Protein AF-A0A970LK08-F1 (afdb_monomer_lite)

Radius of gyration: 34.87 Å; chains: 1; bounding box: 76×44×161 Å

pLDDT: mean 91.82, std 12.63, range [33.28, 99.0]

Secondary structure (DSSP, 8-state):
--------------------------EEEEEEEEE-SS-EEEEEEEE-TT--SPTT--EEEEEETTEEEEEEE-EEETTTTEEEEEE-SPPTT-EEEEEEEEEETTEEEEEEEEEEE---TTSBTTBPEEE-SHHHHHGGGGGTTSEEEE-S-EE-TTSB---B-SSS-B-SEEEEEEEEEES-EE-S--SEESSBSEESSEEEEEEEES-EEEE---SS--SEE-SSEEEESSEEEEEEEEEEEEEEEE-SSEEEEEESSEEEE-TT-EEES-EEEEEEEEEE-SSEEEEEESSEEEEES-EEEEEEEEEEEEEEESS-EEEESSEEEEE-SSSPPEEEEEEEEEEEEEEEEEE---STTPPPEEEEESSEEEEESEEEEEEEEEEEEEEEEEEE--TT--S--EEEEESSEEEEETT-EEEEEEEEEEEEE--STT--EES-SEEEEESSEEEEES-EEEEEEEEEEEEEE---SS-EEEEEESSEEEEES-SEEEEEEES-EEEETTEE-TTEEEEEEEEEEEEEETTEEEEEEEEEEEEEE------TT----HHHHHHHHT-

Structure (mmCIF, N/CA/C/O backbone):
data_AF-A0A970LK08-F1
#
_entry.id   AF-A0A970LK08-F1
#
loop_
_atom_site.group_PDB
_atom_site.id
_atom_site.type_symbol
_atom_site.label_atom_id
_atom_site.label_alt_id
_atom_site.label_comp_id
_atom_site.label_asym_id
_atom_site.label_entity_id
_atom_site.label_seq_id
_atom_site.pdbx_PDB_ins_code
_atom_site.Cartn_x
_atom_site.Cartn_y
_atom_site.Cartn_z
_atom_site.occupancy
_atom_site.B_iso_or_equiv
_atom_site.auth_seq_id
_atom_site.auth_comp_id
_atom_site.auth_asym_id
_atom_site.auth_atom_id
_atom_site.pdbx_PDB_model_num
ATOM 1 N N . MET A 1 1 ? -15.281 -10.259 126.240 1.00 34.81 1 MET A N 1
ATOM 2 C CA . MET A 1 1 ? -13.821 -10.054 126.378 1.00 34.81 1 MET A CA 1
ATOM 3 C C . MET A 1 1 ? -13.168 -10.241 125.016 1.00 34.81 1 MET A C 1
ATOM 5 O O . MET A 1 1 ? -13.416 -11.274 124.421 1.00 34.81 1 MET A O 1
ATOM 9 N N . LYS A 1 2 ? -12.322 -9.274 124.615 1.00 33.28 2 LYS A N 1
ATOM 10 C CA . LYS A 1 2 ? -11.345 -9.278 123.495 1.00 33.28 2 LYS A CA 1
ATOM 11 C C . LYS A 1 2 ? -11.953 -9.246 122.067 1.00 33.28 2 LYS A C 1
ATOM 13 O O . LYS A 1 2 ? -12.664 -10.162 121.700 1.00 33.28 2 LYS A O 1
ATOM 18 N N . LYS A 1 3 ? -11.892 -8.107 121.342 1.00 35.25 3 LYS A N 1
ATOM 19 C CA . LYS A 1 3 ? -10.749 -7.522 120.564 1.00 35.25 3 LYS A CA 1
ATOM 20 C C . LYS A 1 3 ? -10.487 -8.359 119.287 1.00 35.25 3 LYS A C 1
ATOM 22 O O . LYS A 1 3 ? -10.360 -9.559 119.442 1.00 35.25 3 LYS A O 1
ATOM 27 N N . TYR A 1 4 ? -10.343 -7.871 118.046 1.00 38.75 4 TYR A N 1
ATOM 28 C CA . TYR A 1 4 ? -10.009 -6.555 117.463 1.00 38.75 4 TYR A CA 1
ATOM 29 C C . TYR A 1 4 ? -9.996 -6.672 115.901 1.00 38.75 4 TYR A C 1
ATOM 31 O O . TYR A 1 4 ? -9.721 -7.768 115.430 1.00 38.75 4 TYR A O 1
ATOM 39 N N . ILE A 1 5 ? -10.106 -5.531 115.176 1.00 36.19 5 ILE A N 1
ATOM 40 C CA . ILE A 1 5 ? -9.356 -5.138 113.930 1.00 36.19 5 ILE A CA 1
ATOM 41 C C . ILE A 1 5 ? -9.702 -5.867 112.600 1.00 36.19 5 ILE A C 1
ATOM 43 O O . ILE A 1 5 ? -9.885 -7.070 112.617 1.00 36.19 5 ILE A O 1
ATOM 47 N N . LEU A 1 6 ? -9.680 -5.312 111.371 1.00 34.56 6 LEU A N 1
ATOM 48 C CA . LEU A 1 6 ? -9.638 -3.984 110.701 1.00 34.56 6 LEU A CA 1
ATOM 49 C C . LEU A 1 6 ? -9.374 -4.292 109.191 1.00 34.56 6 LEU A C 1
ATOM 51 O O . LEU A 1 6 ? -8.632 -5.234 108.935 1.00 34.56 6 LEU A O 1
ATOM 55 N N . LEU A 1 7 ? -9.904 -3.480 108.256 1.00 34.72 7 LEU A N 1
ATOM 56 C CA . LEU A 1 7 ? -9.479 -3.157 106.851 1.00 34.72 7 LEU A CA 1
ATOM 57 C C . LEU A 1 7 ? -10.573 -3.355 105.767 1.00 34.72 7 LEU A C 1
ATOM 59 O O . LEU A 1 7 ? -11.048 -4.470 105.608 1.00 34.72 7 LEU A O 1
ATOM 63 N N . ILE A 1 8 ? -11.176 -2.309 105.157 1.00 37.41 8 ILE A N 1
ATOM 64 C CA . ILE A 1 8 ? -10.792 -1.360 104.056 1.00 37.41 8 ILE A CA 1
ATOM 65 C C . ILE A 1 8 ? -10.781 -1.980 102.622 1.00 37.41 8 ILE A C 1
ATOM 67 O O . ILE A 1 8 ? -10.177 -3.024 102.419 1.00 37.41 8 ILE A O 1
ATOM 71 N N . PHE A 1 9 ? -11.358 -1.217 101.663 1.00 34.88 9 PHE A N 1
ATOM 72 C CA . PHE A 1 9 ? -11.216 -1.155 100.175 1.00 34.88 9 PHE A CA 1
ATOM 73 C C . PHE A 1 9 ? -12.402 -1.732 99.361 1.00 34.88 9 PHE A C 1
ATOM 75 O O . PHE A 1 9 ? -12.654 -2.925 99.394 1.00 34.88 9 PHE A O 1
ATOM 82 N N . SER A 1 10 ? -13.322 -0.887 98.861 1.00 37.91 10 SER A N 1
ATOM 83 C CA . SER A 1 10 ? -13.363 -0.144 97.567 1.00 37.91 10 SER A CA 1
ATOM 84 C C . SER A 1 10 ? -13.938 -0.980 96.398 1.00 37.91 10 SER A C 1
ATOM 86 O O . SER A 1 10 ? -13.559 -2.121 96.188 1.00 37.91 10 SER A O 1
ATOM 88 N N . LEU A 1 11 ? -15.047 -0.515 95.802 1.00 37.25 11 LEU A N 1
ATOM 89 C CA . LEU A 1 11 ? -15.113 0.108 94.466 1.00 37.25 11 LEU A CA 1
ATOM 90 C C . LEU A 1 11 ? -15.199 -0.930 93.326 1.00 37.25 11 LEU A C 1
ATOM 92 O O . LEU A 1 11 ? -14.192 -1.513 92.962 1.00 37.25 11 LEU A O 1
ATOM 96 N N . PHE A 1 12 ? -16.371 -1.107 92.705 1.00 38.56 12 PHE A N 1
ATOM 97 C CA . PHE A 1 12 ? -16.579 -0.630 91.330 1.00 38.56 12 PHE A CA 1
ATOM 98 C C . PHE A 1 12 ? -18.016 -0.838 90.838 1.00 38.56 12 PHE A C 1
ATOM 100 O O . PHE A 1 12 ? -18.622 -1.900 90.945 1.00 38.56 12 PHE A O 1
ATOM 107 N N . LEU A 1 13 ? -18.503 0.255 90.269 1.00 41.31 13 LEU A N 1
ATOM 108 C CA . LEU A 1 13 ? -19.709 0.454 89.495 1.00 41.31 13 LEU A CA 1
ATOM 109 C C . LEU A 1 13 ? -19.568 -0.287 88.152 1.00 41.31 13 LEU A C 1
ATOM 111 O O . LEU A 1 13 ? -18.694 0.061 87.363 1.00 41.31 13 LEU A O 1
ATOM 115 N N . VAL A 1 14 ? -20.414 -1.277 87.861 1.00 41.84 14 VAL A N 1
ATOM 116 C CA . VAL A 1 14 ? -20.549 -1.799 86.491 1.00 41.84 14 VAL A CA 1
ATOM 117 C C . VAL A 1 14 ? -21.677 -1.024 85.821 1.00 41.84 14 VAL A C 1
ATOM 119 O O . VAL A 1 14 ? -22.852 -1.364 85.940 1.00 41.84 14 VAL A O 1
ATOM 122 N N . LEU A 1 15 ? -21.303 0.070 85.159 1.00 40.22 15 LEU A N 1
ATOM 123 C CA . LEU A 1 15 ? -22.128 0.689 84.130 1.00 40.22 15 LEU A CA 1
ATOM 124 C C . LEU A 1 15 ? -22.168 -0.270 82.937 1.00 40.22 15 LEU A C 1
ATOM 126 O O . LEU A 1 15 ? -21.140 -0.558 82.327 1.00 40.22 15 LEU A O 1
ATOM 130 N N . LEU A 1 16 ? -23.365 -0.757 82.620 1.00 39.00 16 LEU A N 1
ATOM 131 C CA . LEU A 1 16 ? -23.688 -1.337 81.322 1.00 39.00 16 LEU A CA 1
ATOM 132 C C . LEU A 1 16 ? -23.488 -0.246 80.266 1.00 39.00 16 LEU A C 1
ATOM 134 O O . LEU A 1 16 ? -24.323 0.644 80.108 1.00 39.00 16 LEU A O 1
ATOM 138 N N . THR A 1 17 ? -22.355 -0.284 79.572 1.00 41.94 17 THR A N 1
ATOM 139 C CA . THR A 1 17 ? -22.134 0.516 78.374 1.00 41.94 17 THR A CA 1
ATOM 140 C C . THR A 1 17 ? -23.017 -0.023 77.256 1.00 41.94 17 THR A C 1
ATOM 142 O O . THR A 1 17 ? -22.855 -1.140 76.766 1.00 41.94 17 THR A O 1
ATOM 145 N N . SER A 1 18 ? -23.987 0.809 76.883 1.00 36.75 18 SER A N 1
ATOM 146 C CA . SER A 1 18 ? -24.726 0.755 75.628 1.00 36.75 18 SER A CA 1
ATOM 147 C C . SER A 1 18 ? -23.775 0.472 74.460 1.00 36.75 18 SER A C 1
ATOM 149 O O . SER A 1 18 ? -22.858 1.252 74.202 1.00 36.75 18 SER A O 1
ATOM 151 N N . CYS A 1 19 ? -23.995 -0.629 73.740 1.00 39.66 19 CYS A N 1
ATOM 152 C CA . CYS A 1 19 ? -23.498 -0.771 72.375 1.00 39.66 19 CYS A CA 1
ATOM 153 C C . CYS A 1 19 ? -24.244 0.246 71.501 1.00 39.66 19 CYS A C 1
ATOM 155 O O . CYS A 1 19 ? -25.283 -0.077 70.926 1.00 39.66 19 CYS A O 1
ATOM 157 N N . ASN A 1 20 ? -23.717 1.465 71.383 1.00 47.53 20 ASN A N 1
ATOM 158 C CA . ASN A 1 20 ? -24.038 2.303 70.235 1.00 47.53 20 ASN A CA 1
ATOM 159 C C . ASN A 1 20 ? -23.495 1.572 69.003 1.00 47.53 20 ASN A C 1
ATOM 161 O O . ASN A 1 20 ? -22.285 1.511 68.798 1.00 47.53 20 ASN A O 1
ATOM 165 N N . LYS A 1 21 ? -24.378 0.969 68.201 1.00 53.91 21 LYS A N 1
ATOM 166 C CA . LYS A 1 21 ? -24.046 0.686 66.804 1.00 53.91 21 LYS A CA 1
ATOM 167 C C . LYS A 1 21 ? -23.736 2.042 66.179 1.00 53.91 21 LYS A C 1
ATOM 169 O O . LYS A 1 21 ? -24.644 2.859 66.071 1.00 53.91 21 LYS A O 1
ATOM 174 N N . GLU A 1 22 ? -22.475 2.282 65.837 1.00 60.03 22 GLU A N 1
ATOM 175 C CA . GLU A 1 22 ? -22.096 3.393 64.966 1.00 60.03 22 GLU A CA 1
ATOM 176 C C . GLU A 1 22 ? -22.968 3.307 63.711 1.00 60.03 22 GLU A C 1
ATOM 178 O O . GLU A 1 22 ? -22.918 2.331 62.958 1.00 60.03 22 GLU A O 1
ATOM 183 N N . THR A 1 23 ? -23.870 4.269 63.567 1.00 76.81 23 THR A N 1
ATOM 184 C CA . THR A 1 23 ? -24.696 4.437 62.378 1.00 76.81 23 THR A CA 1
ATOM 185 C C . THR A 1 23 ? -23.830 5.077 61.312 1.00 76.81 23 THR A C 1
ATOM 187 O O . THR A 1 23 ? -23.491 6.248 61.442 1.00 76.81 23 THR A O 1
ATOM 190 N N . ILE A 1 24 ? -23.482 4.292 60.294 1.00 86.06 24 ILE A N 1
ATOM 191 C CA . ILE A 1 24 ? -22.844 4.779 59.070 1.00 86.06 24 ILE A CA 1
ATOM 192 C C . ILE A 1 24 ? -23.823 5.735 58.393 1.00 86.06 24 ILE A C 1
ATOM 194 O O . ILE A 1 24 ? -24.969 5.356 58.142 1.00 86.06 24 ILE A O 1
ATOM 198 N N . SER A 1 25 ? -23.377 6.963 58.157 1.00 91.56 25 SER A N 1
ATOM 199 C CA . SER A 1 25 ? -24.139 8.028 57.499 1.00 91.56 25 SER A CA 1
ATOM 200 C C . SER A 1 25 ? -23.816 8.170 56.014 1.00 91.56 25 SER A C 1
ATOM 202 O O . SER A 1 25 ? -24.618 8.740 55.280 1.00 91.56 25 SER A O 1
ATOM 204 N N . ALA A 1 26 ? -22.668 7.644 55.582 1.00 93.50 26 ALA A N 1
ATOM 205 C CA . ALA A 1 26 ? -22.297 7.593 54.180 1.00 93.50 26 ALA A CA 1
ATOM 206 C C . ALA A 1 26 ? -23.272 6.733 53.354 1.00 93.50 26 ALA A C 1
ATOM 208 O O . ALA A 1 26 ? -23.644 5.625 53.751 1.00 93.50 26 ALA A O 1
ATOM 209 N N . GLU A 1 27 ? -23.611 7.210 52.161 1.00 95.25 27 GLU A N 1
ATOM 210 C CA . GLU A 1 27 ? -24.402 6.509 51.154 1.00 95.25 27 GLU A CA 1
ATOM 211 C C . GLU A 1 27 ? -23.649 6.494 49.820 1.00 95.25 27 GLU A C 1
ATOM 213 O O . GLU A 1 27 ? -23.052 7.486 49.403 1.00 95.25 27 GLU A O 1
ATOM 218 N N . ILE A 1 28 ? -23.673 5.346 49.143 1.00 96.62 28 ILE A N 1
ATOM 219 C CA . ILE A 1 28 ? -23.160 5.205 47.780 1.00 96.62 28 ILE A CA 1
ATOM 220 C C . ILE A 1 28 ? -24.225 4.481 46.975 1.00 96.62 28 ILE A C 1
ATOM 222 O O . ILE A 1 28 ? -24.559 3.338 47.295 1.00 96.62 28 ILE A O 1
ATOM 226 N N . THR A 1 29 ? -24.742 5.109 45.929 1.00 97.06 29 THR A N 1
ATOM 227 C CA . THR A 1 29 ? -25.729 4.482 45.047 1.00 97.06 29 THR A CA 1
ATOM 228 C C . THR A 1 29 ? -25.191 4.378 43.629 1.00 97.06 29 THR A C 1
ATOM 230 O O . THR A 1 29 ? -24.359 5.172 43.189 1.00 97.06 29 THR A O 1
ATOM 233 N N . ILE A 1 30 ? -25.628 3.349 42.906 1.00 97.75 30 ILE A N 1
ATOM 234 C CA . ILE A 1 30 ? -25.358 3.231 41.479 1.00 97.75 30 ILE A CA 1
ATOM 235 C C . ILE A 1 30 ? -26.376 4.105 40.753 1.00 97.75 30 ILE A C 1
ATOM 237 O O . ILE A 1 30 ? -27.525 3.694 40.557 1.00 97.75 30 ILE A O 1
ATOM 241 N N . GLU A 1 31 ? -25.944 5.278 40.308 1.00 96.75 31 GLU A N 1
ATOM 242 C CA . GLU A 1 31 ? -26.770 6.193 39.525 1.00 96.75 31 GLU A CA 1
ATOM 243 C C . GLU A 1 31 ? -27.118 5.557 38.173 1.00 96.75 31 GLU A C 1
ATOM 245 O O . GLU A 1 31 ? -28.289 5.390 37.823 1.00 96.75 31 GLU A O 1
ATOM 250 N N . SER A 1 32 ? -26.099 5.096 37.443 1.00 97.06 32 SER A N 1
ATOM 251 C CA . SER A 1 32 ? -26.276 4.467 36.135 1.00 97.06 32 SER A CA 1
ATOM 252 C C . SER A 1 32 ? -25.255 3.366 35.858 1.00 97.06 32 SER A C 1
ATOM 254 O O . SER A 1 32 ? -24.147 3.346 36.397 1.00 97.06 32 SER A O 1
ATOM 256 N N . ILE A 1 33 ? -25.659 2.428 35.001 1.00 97.69 33 ILE A N 1
ATOM 257 C CA . ILE A 1 33 ? -24.782 1.440 34.375 1.00 97.69 33 ILE A CA 1
ATOM 258 C C . ILE A 1 33 ? -25.038 1.532 32.878 1.00 97.69 33 ILE A C 1
ATOM 260 O O . ILE A 1 33 ? -26.177 1.360 32.445 1.00 97.69 33 ILE A O 1
ATOM 264 N N . THR A 1 34 ? -23.982 1.750 32.104 1.00 96.50 34 THR A N 1
ATOM 265 C CA . THR A 1 34 ? -24.009 1.754 30.641 1.00 96.50 34 THR A CA 1
ATOM 266 C C . THR A 1 34 ? -23.242 0.530 30.146 1.00 96.50 34 THR A C 1
ATOM 268 O O . THR A 1 34 ? -22.008 0.571 30.071 1.00 96.50 34 THR A O 1
ATOM 271 N N . PRO A 1 35 ? -23.926 -0.595 29.859 1.00 95.12 35 PRO A N 1
ATOM 272 C CA . PRO A 1 35 ? -23.272 -1.798 29.377 1.00 95.12 35 PRO A CA 1
ATOM 273 C C . PRO A 1 35 ? -22.777 -1.623 27.946 1.00 95.12 35 PRO A C 1
ATOM 275 O O . PRO A 1 35 ? -23.480 -1.115 27.075 1.00 95.12 35 PRO A O 1
ATOM 278 N N . ALA A 1 36 ? -21.585 -2.137 27.694 1.00 94.00 36 ALA A N 1
ATOM 279 C CA . ALA A 1 36 ? -21.053 -2.380 26.369 1.00 94.00 36 ALA A CA 1
ATOM 280 C C . ALA A 1 36 ? -20.885 -3.893 26.165 1.00 94.00 36 ALA A C 1
ATOM 282 O O . ALA A 1 36 ? -21.312 -4.719 26.976 1.00 94.00 36 ALA A O 1
ATOM 283 N N . ARG A 1 37 ? -20.289 -4.272 25.039 1.00 94.75 37 ARG A N 1
ATOM 284 C CA . ARG A 1 37 ? -20.128 -5.671 24.640 1.00 94.75 37 ARG A CA 1
ATOM 285 C C . ARG A 1 37 ? -19.203 -6.462 25.573 1.00 94.75 37 ARG A C 1
ATOM 287 O O . ARG A 1 37 ? -19.514 -7.591 25.931 1.00 94.75 37 ARG A O 1
ATOM 294 N N . THR A 1 38 ? -18.090 -5.862 25.996 1.00 95.50 38 THR A N 1
ATOM 295 C CA . THR A 1 38 ? -17.071 -6.490 26.866 1.00 95.50 38 THR A CA 1
ATOM 296 C C . THR A 1 38 ? -16.706 -5.629 28.079 1.00 95.50 38 THR A C 1
ATOM 298 O O . THR A 1 38 ? -15.697 -5.861 28.750 1.00 95.50 38 THR A O 1
ATOM 301 N N . SER A 1 39 ? -17.504 -4.604 28.357 1.00 95.50 39 SER A N 1
ATOM 302 C CA . SER A 1 39 ? -17.280 -3.631 29.424 1.00 95.50 39 SER A CA 1
ATOM 303 C C . SER A 1 39 ? -18.609 -3.065 29.913 1.00 95.50 39 SER A C 1
ATOM 305 O O . SER A 1 39 ? -19.658 -3.318 29.325 1.00 95.50 39 SER A O 1
ATOM 307 N N . ALA A 1 40 ? -18.575 -2.307 31.002 1.00 96.81 40 ALA A N 1
ATOM 308 C CA . ALA A 1 40 ? -19.665 -1.415 31.374 1.00 96.81 40 ALA A CA 1
ATOM 309 C C . ALA A 1 40 ? -19.095 -0.208 32.118 1.00 96.81 40 ALA A C 1
ATOM 311 O O . ALA A 1 40 ? -18.147 -0.348 32.895 1.00 96.81 40 ALA A O 1
ATOM 312 N N . PHE A 1 41 ? -19.674 0.963 31.881 1.00 96.62 41 PHE A N 1
ATOM 313 C CA . PHE A 1 41 ? -19.338 2.176 32.614 1.00 96.62 41 PHE A CA 1
ATOM 314 C C . PHE A 1 41 ? -20.379 2.410 33.702 1.00 96.62 41 PHE A C 1
ATOM 316 O O . PHE A 1 41 ? -21.577 2.373 33.426 1.00 96.62 41 PHE A O 1
ATOM 323 N N . VAL A 1 42 ? -19.929 2.608 34.934 1.00 97.88 42 VAL A N 1
ATOM 324 C CA . VAL A 1 42 ? -20.795 2.762 36.104 1.00 97.88 42 VAL A CA 1
ATOM 325 C C . VAL A 1 42 ? -20.568 4.142 36.693 1.00 97.88 42 VAL A C 1
ATOM 327 O O . VAL A 1 42 ? -19.422 4.502 36.958 1.00 97.88 42 VAL A O 1
ATOM 330 N N . VAL A 1 43 ? -21.642 4.891 36.925 1.00 97.69 43 VAL A N 1
ATOM 331 C CA . VAL A 1 43 ? -21.602 6.175 37.637 1.00 97.69 43 VAL A CA 1
ATOM 332 C C . VAL A 1 43 ? -22.173 5.972 39.033 1.00 97.69 43 VAL A C 1
ATOM 334 O O . VAL A 1 43 ? -23.205 5.316 39.198 1.00 97.69 43 VAL A O 1
ATOM 337 N N . LEU A 1 44 ? -21.461 6.485 40.032 1.00 97.56 44 LEU A N 1
ATOM 338 C CA . LEU A 1 44 ? -21.812 6.386 41.439 1.00 97.56 44 LEU A CA 1
ATOM 339 C C . LEU A 1 44 ? -22.133 7.773 41.991 1.00 97.56 44 LEU A C 1
ATOM 341 O O . LEU A 1 44 ? -21.333 8.699 41.842 1.00 97.56 44 LEU A O 1
ATOM 345 N N . GLU A 1 45 ? -23.247 7.872 42.706 1.00 95.88 45 GLU A N 1
ATOM 346 C CA . GLU A 1 45 ? -23.545 9.010 43.569 1.00 95.88 45 GLU A CA 1
ATOM 347 C C . GLU A 1 45 ? -22.995 8.695 44.963 1.00 95.88 45 GLU A C 1
ATOM 349 O O . GLU A 1 45 ? -23.356 7.681 45.566 1.00 95.88 45 GLU A O 1
ATOM 354 N N . VAL A 1 46 ? -22.074 9.529 45.449 1.00 95.12 46 VAL A N 1
ATOM 355 C CA . VAL A 1 46 ? -21.402 9.351 46.743 1.00 95.12 46 VAL A CA 1
ATOM 356 C C . VAL A 1 46 ? -21.783 10.516 47.645 1.00 95.12 46 VAL A C 1
ATOM 358 O O . VAL A 1 46 ? -21.407 11.655 47.380 1.00 95.12 46 VAL A O 1
ATOM 361 N N . ASN A 1 47 ? -22.500 10.224 48.726 1.00 94.38 47 ASN A N 1
ATOM 362 C CA . ASN A 1 47 ? -22.845 11.185 49.764 1.00 94.38 47 ASN A CA 1
ATOM 363 C C . ASN A 1 47 ? -22.179 10.758 51.074 1.00 94.38 47 ASN A C 1
ATOM 365 O O . ASN A 1 47 ? -22.608 9.796 51.705 1.00 94.38 47 ASN A O 1
ATOM 369 N N . ASP A 1 48 ? -21.127 11.464 51.479 1.00 93.00 48 ASP A N 1
ATOM 370 C CA . ASP A 1 48 ? -20.366 11.168 52.696 1.00 93.00 48 ASP A CA 1
ATOM 371 C C . ASP A 1 48 ? -20.254 12.416 53.585 1.00 93.00 48 ASP A C 1
ATOM 373 O O . ASP A 1 48 ? -19.212 13.072 53.626 1.00 93.00 48 ASP A O 1
ATOM 377 N N . PRO A 1 49 ? -21.340 12.797 54.282 1.00 92.44 49 PRO A N 1
ATOM 378 C CA . PRO A 1 49 ? -21.405 14.067 55.006 1.00 92.44 49 PRO A CA 1
ATOM 379 C C . PRO A 1 49 ? -20.446 14.142 56.203 1.00 92.44 49 PRO A C 1
ATOM 381 O O . PRO A 1 49 ? -20.195 15.236 56.706 1.00 92.44 49 PRO A O 1
ATOM 384 N N . ASN A 1 50 ? -19.942 12.998 56.675 1.00 92.12 50 ASN A N 1
ATOM 385 C CA . ASN A 1 50 ? -19.071 12.889 57.844 1.00 92.12 50 ASN A CA 1
ATOM 386 C C . ASN A 1 50 ? -17.654 12.394 57.495 1.00 92.12 50 ASN A C 1
ATOM 388 O O . ASN A 1 50 ? -16.898 12.081 58.415 1.00 92.12 50 ASN A O 1
ATOM 392 N N . GLU A 1 51 ? -17.298 12.330 56.205 1.00 91.56 51 GLU A N 1
ATOM 393 C CA . GLU A 1 51 ? -15.989 11.866 55.714 1.00 91.56 51 GLU A CA 1
ATOM 394 C C . GLU A 1 51 ? -15.587 10.489 56.295 1.00 91.56 51 GLU A C 1
ATOM 396 O O . GLU A 1 51 ? -14.454 10.258 56.726 1.00 91.56 51 GLU A O 1
ATOM 401 N N . GLU A 1 52 ? -16.548 9.561 56.360 1.00 94.25 52 GLU A N 1
ATOM 402 C CA . GLU A 1 52 ? -16.377 8.225 56.940 1.00 94.25 52 GLU A CA 1
ATOM 403 C C . GLU A 1 52 ? -15.681 7.246 55.982 1.00 94.25 52 GLU A C 1
ATOM 405 O O . GLU A 1 52 ? -15.078 6.256 56.426 1.00 94.25 52 GLU A O 1
ATOM 410 N N . ILE A 1 53 ? -15.791 7.480 54.670 1.00 94.44 53 ILE A N 1
ATOM 411 C CA . ILE A 1 53 ? -15.233 6.617 53.633 1.00 94.44 53 ILE A CA 1
ATOM 412 C C . ILE A 1 53 ? -13.721 6.817 53.565 1.00 94.44 53 ILE A C 1
ATOM 414 O O . ILE A 1 53 ? -13.209 7.903 53.306 1.00 94.44 53 ILE A O 1
ATOM 418 N N . VAL A 1 54 ? -12.975 5.720 53.711 1.00 94.88 54 VAL A N 1
ATOM 419 C CA . VAL A 1 54 ? -11.526 5.739 53.490 1.00 94.88 54 VAL A CA 1
ATOM 420 C C . VAL A 1 54 ? -11.239 6.118 52.036 1.00 94.88 54 VAL A C 1
ATOM 422 O O . VAL A 1 54 ? -11.795 5.522 51.107 1.00 94.88 54 VAL A O 1
ATOM 425 N N . GLU A 1 55 ? -10.333 7.073 51.841 1.00 90.38 55 GLU A N 1
ATOM 426 C CA . GLU A 1 55 ? -9.911 7.543 50.521 1.00 90.38 55 GLU A CA 1
ATOM 427 C C . GLU A 1 55 ? -9.524 6.371 49.599 1.00 90.38 55 GLU A C 1
ATOM 429 O O . GLU A 1 55 ? -8.842 5.429 50.015 1.00 90.38 55 GLU A O 1
ATOM 434 N N . ASN A 1 56 ? -9.972 6.415 48.340 1.00 90.81 56 ASN A N 1
ATOM 435 C CA . ASN A 1 56 ? -9.714 5.392 47.316 1.00 90.81 56 ASN A CA 1
ATOM 436 C C . ASN A 1 56 ? -10.154 3.961 47.701 1.00 90.81 56 ASN A C 1
ATOM 438 O O . ASN A 1 56 ? -9.662 2.986 47.134 1.00 90.81 56 ASN A O 1
ATOM 442 N N . SER A 1 57 ? -11.078 3.809 48.659 1.00 96.25 57 SER A N 1
ATOM 443 C CA . SER A 1 57 ? -11.545 2.491 49.117 1.00 96.25 57 SER A CA 1
ATOM 444 C C . SER A 1 57 ? -12.815 1.980 48.432 1.00 96.25 57 SER A C 1
ATOM 446 O O . SER A 1 57 ? -13.223 0.844 48.693 1.00 96.25 57 SER A O 1
ATOM 448 N N . ILE A 1 58 ? -13.443 2.799 47.581 1.00 97.94 58 ILE A N 1
ATOM 449 C CA . ILE A 1 58 ? -14.655 2.427 46.848 1.00 97.94 58 ILE A CA 1
ATOM 450 C C . ILE A 1 58 ? -14.286 1.449 45.727 1.00 97.94 58 ILE A C 1
ATOM 452 O O . ILE A 1 58 ? -13.463 1.745 44.860 1.00 97.94 58 ILE A O 1
ATOM 456 N N . VAL A 1 59 ? -14.925 0.281 45.732 1.00 98.19 59 VAL A N 1
ATOM 457 C CA . VAL A 1 59 ? -14.724 -0.784 44.749 1.00 98.19 59 VAL A CA 1
ATOM 458 C C . VAL A 1 59 ? -16.051 -1.379 44.289 1.00 98.19 59 VAL A C 1
ATOM 460 O O . VAL A 1 59 ? -16.977 -1.577 45.077 1.00 98.19 59 VAL A O 1
ATOM 463 N N . ALA A 1 60 ? -16.123 -1.745 43.014 1.00 98.25 60 ALA A N 1
ATOM 464 C CA . ALA A 1 60 ? -17.181 -2.573 42.458 1.00 98.25 60 ALA A CA 1
ATOM 465 C C . ALA A 1 60 ? -16.737 -4.034 42.414 1.00 98.25 60 ALA A C 1
ATOM 467 O O . ALA A 1 60 ? -15.779 -4.384 41.725 1.00 98.25 60 ALA A O 1
ATOM 468 N N . ARG A 1 61 ? -17.460 -4.912 43.108 1.00 98.38 61 ARG A N 1
ATOM 469 C CA . ARG A 1 61 ? -17.321 -6.365 42.965 1.00 98.38 61 ARG A CA 1
ATOM 470 C C . ARG A 1 61 ? -18.333 -6.860 41.946 1.00 98.38 61 ARG A C 1
ATOM 472 O O . ARG A 1 61 ? -19.531 -6.669 42.135 1.00 98.38 61 ARG A O 1
ATOM 479 N N . VAL A 1 62 ? -17.853 -7.486 40.881 1.00 98.38 62 VAL A N 1
ATOM 480 C CA . VAL A 1 62 ? -18.675 -8.013 39.789 1.00 98.38 62 VAL A CA 1
ATOM 481 C C . VAL A 1 62 ? -18.770 -9.522 39.938 1.00 98.38 62 VAL A C 1
ATOM 483 O O . VAL A 1 62 ? -17.751 -10.183 40.121 1.00 98.38 62 VAL A O 1
ATOM 486 N N . PHE A 1 63 ? -19.976 -10.068 39.849 1.00 98.19 63 PHE A N 1
ATOM 487 C CA . PHE A 1 63 ? -20.275 -11.485 40.017 1.00 98.19 63 PHE A CA 1
ATOM 488 C C . PHE A 1 63 ? -20.949 -12.044 38.767 1.00 98.19 63 PHE A C 1
ATOM 490 O O . PHE A 1 63 ? -21.790 -11.380 38.165 1.00 98.19 63 PHE A O 1
ATOM 497 N N . TYR A 1 64 ? -20.614 -13.283 38.419 1.00 97.12 64 TYR A N 1
ATOM 498 C CA . TYR A 1 64 ? -21.299 -14.082 37.405 1.00 97.12 64 TYR A CA 1
ATOM 499 C C . TYR A 1 64 ? -21.747 -15.395 38.040 1.00 97.12 64 TYR A C 1
ATOM 501 O O . TYR A 1 64 ? -20.920 -16.101 38.618 1.00 97.12 64 TYR A O 1
ATOM 509 N N . LYS A 1 65 ? -23.045 -15.720 37.948 1.00 95.00 65 LYS A N 1
ATOM 510 C CA . LYS A 1 65 ? -23.640 -16.912 38.592 1.00 95.00 65 LYS A CA 1
ATOM 511 C C . LYS A 1 65 ? -23.197 -17.053 40.059 1.00 95.00 65 LYS A C 1
ATOM 513 O O . LYS A 1 65 ? -22.649 -18.079 40.457 1.00 95.00 65 LYS A O 1
ATOM 518 N N . ASP A 1 66 ? -23.335 -15.961 40.813 1.00 92.44 66 ASP A N 1
ATOM 519 C CA . ASP A 1 66 ? -22.967 -15.818 42.234 1.00 92.44 66 ASP A CA 1
ATOM 520 C C . ASP A 1 66 ? -21.478 -16.003 42.581 1.00 92.44 66 ASP A C 1
ATOM 522 O O . ASP A 1 66 ? -21.075 -15.841 43.733 1.00 92.44 66 ASP A O 1
ATOM 526 N N . SER A 1 67 ? -20.627 -16.269 41.590 1.00 96.38 67 SER A N 1
ATOM 527 C CA . SER A 1 67 ? -19.178 -16.344 41.760 1.00 96.38 67 SER A CA 1
ATOM 528 C C . SER A 1 67 ? -18.554 -14.983 41.489 1.00 96.38 67 SER A C 1
ATOM 530 O O . SER A 1 67 ? -18.879 -14.336 40.492 1.00 96.38 67 SER A O 1
ATOM 532 N N . LEU A 1 68 ? -17.651 -14.538 42.368 1.00 97.00 68 LEU A N 1
ATOM 533 C CA . LEU A 1 68 ? -16.907 -13.298 42.154 1.00 97.00 68 LEU A CA 1
ATOM 534 C C . LEU A 1 68 ? -16.097 -13.423 40.859 1.00 97.00 68 LEU A C 1
ATOM 536 O O . LEU A 1 68 ? -15.213 -14.269 40.759 1.00 97.00 68 LEU A O 1
ATOM 540 N N . TYR A 1 69 ? -16.414 -12.576 39.886 1.00 96.44 69 TYR A N 1
ATOM 541 C CA . TYR A 1 69 ? -15.735 -12.506 38.600 1.00 96.44 69 TYR A CA 1
ATOM 542 C C . TYR A 1 69 ? -14.481 -11.637 38.695 1.00 96.44 69 TYR A C 1
ATOM 544 O O . TYR A 1 69 ? -13.383 -12.078 38.378 1.00 96.44 69 TYR A O 1
ATOM 552 N N . SER A 1 70 ? -14.644 -10.391 39.147 1.00 97.69 70 SER A N 1
ATOM 553 C CA . SER A 1 70 ? -13.548 -9.432 39.281 1.00 97.69 70 SER A CA 1
ATOM 554 C C . SER A 1 70 ? -13.921 -8.305 40.246 1.00 97.69 70 SER A C 1
ATOM 556 O O . SER A 1 70 ? -15.088 -8.125 40.597 1.00 97.69 70 SER A O 1
ATOM 558 N N . THR A 1 71 ? -12.922 -7.548 40.693 1.00 97.94 71 THR A N 1
ATOM 559 C CA . THR A 1 71 ? -13.097 -6.330 41.493 1.00 97.94 71 THR A CA 1
ATOM 560 C C . THR A 1 71 ? -12.437 -5.160 40.774 1.00 97.94 71 THR A C 1
ATOM 562 O O . THR A 1 71 ? -11.299 -5.279 40.327 1.00 97.94 71 THR A O 1
ATOM 565 N N . PHE A 1 72 ? -13.143 -4.038 40.678 1.00 98.06 72 PHE A N 1
ATOM 566 C CA . PHE A 1 72 ? -12.695 -2.825 39.999 1.00 98.06 72 PHE A CA 1
ATOM 567 C C . PHE A 1 72 ? -12.710 -1.653 40.977 1.00 98.06 72 PHE A C 1
ATOM 569 O O . PHE A 1 72 ? -13.637 -1.532 41.777 1.00 98.06 72 PHE A O 1
ATOM 576 N N . ASN A 1 73 ? -11.696 -0.795 40.920 1.00 97.69 73 ASN A N 1
ATOM 577 C CA . ASN A 1 73 ? -11.621 0.387 41.776 1.00 97.69 73 ASN A CA 1
ATOM 578 C C . ASN A 1 73 ? -12.425 1.533 41.163 1.00 97.69 73 ASN A C 1
ATOM 580 O O . ASN A 1 73 ? -12.404 1.718 39.944 1.00 97.69 73 ASN A O 1
ATOM 584 N N . ALA A 1 74 ? -13.102 2.309 42.006 1.00 96.88 74 ALA A N 1
ATOM 585 C CA . ALA A 1 74 ? -13.708 3.552 41.567 1.00 96.88 74 ALA A CA 1
ATOM 586 C C . ALA A 1 74 ? -12.649 4.642 41.367 1.00 96.88 74 ALA A C 1
ATOM 588 O O . ALA A 1 74 ? -11.612 4.655 42.028 1.00 96.88 74 ALA A O 1
ATOM 589 N N . THR A 1 75 ? -12.933 5.563 40.454 1.00 96.12 75 THR A N 1
ATOM 590 C CA . THR A 1 75 ? -12.118 6.743 40.168 1.00 96.12 75 THR A CA 1
ATOM 591 C C . THR A 1 75 ? -12.979 7.984 40.357 1.00 96.12 75 THR A C 1
ATOM 593 O O . THR A 1 75 ? -14.098 8.035 39.846 1.00 96.12 75 THR A O 1
ATOM 596 N N . PHE A 1 76 ? -12.462 8.976 41.081 1.00 92.50 76 PHE A N 1
ATOM 597 C CA . PHE A 1 76 ? -13.096 10.284 41.217 1.00 92.50 76 PHE A CA 1
ATOM 598 C C . PHE A 1 76 ? -12.537 11.245 40.163 1.00 92.50 76 PHE A C 1
ATOM 600 O O . PHE A 1 76 ? -11.337 11.530 40.149 1.00 92.50 76 PHE A O 1
ATOM 607 N N . ASP A 1 77 ? -13.403 11.723 39.273 1.00 86.62 77 ASP A N 1
ATOM 608 C CA . ASP A 1 77 ? -13.093 12.777 38.309 1.00 86.62 77 ASP A CA 1
ATOM 609 C C . ASP A 1 77 ? -13.369 14.128 38.979 1.00 86.62 77 ASP A C 1
ATOM 611 O O . ASP A 1 77 ? -14.521 14.510 39.185 1.00 86.62 77 ASP A O 1
ATOM 615 N N . LYS A 1 78 ? -12.293 14.835 39.344 1.00 84.19 78 LYS A N 1
ATOM 616 C CA . LYS A 1 78 ? -12.368 16.123 40.048 1.00 84.19 78 LYS A CA 1
ATOM 617 C C . LYS A 1 78 ? -13.025 17.219 39.216 1.00 84.19 78 LYS A C 1
ATOM 619 O O . LYS A 1 78 ? -13.641 18.103 39.794 1.00 84.19 78 LYS A O 1
ATOM 624 N N . ASP A 1 79 ? -12.886 17.172 37.894 1.00 80.94 79 ASP A N 1
ATOM 625 C CA . ASP A 1 79 ? -13.370 18.238 37.014 1.00 80.94 79 ASP A CA 1
ATOM 626 C C . ASP A 1 79 ? -14.878 18.122 36.780 1.00 80.94 79 ASP A C 1
ATOM 628 O O . ASP A 1 79 ? -15.564 19.121 36.571 1.00 80.94 79 ASP A O 1
ATOM 632 N N . LYS A 1 80 ? -15.392 16.890 36.811 1.00 77.75 80 LYS A N 1
ATOM 633 C CA . LYS A 1 80 ? -16.820 16.593 36.650 1.00 77.75 80 LYS A CA 1
ATOM 634 C C . LYS A 1 80 ? -17.550 16.370 37.973 1.00 77.75 80 LYS A C 1
ATOM 636 O O . LYS A 1 80 ? -18.765 16.228 37.950 1.00 77.75 80 LYS A O 1
ATOM 641 N N . GLU A 1 81 ? -16.818 16.301 39.083 1.00 86.12 81 GLU A N 1
ATOM 642 C CA . GLU A 1 81 ? -17.325 15.948 40.415 1.00 86.12 81 GLU A CA 1
ATOM 643 C C . GLU A 1 81 ? -18.100 14.615 40.435 1.00 86.12 81 GLU A C 1
ATOM 645 O O . GLU A 1 81 ? -19.065 14.449 41.177 1.00 86.12 81 GLU A O 1
ATOM 650 N N . ILE A 1 82 ? -17.665 13.632 39.634 1.00 90.00 82 ILE A N 1
ATOM 651 C CA . ILE A 1 82 ? -18.310 12.310 39.545 1.00 90.00 82 ILE A CA 1
ATOM 652 C C . ILE A 1 82 ? -17.382 11.188 39.999 1.00 90.00 82 ILE A C 1
ATOM 654 O O . ILE A 1 82 ? -16.183 11.181 39.712 1.00 90.00 82 ILE A O 1
ATOM 658 N N . THR A 1 83 ? -17.957 10.177 40.650 1.00 95.50 83 THR A N 1
ATOM 659 C CA . THR A 1 83 ? -17.269 8.916 40.941 1.00 95.50 83 THR A CA 1
ATOM 660 C C . THR A 1 83 ? -17.711 7.860 39.939 1.00 95.50 83 THR A C 1
ATOM 662 O O . THR A 1 83 ? -18.902 7.652 39.730 1.00 95.50 83 THR A O 1
ATOM 665 N N . THR A 1 84 ? -16.764 7.172 39.304 1.00 96.94 84 THR A N 1
ATOM 666 C CA . THR A 1 84 ? -17.068 6.208 38.238 1.00 96.94 84 THR A CA 1
ATOM 667 C C . THR A 1 84 ? -16.292 4.913 38.396 1.00 96.94 84 THR A C 1
ATOM 669 O O . THR A 1 84 ? -15.241 4.874 39.035 1.00 96.94 84 THR A O 1
ATOM 672 N N . VAL A 1 85 ? -16.805 3.835 37.810 1.00 97.31 85 VAL A N 1
ATOM 673 C CA . VAL A 1 85 ? -16.111 2.551 37.717 1.00 97.31 85 VAL A CA 1
ATOM 674 C C . VAL A 1 85 ? -16.169 2.052 36.281 1.00 97.31 85 VAL A C 1
ATOM 676 O O . VAL A 1 85 ? -17.248 1.891 35.713 1.00 97.31 85 VAL A O 1
ATOM 679 N N . GLU A 1 86 ? -15.008 1.763 35.700 1.00 96.62 86 GLU A N 1
ATOM 680 C CA . GLU A 1 86 ? -14.909 1.172 34.368 1.00 96.62 86 GLU A CA 1
ATOM 681 C C . GLU A 1 86 ? -14.668 -0.340 34.486 1.00 96.62 86 GLU A C 1
ATOM 683 O O . GLU A 1 86 ? -13.583 -0.795 34.859 1.00 96.62 86 GLU A O 1
ATOM 688 N N . LEU A 1 87 ? -15.693 -1.135 34.177 1.00 97.00 87 LEU A N 1
ATOM 689 C CA . LEU A 1 87 ? -15.601 -2.594 34.152 1.00 97.00 87 LEU A CA 1
ATOM 690 C C . LEU A 1 87 ? -15.048 -3.028 32.793 1.00 97.00 87 LEU A C 1
ATOM 692 O O . LEU A 1 87 ? -15.556 -2.592 31.765 1.00 97.00 87 LEU A O 1
ATOM 696 N N . LYS A 1 88 ? -14.047 -3.911 32.764 1.00 95.38 88 LYS A N 1
ATOM 697 C CA . LYS A 1 88 ? -13.396 -4.399 31.530 1.00 95.38 88 LYS A CA 1
ATOM 698 C C . LYS A 1 88 ? -13.334 -5.920 31.492 1.00 95.38 88 LYS A C 1
ATOM 700 O O . LYS A 1 88 ? -13.476 -6.575 32.524 1.00 95.38 88 LYS A O 1
ATOM 705 N N . ASN A 1 89 ? -13.050 -6.466 30.310 1.00 94.75 89 ASN A N 1
ATOM 706 C CA . ASN A 1 89 ? -12.868 -7.900 30.072 1.00 94.75 89 ASN A CA 1
ATOM 707 C C . ASN A 1 89 ? -14.086 -8.737 30.489 1.00 94.75 89 ASN A C 1
ATOM 709 O O . ASN A 1 89 ? -13.922 -9.828 31.022 1.00 94.75 89 ASN A O 1
ATOM 713 N N . LEU A 1 90 ? -15.303 -8.227 30.306 1.00 96.12 90 LEU A N 1
ATOM 714 C CA . LEU A 1 90 ? -16.534 -8.985 30.528 1.00 96.12 90 LEU A CA 1
ATOM 715 C C . LEU A 1 90 ? -16.838 -9.870 29.311 1.00 96.12 90 LEU A C 1
ATOM 717 O O . LEU A 1 90 ? -16.475 -9.539 28.183 1.00 96.12 90 LEU A O 1
ATOM 721 N N . SER A 1 91 ? -17.515 -10.993 29.540 1.00 96.06 91 SER A N 1
ATOM 722 C CA . SER A 1 91 ? -18.021 -11.858 28.470 1.00 96.06 91 SER A CA 1
ATOM 723 C C . SER A 1 91 ? -19.242 -11.225 27.804 1.00 96.06 91 SER A C 1
ATOM 725 O O . SER A 1 91 ? -20.023 -10.535 28.459 1.00 96.06 91 SER A O 1
ATOM 727 N N . ILE A 1 92 ? -19.393 -11.461 26.504 1.00 96.25 92 ILE A N 1
ATOM 728 C CA . ILE A 1 92 ? -20.465 -10.913 25.664 1.00 96.25 92 ILE A CA 1
ATOM 729 C C . ILE A 1 92 ? -21.792 -11.608 25.975 1.00 96.25 92 ILE A C 1
ATOM 731 O O . ILE A 1 92 ? -21.818 -12.826 26.115 1.00 96.25 92 ILE A O 1
ATOM 735 N N . ASP A 1 93 ? -22.884 -10.843 26.031 1.00 96.56 93 ASP A N 1
ATOM 736 C CA . ASP A 1 93 ? -24.249 -11.317 26.304 1.00 96.56 93 ASP A CA 1
ATOM 737 C C . ASP A 1 93 ? -24.424 -12.026 27.663 1.00 96.56 93 ASP A C 1
ATOM 739 O O . ASP A 1 93 ? -25.314 -12.855 27.858 1.00 96.56 93 ASP A O 1
ATOM 743 N N . TYR A 1 94 ? -23.572 -11.705 28.638 1.00 96.69 94 TYR A N 1
ATOM 744 C CA . TYR A 1 94 ? -23.629 -12.275 29.982 1.00 96.69 94 TYR A CA 1
ATOM 745 C C . TYR A 1 94 ? -24.304 -11.299 30.940 1.00 96.69 94 TYR A C 1
ATOM 747 O O . TYR A 1 94 ? -24.061 -10.093 30.908 1.00 96.69 94 TYR A O 1
ATOM 755 N N . GLU A 1 95 ? -25.144 -11.843 31.818 1.00 98.06 95 GLU A N 1
ATOM 756 C CA . GLU A 1 95 ? -25.722 -11.103 32.935 1.00 98.06 95 GLU A CA 1
ATOM 757 C C . GLU A 1 95 ? -24.784 -11.170 34.145 1.00 98.06 95 GLU A C 1
ATOM 759 O O . GLU A 1 95 ? -24.334 -12.247 34.550 1.00 98.06 95 GLU A O 1
ATOM 764 N N . TYR A 1 96 ? -24.488 -10.004 34.707 1.00 98.31 96 TYR A N 1
ATOM 765 C CA . TYR A 1 96 ? -23.621 -9.816 35.858 1.00 98.31 96 TYR A CA 1
ATOM 766 C C . TYR A 1 96 ? -24.368 -9.107 36.981 1.00 98.31 96 TYR A C 1
ATOM 768 O O . TYR A 1 96 ? -25.236 -8.268 36.742 1.00 98.31 96 TYR A O 1
ATOM 776 N N . THR A 1 97 ? -23.946 -9.377 38.211 1.00 98.31 97 THR A N 1
ATOM 777 C CA . THR A 1 97 ? -24.342 -8.609 39.394 1.00 98.31 97 THR A CA 1
ATOM 778 C C . THR A 1 97 ? -23.164 -7.755 39.839 1.00 98.31 97 THR A C 1
ATOM 780 O O . THR A 1 97 ? -22.085 -8.282 40.101 1.00 98.31 97 THR A O 1
ATOM 783 N N . ILE A 1 98 ? -23.349 -6.444 39.955 1.00 98.06 98 ILE A N 1
ATOM 784 C CA . ILE A 1 98 ? -22.373 -5.521 40.541 1.00 98.06 98 ILE A CA 1
ATOM 785 C C . ILE A 1 98 ? -22.782 -5.196 41.976 1.00 98.06 98 ILE A C 1
ATOM 787 O O . ILE A 1 98 ? -23.939 -4.887 42.233 1.00 98.06 98 ILE A O 1
ATOM 791 N N . SER A 1 99 ? -21.831 -5.246 42.905 1.00 98.19 99 SER A N 1
ATOM 792 C CA . SER A 1 99 ? -22.000 -4.858 44.307 1.00 98.19 99 SER A CA 1
ATOM 793 C C . SER A 1 99 ? -20.954 -3.810 44.671 1.00 98.19 99 SER A C 1
ATOM 795 O O . SER A 1 99 ? -19.756 -4.078 44.552 1.00 98.19 99 SER A O 1
ATOM 797 N N . ILE A 1 100 ? -21.391 -2.633 45.118 1.00 98.44 100 ILE A N 1
ATOM 798 C CA . ILE A 1 100 ? -20.500 -1.540 45.519 1.00 98.44 100 ILE A CA 1
ATOM 799 C C . ILE A 1 100 ? -20.120 -1.694 46.983 1.00 98.44 100 ILE A C 1
ATOM 801 O O . ILE A 1 100 ? -20.971 -1.916 47.849 1.00 98.44 100 ILE A O 1
ATOM 805 N N . HIS A 1 101 ? -18.825 -1.579 47.250 1.00 98.19 101 HIS A N 1
ATOM 806 C CA . HIS A 1 101 ? -18.262 -1.639 48.584 1.00 98.19 101 HIS A CA 1
ATOM 807 C C . HIS A 1 101 ? -17.333 -0.459 48.838 1.00 98.19 101 HIS A C 1
ATOM 809 O O . HIS A 1 101 ? -16.612 -0.051 47.939 1.00 98.19 101 HIS A O 1
ATOM 815 N N . ALA A 1 102 ? -17.286 0.020 50.076 1.00 97.44 102 ALA A N 1
ATOM 816 C CA . ALA A 1 102 ? -16.271 0.965 50.537 1.00 97.44 102 ALA A CA 1
ATOM 817 C C . ALA A 1 102 ? -15.780 0.577 51.934 1.00 97.44 102 ALA A C 1
ATOM 819 O O . ALA A 1 102 ? -16.413 -0.233 52.621 1.00 97.44 102 ALA A O 1
ATOM 820 N N . THR A 1 103 ? -14.626 1.101 52.344 1.00 97.00 103 THR A N 1
ATOM 821 C CA . THR A 1 103 ? -14.066 0.825 53.670 1.00 97.00 103 THR A CA 1
ATOM 822 C C . THR A 1 103 ? -14.430 1.943 54.636 1.00 97.00 103 THR A C 1
ATOM 824 O O . THR A 1 103 ? -14.081 3.091 54.396 1.00 97.00 103 THR A O 1
ATOM 827 N N . ILE A 1 104 ? -15.077 1.586 55.747 1.00 94.69 104 ILE A N 1
ATOM 828 C CA . ILE A 1 104 ? -15.401 2.472 56.875 1.00 94.69 104 ILE A CA 1
ATOM 829 C C . ILE A 1 104 ? -14.962 1.758 58.154 1.00 94.69 104 ILE A C 1
ATOM 831 O O . ILE A 1 104 ? -15.153 0.548 58.292 1.00 94.69 104 ILE A O 1
ATOM 835 N N . ASN A 1 105 ? -14.297 2.461 59.073 1.00 91.12 105 ASN A N 1
ATOM 836 C CA . ASN A 1 105 ? -13.826 1.906 60.353 1.00 91.12 105 ASN A CA 1
ATOM 837 C C . ASN A 1 105 ? -13.069 0.565 60.211 1.00 91.12 105 ASN A C 1
ATOM 839 O O . ASN A 1 105 ? -13.264 -0.380 60.981 1.00 91.12 105 ASN A O 1
ATOM 843 N N . LYS A 1 106 ? -12.178 0.485 59.206 1.00 91.50 106 LYS A N 1
ATOM 844 C CA . LYS A 1 106 ? -11.354 -0.695 58.852 1.00 91.50 106 LYS A CA 1
ATOM 845 C C . LYS A 1 106 ? -12.150 -1.930 58.401 1.00 91.50 106 LYS A C 1
ATOM 847 O O . LYS A 1 106 ? -11.593 -3.027 58.348 1.00 91.50 106 LYS A O 1
ATOM 852 N N . LYS A 1 107 ? -13.436 -1.783 58.078 1.00 93.94 107 LYS A N 1
ATOM 853 C CA . LYS A 1 107 ? -14.304 -2.858 57.586 1.00 93.94 107 LYS A CA 1
ATOM 854 C C . LYS A 1 107 ? -14.878 -2.494 56.224 1.00 93.94 107 LYS A C 1
ATOM 856 O O . LYS A 1 107 ? -15.155 -1.336 55.942 1.00 93.94 107 LYS A O 1
ATOM 861 N N . SER A 1 108 ? -15.052 -3.500 55.373 1.00 95.75 108 SER A N 1
ATOM 862 C CA . SER A 1 108 ? -15.716 -3.333 54.080 1.00 95.75 108 SER A CA 1
ATOM 863 C C . SER A 1 108 ? -17.228 -3.370 54.283 1.00 95.75 108 SER A C 1
ATOM 865 O O . SER A 1 108 ? -17.764 -4.359 54.785 1.00 95.75 108 SER A O 1
ATOM 867 N N . HIS A 1 109 ? -17.903 -2.304 53.872 1.00 96.38 109 HIS A N 1
ATOM 868 C CA . HIS A 1 109 ? -19.354 -2.174 53.891 1.00 96.38 109 HIS A CA 1
ATOM 869 C C . HIS A 1 109 ? -19.893 -2.254 52.468 1.00 96.38 109 HIS A C 1
ATOM 871 O O . HIS A 1 109 ? -19.236 -1.814 51.530 1.00 96.38 109 HIS A O 1
ATOM 877 N N . LYS A 1 110 ? -21.054 -2.890 52.305 1.00 97.00 110 LYS A N 1
ATOM 878 C CA . LYS A 1 110 ? -21.782 -2.989 51.038 1.00 97.00 110 LYS A CA 1
ATOM 879 C C . LYS A 1 110 ? -22.819 -1.869 50.995 1.00 97.00 110 LYS A C 1
ATOM 881 O O . LYS A 1 110 ? -23.550 -1.732 51.970 1.00 97.00 110 LYS A O 1
ATOM 886 N N . PHE A 1 111 ? -22.897 -1.147 49.883 1.00 97.12 111 PHE A N 1
ATOM 887 C CA . PHE A 1 111 ? -23.790 0.005 49.738 1.00 97.12 111 PHE A CA 1
ATOM 888 C C . PHE A 1 111 ? -24.938 -0.268 48.770 1.00 97.12 111 PHE A C 1
ATOM 890 O O . PHE A 1 111 ? -26.092 -0.228 49.178 1.00 97.12 111 PHE A O 1
ATOM 897 N N . ASP A 1 112 ? -24.632 -0.648 47.528 1.00 97.88 112 ASP A N 1
ATOM 898 C CA . ASP A 1 112 ? -25.655 -0.876 46.503 1.00 97.88 112 ASP A CA 1
ATOM 899 C C . ASP A 1 112 ? -25.360 -2.124 45.659 1.00 97.88 112 ASP A C 1
ATOM 901 O O . ASP A 1 112 ? -24.245 -2.662 45.646 1.00 97.88 112 ASP A O 1
ATOM 905 N N . THR A 1 113 ? -26.382 -2.652 44.993 1.00 97.75 113 THR A N 1
ATOM 906 C CA . THR A 1 113 ? -26.281 -3.782 44.071 1.00 97.75 113 THR A CA 1
ATOM 907 C C . THR A 1 113 ? -27.278 -3.667 42.940 1.00 97.75 113 THR A C 1
ATOM 909 O O . THR A 1 113 ? -28.471 -3.506 43.170 1.00 97.75 113 THR A O 1
ATOM 912 N N . LYS A 1 114 ? -26.796 -3.877 41.717 1.00 98.12 114 LYS A N 1
ATOM 913 C CA . LYS A 1 114 ? -27.631 -3.961 40.518 1.00 98.12 114 LYS A CA 1
ATOM 914 C C . LYS A 1 114 ? -27.179 -5.112 39.633 1.00 98.12 114 LYS A C 1
ATOM 916 O O . LYS A 1 114 ? -26.047 -5.584 39.739 1.00 98.12 114 LYS A O 1
ATOM 921 N N . THR A 1 115 ? -28.068 -5.556 38.756 1.00 97.88 115 THR A N 1
ATOM 922 C CA . THR A 1 115 ? -27.722 -6.453 37.655 1.00 97.88 115 THR A CA 1
ATOM 923 C C . THR A 1 115 ? -27.618 -5.666 36.358 1.00 97.88 115 THR A C 1
ATOM 925 O O . THR A 1 115 ? -28.260 -4.629 36.188 1.00 97.88 115 THR A O 1
ATOM 928 N N . PHE A 1 116 ? -26.785 -6.144 35.444 1.00 97.62 116 PHE A N 1
ATOM 929 C CA . PHE A 1 116 ? -26.705 -5.626 34.087 1.00 97.62 116 PHE A CA 1
ATOM 930 C C . PHE A 1 116 ? -26.295 -6.744 33.132 1.00 97.62 116 PHE A C 1
ATOM 932 O O . PHE A 1 116 ? -25.642 -7.706 33.537 1.00 97.62 116 PHE A O 1
ATOM 939 N N . LYS A 1 117 ? -26.660 -6.608 31.858 1.00 97.62 117 LYS A N 1
ATOM 940 C CA . LYS A 1 117 ? -26.274 -7.544 30.801 1.00 97.62 117 LYS A CA 1
ATOM 941 C C . LYS A 1 117 ? -25.345 -6.847 29.818 1.00 97.62 117 LYS A C 1
ATOM 943 O O . LYS A 1 117 ? -25.637 -5.728 29.401 1.00 97.62 117 LYS A O 1
ATOM 948 N N . THR A 1 118 ? -24.233 -7.481 29.461 1.00 96.88 118 THR A N 1
ATOM 949 C CA . THR A 1 118 ? -23.375 -6.984 28.377 1.00 96.88 118 THR A CA 1
ATOM 950 C C . THR A 1 118 ? -24.091 -7.097 27.033 1.00 96.88 118 THR A C 1
ATOM 952 O O . THR A 1 118 ? -24.934 -7.969 26.827 1.00 96.88 118 THR A O 1
ATOM 955 N N . SER A 1 119 ? -23.786 -6.181 26.116 1.00 95.56 119 SER A N 1
ATOM 956 C CA . SER A 1 119 ? -24.498 -6.077 24.838 1.00 95.56 119 SER A CA 1
ATOM 957 C C . SER A 1 119 ? -24.046 -7.139 23.832 1.00 95.56 119 SER A C 1
ATOM 959 O O . SER A 1 119 ? -22.857 -7.435 23.730 1.00 95.56 119 SER A O 1
ATOM 961 N N . ILE A 1 120 ? -24.981 -7.659 23.033 1.00 96.56 120 ILE A N 1
ATOM 962 C CA . ILE A 1 120 ? -24.675 -8.491 21.859 1.00 96.56 120 ILE A CA 1
ATOM 963 C C . ILE A 1 120 ? -24.256 -7.650 20.640 1.00 96.56 120 ILE A C 1
ATOM 965 O O . ILE A 1 120 ? -23.660 -8.171 19.698 1.00 96.56 120 ILE A O 1
ATOM 969 N N . ILE A 1 121 ? -24.530 -6.345 20.639 1.00 96.44 121 ILE A N 1
ATOM 970 C CA . ILE A 1 121 ? -24.218 -5.457 19.516 1.00 96.44 121 ILE A CA 1
ATOM 971 C C . ILE A 1 121 ? -22.697 -5.278 19.383 1.00 96.44 121 ILE A C 1
ATOM 973 O O . ILE A 1 121 ? -21.984 -4.990 20.345 1.00 96.44 121 ILE A O 1
ATOM 977 N N . GLY A 1 122 ? -22.200 -5.463 18.164 1.00 96.50 122 GLY A N 1
ATOM 978 C CA . GLY A 1 122 ? -20.789 -5.527 17.795 1.00 96.50 122 GLY A CA 1
ATOM 979 C C . GLY A 1 122 ? -20.134 -6.895 17.991 1.00 96.50 122 GLY A C 1
ATOM 980 O O . GLY A 1 122 ? -18.918 -6.994 17.848 1.00 96.50 122 GLY A O 1
ATOM 981 N N . SER A 1 123 ? -20.871 -7.942 18.373 1.00 96.31 123 SER A N 1
ATOM 982 C CA . SER A 1 123 ? -20.297 -9.269 18.676 1.00 96.31 123 SER A CA 1
ATOM 983 C C . SER A 1 123 ? -19.993 -10.129 17.456 1.00 96.31 123 SER A C 1
ATOM 985 O O . SER A 1 123 ? -19.157 -11.025 17.541 1.00 96.31 123 SER A O 1
ATOM 987 N N . SER A 1 124 ? -20.678 -9.879 16.345 1.00 96.88 124 SER A N 1
ATOM 988 C CA . SER A 1 124 ? -20.658 -10.730 15.157 1.00 96.88 124 SER A CA 1
ATOM 989 C C . SER A 1 124 ? -21.117 -9.947 13.932 1.00 96.88 124 SER A C 1
ATOM 991 O O . SER A 1 124 ? -21.695 -8.868 14.066 1.00 96.88 124 SER A O 1
ATOM 993 N N . LYS A 1 125 ? -20.915 -10.520 12.741 1.00 96.06 125 LYS A N 1
ATOM 994 C CA . LYS A 1 125 ? -21.427 -9.970 11.477 1.00 96.06 125 LYS A CA 1
ATOM 995 C C . LYS A 1 125 ? -22.957 -9.812 11.472 1.00 96.06 125 LYS A C 1
ATOM 997 O O . LYS A 1 125 ? -23.461 -8.864 10.881 1.00 96.06 125 LYS A O 1
ATOM 1002 N N . ASP A 1 126 ? -23.676 -10.693 12.170 1.00 97.12 126 ASP A N 1
ATOM 1003 C CA . ASP A 1 126 ? -25.144 -10.644 12.280 1.00 97.12 126 ASP A CA 1
ATOM 1004 C C . ASP A 1 126 ? -25.633 -9.597 13.289 1.00 97.12 126 ASP A C 1
ATOM 1006 O O . ASP A 1 126 ? -26.765 -9.128 13.208 1.00 97.12 126 ASP A O 1
ATOM 1010 N N . ASN A 1 127 ? -24.773 -9.205 14.233 1.00 97.38 127 ASN A N 1
ATOM 1011 C CA . ASN A 1 127 ? -25.066 -8.195 15.245 1.00 97.38 127 ASN A CA 1
ATOM 1012 C C . ASN A 1 127 ? -23.970 -7.119 15.240 1.00 97.38 127 ASN A C 1
ATOM 1014 O O . ASN A 1 127 ? -23.258 -7.000 16.242 1.00 97.38 127 ASN A O 1
ATOM 1018 N N . PRO A 1 128 ? -23.762 -6.366 14.145 1.00 98.06 128 PRO A N 1
ATOM 1019 C CA . PRO A 1 128 ? -22.730 -5.343 14.099 1.00 98.06 128 PRO A CA 1
ATOM 1020 C C . PRO A 1 128 ? -23.182 -4.087 14.847 1.00 98.06 128 PRO A C 1
ATOM 1022 O O . PRO A 1 128 ? -24.371 -3.869 15.081 1.00 98.06 128 PRO A O 1
ATOM 1025 N N . LYS A 1 129 ? -22.226 -3.235 15.208 1.00 98.12 129 LYS A N 1
ATOM 1026 C CA . LYS A 1 129 ? -22.504 -1.844 15.564 1.00 98.12 129 LYS A CA 1
ATOM 1027 C C . LYS A 1 129 ? -22.807 -1.072 14.273 1.00 98.12 129 LYS A C 1
ATOM 1029 O O . LYS A 1 129 ? -21.920 -1.014 13.417 1.00 98.12 129 LYS A O 1
ATOM 1034 N N . PRO A 1 130 ? -24.018 -0.516 14.108 1.00 98.19 130 PRO A N 1
ATOM 1035 C CA . PRO A 1 130 ? -24.342 0.278 12.933 1.00 98.19 130 PRO A CA 1
ATOM 1036 C C . PRO A 1 130 ? -23.612 1.621 12.990 1.00 98.19 130 PRO A C 1
ATOM 1038 O O . PRO A 1 130 ? -23.484 2.217 14.060 1.00 98.19 130 PRO A O 1
ATOM 1041 N N . ILE A 1 131 ? -23.162 2.096 11.836 1.00 98.69 131 ILE A N 1
ATOM 1042 C CA . ILE A 1 131 ? -22.554 3.412 11.655 1.00 98.69 131 ILE A CA 1
ATOM 1043 C C . ILE A 1 131 ? -23.434 4.182 10.674 1.00 98.69 131 ILE A C 1
ATOM 1045 O O . ILE A 1 131 ? -23.509 3.831 9.497 1.00 98.69 131 ILE A O 1
ATOM 1049 N N . ASN A 1 132 ? -24.106 5.216 11.178 1.00 98.19 132 ASN A N 1
ATOM 1050 C CA . ASN A 1 132 ? -25.009 6.064 10.394 1.00 98.19 132 ASN A CA 1
ATOM 1051 C C . ASN A 1 132 ? -24.442 7.478 10.214 1.00 98.19 132 ASN A C 1
ATOM 1053 O O . ASN A 1 132 ? -24.907 8.237 9.370 1.00 98.19 132 ASN A O 1
ATOM 1057 N N . THR A 1 133 ? -23.476 7.858 11.052 1.00 97.69 133 THR A N 1
ATOM 1058 C CA . THR A 1 133 ? -22.931 9.215 11.131 1.00 97.69 133 THR A CA 1
ATOM 1059 C C . THR A 1 133 ? -21.410 9.208 11.243 1.00 97.69 133 THR A C 1
ATOM 1061 O O . THR A 1 133 ? -20.780 8.199 11.571 1.00 97.69 133 THR A O 1
ATOM 1064 N N . ILE A 1 134 ? -20.801 10.369 11.001 1.00 96.44 134 ILE A N 1
ATOM 1065 C CA . ILE A 1 134 ? -19.364 10.582 11.206 1.00 96.44 134 ILE A CA 1
ATOM 1066 C C . ILE A 1 134 ? -18.996 10.408 12.684 1.00 96.44 134 ILE A C 1
ATOM 1068 O O . ILE A 1 134 ? -17.907 9.935 13.003 1.00 96.44 134 ILE A O 1
ATOM 1072 N N . GLU A 1 135 ? -19.889 10.790 13.593 1.00 95.50 135 GLU A N 1
ATOM 1073 C CA . GLU A 1 135 ? -19.722 10.607 15.029 1.00 95.50 135 GLU A CA 1
ATOM 1074 C C . GLU A 1 135 ? -19.649 9.118 15.375 1.00 95.50 135 GLU A C 1
ATOM 1076 O O . GLU A 1 135 ? -18.688 8.711 16.023 1.00 95.50 135 GLU A O 1
ATOM 1081 N N . ASP A 1 136 ? -20.565 8.291 14.857 1.00 97.06 136 ASP A N 1
ATOM 1082 C CA . ASP A 1 136 ? -20.501 6.830 15.028 1.00 97.06 136 ASP A CA 1
ATOM 1083 C C . ASP A 1 136 ? -19.171 6.265 14.505 1.00 97.06 136 ASP A C 1
ATOM 1085 O O . ASP A 1 136 ? -18.550 5.407 15.136 1.00 97.06 136 ASP A O 1
ATOM 1089 N N . PHE A 1 137 ? -18.703 6.780 13.363 1.00 97.31 137 PHE A N 1
ATOM 1090 C CA . PHE A 1 137 ? -17.436 6.373 12.764 1.00 97.31 137 PHE A CA 1
ATOM 1091 C C . PHE A 1 137 ? -16.220 6.766 13.623 1.00 97.31 137 PHE A C 1
ATOM 1093 O O . PHE A 1 137 ? -15.258 6.013 13.742 1.00 97.31 137 PHE A O 1
ATOM 1100 N N . LYS A 1 138 ? -16.231 7.922 14.287 1.00 94.75 138 LYS A N 1
ATOM 1101 C CA . LYS A 1 138 ? -15.133 8.316 15.193 1.00 94.75 138 LYS A CA 1
ATOM 1102 C C . LYS A 1 138 ? -15.096 7.468 16.468 1.00 94.75 138 LYS A C 1
ATOM 1104 O O . LYS A 1 138 ? -14.044 7.311 17.082 1.00 94.75 138 LYS A O 1
ATOM 1109 N N . GLU A 1 139 ? -16.225 6.888 16.856 1.00 94.62 139 GLU A N 1
ATOM 1110 C CA . GLU A 1 139 ? -16.376 6.112 18.089 1.00 94.62 139 GLU A CA 1
ATOM 1111 C C . GLU A 1 139 ? -15.848 4.670 17.983 1.00 94.62 139 GLU A C 1
ATOM 1113 O O . GLU A 1 139 ? -15.695 3.992 19.004 1.00 94.62 139 GLU A O 1
ATOM 1118 N N . ILE A 1 140 ? -15.493 4.207 16.776 1.00 96.19 140 ILE A N 1
ATOM 1119 C CA . ILE A 1 140 ? -14.962 2.855 16.519 1.00 96.19 140 ILE A CA 1
ATOM 1120 C C . ILE A 1 140 ? -13.702 2.577 17.367 1.00 96.19 140 ILE A C 1
ATOM 1122 O O . ILE A 1 140 ? -13.483 1.449 17.819 1.00 96.19 140 ILE A O 1
ATOM 1126 N N . GLU A 1 141 ? -12.891 3.603 17.659 1.00 93.38 141 GLU A N 1
ATOM 1127 C CA . GLU A 1 141 ? -11.691 3.477 18.503 1.00 93.38 141 GLU A CA 1
ATOM 1128 C C . GLU A 1 141 ? -11.981 2.988 19.928 1.00 93.38 141 GLU A C 1
ATOM 1130 O O . GLU A 1 141 ? -11.108 2.381 20.555 1.00 93.38 141 GLU A O 1
ATOM 1135 N N . LYS A 1 142 ? -13.201 3.196 20.443 1.00 91.81 142 LYS A N 1
ATOM 1136 C CA . LYS A 1 142 ? -13.571 2.787 21.807 1.00 91.81 142 LYS A CA 1
ATOM 1137 C C . LYS A 1 142 ? -13.718 1.274 21.961 1.00 91.81 142 LYS A C 1
ATOM 1139 O O . LYS A 1 142 ? -13.662 0.767 23.079 1.00 91.81 142 LYS A O 1
ATOM 1144 N N . ASP A 1 143 ? -13.896 0.542 20.863 1.00 94.25 143 ASP A N 1
ATOM 1145 C CA . ASP A 1 143 ? -13.974 -0.920 20.855 1.00 94.25 143 ASP A CA 1
ATOM 1146 C C . ASP A 1 143 ? -13.379 -1.460 19.549 1.00 94.25 143 ASP A C 1
ATOM 1148 O O . ASP A 1 143 ? -14.081 -1.824 18.603 1.00 94.25 143 ASP A O 1
ATOM 1152 N N . ALA A 1 144 ? -12.047 -1.484 19.505 1.00 96.31 144 ALA A N 1
ATOM 1153 C CA . ALA A 1 144 ? -11.265 -1.812 18.317 1.00 96.31 144 ALA A CA 1
ATOM 1154 C C . ALA A 1 144 ? -11.485 -3.235 17.773 1.00 96.31 144 ALA A C 1
ATOM 1156 O O . ALA A 1 144 ? -11.064 -3.508 16.655 1.00 96.31 144 ALA A O 1
ATOM 1157 N N . SER A 1 145 ? -12.088 -4.149 18.543 1.00 97.00 145 SER A N 1
ATOM 1158 C CA . SER A 1 145 ? -12.322 -5.550 18.156 1.00 97.00 145 SER A CA 1
ATOM 1159 C C . SER A 1 145 ? -13.790 -5.853 17.829 1.00 97.00 145 SER A C 1
ATOM 1161 O O . SER A 1 145 ? -14.196 -7.019 17.795 1.00 97.00 145 SER A O 1
ATOM 1163 N N . ALA A 1 146 ? -14.631 -4.825 17.678 1.00 97.88 146 ALA A N 1
ATOM 1164 C CA . ALA A 1 146 ? -16.040 -5.008 17.342 1.00 97.88 146 ALA A CA 1
ATOM 1165 C C . ALA A 1 146 ? -16.280 -5.272 15.855 1.00 97.88 146 ALA A C 1
ATOM 1167 O O . ALA A 1 146 ? -15.448 -4.978 15.000 1.00 97.88 146 ALA A O 1
ATOM 1168 N N . TYR A 1 147 ? -17.447 -5.840 15.572 1.00 98.75 147 TYR A N 1
ATOM 1169 C CA . TYR A 1 147 ? -18.024 -5.848 14.237 1.00 98.75 147 TYR A CA 1
ATOM 1170 C C . TYR A 1 147 ? -18.776 -4.536 14.038 1.00 98.75 147 TYR A C 1
ATOM 1172 O O . TYR A 1 147 ? -19.613 -4.176 14.868 1.00 98.75 147 TYR A O 1
ATOM 1180 N N . TYR A 1 148 ? -18.478 -3.842 12.952 1.00 98.81 148 TYR A N 1
ATOM 1181 C CA . TYR A 1 148 ? -19.090 -2.589 12.539 1.00 98.81 148 TYR A CA 1
ATOM 1182 C C . TYR A 1 148 ? -19.660 -2.750 11.139 1.00 98.81 148 TYR A C 1
ATOM 1184 O O . TYR A 1 148 ? -19.099 -3.496 10.334 1.00 98.81 148 TYR A O 1
ATOM 1192 N N . ARG A 1 149 ? -20.754 -2.046 10.855 1.00 98.88 149 ARG A N 1
ATOM 1193 C CA . ARG A 1 149 ? -21.317 -1.979 9.510 1.00 98.88 149 ARG A CA 1
ATOM 1194 C C . ARG A 1 149 ? -21.759 -0.561 9.183 1.00 98.88 149 ARG A C 1
ATOM 1196 O O . ARG A 1 149 ? -22.464 0.044 9.991 1.00 98.88 149 ARG A O 1
ATOM 1203 N N . LEU A 1 150 ? -21.357 -0.043 8.024 1.00 98.88 150 LEU A N 1
ATOM 1204 C CA . LEU A 1 150 ? -21.937 1.192 7.500 1.00 98.88 150 LEU A CA 1
ATOM 1205 C C . LEU A 1 150 ? -23.385 0.932 7.077 1.00 98.88 150 LEU A C 1
ATOM 1207 O O . LEU A 1 150 ? -23.679 -0.002 6.330 1.00 98.88 150 LEU A O 1
ATOM 1211 N N . GLU A 1 151 ? -24.294 1.770 7.556 1.00 98.62 151 GLU A N 1
ATOM 1212 C CA . GLU A 1 151 ? -25.695 1.756 7.121 1.00 98.62 151 GLU A CA 1
ATOM 1213 C C . GLU A 1 151 ? -25.967 2.897 6.122 1.00 98.62 151 GLU A C 1
ATOM 1215 O O . GLU A 1 151 ? -26.824 2.775 5.246 1.00 98.62 151 GLU A O 1
ATOM 1220 N N . GLU A 1 152 ? -25.152 3.956 6.165 1.00 98.56 152 GLU A N 1
ATOM 1221 C CA . GLU A 1 152 ? -25.241 5.134 5.301 1.00 98.56 152 GLU A CA 1
ATOM 1222 C C . GLU A 1 152 ? -23.872 5.530 4.732 1.00 98.56 152 GLU A C 1
ATOM 1224 O O . GLU A 1 152 ? -22.826 5.194 5.293 1.00 98.56 152 GLU A O 1
ATOM 1229 N N . ASP A 1 153 ? -23.887 6.273 3.622 1.00 98.81 153 ASP A N 1
ATOM 1230 C CA . ASP A 1 153 ? -22.690 6.952 3.120 1.00 98.81 153 ASP A CA 1
ATOM 1231 C C . ASP A 1 153 ? -22.251 8.046 4.104 1.00 98.81 153 ASP A C 1
ATOM 1233 O O . ASP A 1 153 ? -23.082 8.760 4.671 1.00 98.81 153 ASP A O 1
ATOM 1237 N N . LEU A 1 154 ? -20.940 8.242 4.251 1.00 98.56 154 LEU A N 1
ATOM 1238 C CA . LEU A 1 154 ? -20.370 9.273 5.119 1.00 98.56 154 LEU A CA 1
ATOM 1239 C C . LEU A 1 154 ? -19.636 10.328 4.291 1.00 98.56 154 LEU A C 1
ATOM 1241 O O . LEU A 1 154 ? -18.705 10.013 3.554 1.00 98.56 154 LEU A O 1
ATOM 1245 N N . ASP A 1 155 ? -20.022 11.593 4.445 1.00 98.12 155 ASP A N 1
ATOM 1246 C CA . ASP A 1 155 ? -19.421 12.723 3.731 1.00 98.12 155 ASP A CA 1
ATOM 1247 C C . ASP A 1 155 ? -18.660 13.647 4.686 1.00 98.12 155 ASP A C 1
ATOM 1249 O O . ASP A 1 155 ? -19.259 14.371 5.479 1.00 98.12 155 ASP A O 1
ATOM 1253 N N . PHE A 1 156 ? -17.331 13.640 4.594 1.00 97.62 156 PHE A N 1
ATOM 1254 C CA . PHE A 1 156 ? -16.441 14.422 5.453 1.00 97.62 156 PHE A CA 1
ATOM 1255 C C . PHE A 1 156 ? -16.176 15.849 4.943 1.00 97.62 156 PHE A C 1
ATOM 1257 O O . PHE A 1 156 ? -15.328 16.549 5.508 1.00 97.62 156 PHE A O 1
ATOM 1264 N N . ALA A 1 157 ? -16.894 16.320 3.916 1.00 95.12 157 ALA A N 1
ATOM 1265 C CA . ALA A 1 157 ? -16.697 17.651 3.355 1.00 95.12 157 ALA A CA 1
ATOM 1266 C C . ALA A 1 157 ? -16.727 18.756 4.429 1.00 95.12 157 ALA A C 1
ATOM 1268 O O . ALA A 1 157 ? -17.594 18.814 5.302 1.00 95.12 157 ALA A O 1
ATOM 1269 N N . GLY A 1 158 ? -15.750 19.665 4.361 1.00 84.62 158 GLY A N 1
ATOM 1270 C CA . GLY A 1 158 ? -15.630 20.791 5.293 1.00 84.62 158 GLY A CA 1
ATOM 1271 C C . GLY A 1 158 ? -15.108 20.431 6.688 1.00 84.62 158 GLY A C 1
ATOM 1272 O O . GLY A 1 158 ? -14.974 21.329 7.519 1.00 84.62 158 GLY A O 1
ATOM 1273 N N . SER A 1 159 ? -14.768 19.164 6.944 1.00 82.56 159 SER A N 1
ATOM 1274 C CA . SER A 1 159 ? -14.191 18.702 8.208 1.00 82.56 159 SER A CA 1
ATOM 1275 C C . SER A 1 159 ? -12.794 18.123 7.998 1.00 82.56 159 SER A C 1
ATOM 1277 O O . SER A 1 159 ? -12.547 17.379 7.054 1.00 82.56 159 SER A O 1
ATOM 1279 N N . GLU A 1 160 ? -11.857 18.432 8.896 1.00 79.06 160 GLU A N 1
ATOM 1280 C CA . GLU A 1 160 ? -10.572 17.729 8.898 1.00 79.06 160 GLU A CA 1
ATOM 1281 C C . GLU A 1 160 ? -10.739 16.337 9.506 1.00 79.06 160 GLU A C 1
ATOM 1283 O O . GLU A 1 160 ? -11.384 16.167 10.546 1.00 79.06 160 GLU A O 1
ATOM 1288 N N . TYR A 1 161 ? -10.138 15.341 8.858 1.00 93.38 161 TYR A N 1
ATOM 1289 C CA . TYR A 1 161 ? -10.126 13.976 9.352 1.00 93.38 161 TYR A CA 1
ATOM 1290 C C . TYR A 1 161 ? -8.796 13.671 10.041 1.00 93.38 161 TYR A C 1
ATOM 1292 O O . TYR A 1 161 ? -7.711 13.948 9.521 1.00 93.38 161 TYR A O 1
ATOM 1300 N N . VAL A 1 162 ? -8.889 13.072 11.226 1.00 92.69 162 VAL A N 1
ATOM 1301 C CA . VAL A 1 162 ? -7.747 12.495 11.929 1.00 92.69 162 VAL A CA 1
ATOM 1302 C C . VAL A 1 162 ? -7.894 10.989 11.845 1.00 92.69 162 VAL A C 1
ATOM 1304 O O . VAL A 1 162 ? -8.881 10.432 12.311 1.00 92.69 162 VAL A O 1
ATOM 1307 N N . SER A 1 163 ? -6.893 10.352 11.251 1.00 95.50 163 SER A N 1
ATOM 1308 C CA . SER A 1 163 ? -6.780 8.903 11.156 1.00 95.50 163 SER A CA 1
ATOM 1309 C C . SER A 1 163 ? -7.044 8.210 12.492 1.00 95.50 163 SER A C 1
ATOM 1311 O O . SER A 1 163 ? -6.370 8.514 13.478 1.00 95.50 163 SER A O 1
ATOM 1313 N N . LEU A 1 164 ? -7.956 7.239 12.497 1.00 96.88 164 LEU A N 1
ATOM 1314 C CA . LEU A 1 164 ? -8.201 6.376 13.651 1.00 96.88 164 LEU A CA 1
ATOM 1315 C C . LEU A 1 164 ? -7.057 5.369 13.828 1.00 96.88 164 LEU A C 1
ATOM 1317 O O . LEU A 1 164 ? -6.346 5.039 12.880 1.00 96.88 164 LEU A O 1
ATOM 1321 N N . PHE A 1 165 ? -6.906 4.839 15.035 1.00 97.06 165 PHE A N 1
ATOM 1322 C CA . PHE A 1 165 ? -5.952 3.805 15.431 1.00 97.06 165 PHE A CA 1
ATOM 1323 C C . PHE A 1 165 ? -4.481 4.231 15.297 1.00 97.06 165 PHE A C 1
ATOM 1325 O O . PHE A 1 165 ? -3.624 3.456 14.880 1.00 97.06 165 PHE A O 1
ATOM 1332 N N . GLN A 1 166 ? -4.164 5.474 15.679 1.00 93.31 166 GLN A N 1
ATOM 1333 C CA . GLN A 1 166 ? -2.787 6.003 15.674 1.00 93.31 166 GLN A CA 1
ATOM 1334 C C . GLN A 1 166 ? -1.854 5.294 16.664 1.00 93.31 166 GLN A C 1
ATOM 1336 O O . GLN A 1 166 ? -0.692 5.026 16.358 1.00 93.31 166 GLN A O 1
ATOM 1341 N N . THR A 1 167 ? -2.345 5.038 17.878 1.00 91.94 167 THR A N 1
ATOM 1342 C CA . THR A 1 167 ? -1.571 4.448 18.987 1.00 91.94 167 THR A CA 1
ATOM 1343 C C . THR A 1 167 ? -1.910 2.979 19.228 1.00 91.94 167 THR A C 1
ATOM 1345 O O . THR A 1 167 ? -1.128 2.253 19.841 1.00 91.94 167 THR A O 1
ATOM 1348 N N . THR A 1 168 ? -3.055 2.529 18.720 1.00 94.56 168 THR A N 1
ATOM 1349 C CA . THR A 1 168 ? -3.554 1.152 18.785 1.00 94.56 168 THR A CA 1
ATOM 1350 C C . THR A 1 168 ? -3.659 0.576 17.368 1.00 94.56 168 THR A C 1
ATOM 1352 O O . THR A 1 168 ? -3.027 1.085 16.450 1.00 94.56 168 THR A O 1
ATOM 1355 N N . ALA A 1 169 ? -4.381 -0.526 17.181 1.00 97.00 169 ALA A N 1
ATOM 1356 C CA . ALA A 1 169 ? -4.695 -1.067 15.864 1.00 97.00 169 ALA A CA 1
ATOM 1357 C C . ALA A 1 169 ? -6.150 -1.532 15.853 1.00 97.00 169 ALA A C 1
ATOM 1359 O O . ALA A 1 169 ? -6.637 -2.057 16.863 1.00 97.00 169 ALA A O 1
ATOM 1360 N N . PHE A 1 170 ? -6.821 -1.366 14.716 1.00 98.56 170 PHE A N 1
ATOM 1361 C CA . PHE A 1 170 ? -8.124 -1.975 14.493 1.00 98.56 170 PHE A CA 1
ATOM 1362 C C . PHE A 1 170 ? -7.965 -3.495 14.443 1.00 98.56 170 PHE A C 1
ATOM 1364 O O . PHE A 1 170 ? -7.084 -3.991 13.758 1.00 98.56 170 PHE A O 1
ATOM 1371 N N . GLN A 1 171 ? -8.770 -4.240 15.191 1.00 98.06 171 GLN A N 1
ATOM 1372 C CA . GLN A 1 171 ? -8.695 -5.707 15.306 1.00 98.06 171 GLN A CA 1
ATOM 1373 C C . GLN A 1 171 ? -10.043 -6.377 14.999 1.00 98.06 171 GLN A C 1
ATOM 1375 O O . GLN A 1 171 ? -10.187 -7.586 15.153 1.00 98.06 171 GLN A O 1
ATOM 1380 N N . GLY A 1 172 ? -11.050 -5.577 14.656 1.00 98.25 172 GLY A N 1
ATOM 1381 C CA . GLY A 1 172 ? -12.417 -6.010 14.442 1.00 98.25 172 GLY A CA 1
ATOM 1382 C C . GLY A 1 172 ? -12.710 -6.323 12.982 1.00 98.25 172 GLY A C 1
ATOM 1383 O O . GLY A 1 172 ? -11.821 -6.632 12.189 1.00 98.25 172 GLY A O 1
ATOM 1384 N N . HIS A 1 173 ? -13.983 -6.207 12.632 1.00 98.81 173 HIS A N 1
ATOM 1385 C CA . HIS A 1 173 ? -14.460 -6.331 11.262 1.00 98.81 173 HIS A CA 1
ATOM 1386 C C . HIS A 1 173 ? -15.243 -5.073 10.910 1.00 98.81 173 HIS A C 1
ATOM 1388 O O . HIS A 1 173 ? -16.224 -4.756 11.581 1.00 98.81 173 HIS A O 1
ATOM 1394 N N . PHE A 1 174 ? -14.786 -4.342 9.906 1.00 98.94 174 PHE A N 1
ATOM 1395 C CA . PHE A 1 174 ? -15.464 -3.176 9.373 1.00 98.94 174 PHE A CA 1
ATOM 1396 C C . PHE A 1 174 ? -16.056 -3.553 8.018 1.00 98.94 174 PHE A C 1
ATOM 1398 O O . PHE A 1 174 ? -15.316 -3.751 7.057 1.00 98.94 174 PHE A O 1
ATOM 1405 N N . ASP A 1 175 ? -17.377 -3.687 7.973 1.00 98.94 175 ASP A N 1
ATOM 1406 C CA . ASP A 1 175 ? -18.136 -3.950 6.754 1.00 98.94 175 ASP A CA 1
ATOM 1407 C C . ASP A 1 175 ? -18.682 -2.624 6.213 1.00 98.94 175 ASP A C 1
ATOM 1409 O O . ASP A 1 175 ? -19.570 -2.007 6.802 1.00 98.94 175 ASP A O 1
ATOM 1413 N N . GLY A 1 176 ? -18.130 -2.151 5.105 1.00 98.88 176 GLY A N 1
ATOM 1414 C CA . GLY A 1 176 ? -18.604 -0.958 4.423 1.00 98.88 176 GLY A CA 1
ATOM 1415 C C . GLY A 1 176 ? -19.971 -1.154 3.772 1.00 98.88 176 GLY A C 1
ATOM 1416 O O . GLY A 1 176 ? -20.599 -0.155 3.446 1.00 98.88 176 GLY A O 1
ATOM 1417 N N . ASN A 1 177 ? -20.470 -2.394 3.633 1.00 98.75 177 ASN A N 1
ATOM 1418 C CA . ASN A 1 177 ? -21.799 -2.690 3.086 1.00 98.75 177 ASN A CA 1
ATOM 1419 C C . ASN A 1 177 ? -22.059 -2.002 1.728 1.00 98.75 177 ASN A C 1
ATOM 1421 O O . ASN A 1 177 ? -23.143 -1.469 1.482 1.00 98.75 177 ASN A O 1
ATOM 1425 N N . ASP A 1 178 ? -21.015 -1.944 0.896 1.00 98.69 178 ASP A N 1
ATOM 1426 C CA . ASP A 1 178 ? -20.950 -1.265 -0.404 1.00 98.69 178 ASP A CA 1
ATOM 1427 C C . ASP A 1 178 ? -21.256 0.249 -0.353 1.00 98.69 178 ASP A C 1
ATOM 1429 O O . ASP A 1 178 ? -21.492 0.893 -1.379 1.00 98.69 178 ASP A O 1
ATOM 1433 N N . LYS A 1 179 ? -21.229 0.848 0.844 1.00 98.88 179 LYS A N 1
ATOM 1434 C CA . LYS A 1 179 ? -21.380 2.290 1.072 1.00 98.88 179 LYS A CA 1
ATOM 1435 C C . LYS A 1 179 ? -20.082 3.036 0.815 1.00 98.88 179 LYS A C 1
ATOM 1437 O O . LYS A 1 179 ? -19.000 2.453 0.712 1.00 98.88 179 LYS A O 1
ATOM 1442 N N . THR A 1 180 ? -20.210 4.355 0.735 1.00 98.88 180 THR A N 1
ATOM 1443 C CA . THR A 1 180 ? -19.112 5.257 0.401 1.00 98.88 180 THR A CA 1
ATOM 1444 C C . THR A 1 180 ? -18.720 6.136 1.580 1.00 98.88 180 THR A C 1
ATOM 1446 O O . THR A 1 180 ? -19.562 6.802 2.182 1.00 98.88 180 THR A O 1
ATOM 1449 N N . ILE A 1 181 ? -17.420 6.212 1.863 1.00 98.81 181 ILE A N 1
ATOM 1450 C CA . ILE A 1 181 ? -16.825 7.279 2.672 1.00 98.81 181 ILE A CA 1
ATOM 1451 C C . ILE A 1 181 ? -16.154 8.271 1.722 1.00 98.81 181 ILE A C 1
ATOM 1453 O O . ILE A 1 181 ? -15.262 7.887 0.971 1.00 98.81 181 ILE A O 1
ATOM 1457 N N . LYS A 1 182 ? -16.552 9.545 1.751 1.00 98.50 182 LYS A N 1
ATOM 1458 C CA . LYS A 1 182 ? -16.070 10.548 0.792 1.00 98.50 182 LYS A CA 1
ATOM 1459 C C . LYS A 1 182 ? -15.567 11.840 1.410 1.00 98.50 182 LYS A C 1
ATOM 1461 O O . LYS A 1 182 ? -15.924 12.184 2.537 1.00 98.50 182 LYS A O 1
ATOM 1466 N N . ASN A 1 183 ? -14.769 12.570 0.630 1.00 98.25 183 ASN A N 1
ATOM 1467 C CA . ASN A 1 183 ? -14.334 13.943 0.903 1.00 98.25 183 ASN A CA 1
ATOM 1468 C C . ASN A 1 183 ? -13.521 14.125 2.199 1.00 98.25 183 ASN A C 1
ATOM 1470 O O . ASN A 1 183 ? -13.523 15.216 2.776 1.00 98.25 183 ASN A O 1
ATOM 1474 N N . PHE A 1 184 ? -12.840 13.087 2.697 1.00 97.75 184 PHE A N 1
ATOM 1475 C CA . PHE A 1 184 ? -11.981 13.243 3.872 1.00 97.75 184 PHE A CA 1
ATOM 1476 C C . PHE A 1 184 ? -10.594 13.751 3.477 1.00 97.75 184 PHE A C 1
ATOM 1478 O O . PHE A 1 184 ? -10.012 13.327 2.480 1.00 97.75 184 PHE A O 1
ATOM 1485 N N . THR A 1 185 ? -10.030 14.635 4.302 1.00 96.75 185 THR A N 1
ATOM 1486 C CA . THR A 1 185 ? -8.668 15.144 4.112 1.00 96.75 185 THR A CA 1
ATOM 1487 C C . THR A 1 185 ? -7.834 14.968 5.372 1.00 96.75 185 THR A C 1
ATOM 1489 O O . THR A 1 185 ? -8.232 15.405 6.455 1.00 96.75 185 THR A O 1
ATOM 1492 N N . ILE A 1 186 ? -6.635 14.406 5.219 1.00 95.62 186 ILE A N 1
ATOM 1493 C CA . ILE A 1 186 ? -5.623 14.292 6.273 1.00 95.62 186 ILE A CA 1
ATOM 1494 C C . ILE A 1 186 ? -4.476 15.261 5.964 1.00 95.62 186 ILE A C 1
ATOM 1496 O O . ILE A 1 186 ? -3.776 15.118 4.963 1.00 95.62 186 ILE A O 1
ATOM 1500 N N . LYS A 1 187 ? -4.247 16.236 6.851 1.00 93.12 187 LYS A N 1
ATOM 1501 C CA . LYS A 1 187 ? -3.169 17.240 6.700 1.00 93.12 187 LYS A CA 1
ATOM 1502 C C . LYS A 1 187 ? -2.081 17.156 7.766 1.00 93.12 187 LYS A C 1
ATOM 1504 O O . LYS A 1 187 ? -1.030 17.787 7.653 1.00 93.12 187 LYS A O 1
ATOM 1509 N N . THR A 1 188 ? -2.332 16.394 8.827 1.00 90.94 188 THR A N 1
ATOM 1510 C CA . THR A 1 188 ? -1.413 16.288 9.960 1.00 90.94 188 THR A CA 1
ATOM 1511 C C . THR A 1 188 ? -0.492 15.095 9.779 1.00 90.94 188 THR A C 1
ATOM 1513 O O . THR A 1 188 ? -0.945 13.958 9.673 1.00 90.94 188 THR A O 1
ATOM 1516 N N . ARG A 1 189 ? 0.819 15.345 9.819 1.00 91.31 189 ARG A N 1
ATOM 1517 C CA . ARG A 1 189 ? 1.821 14.279 9.814 1.00 91.31 189 ARG A CA 1
ATOM 1518 C C . ARG A 1 189 ? 1.776 13.473 11.110 1.00 91.31 189 ARG A C 1
ATOM 1520 O O . ARG A 1 189 ? 1.884 14.018 12.211 1.00 91.31 189 ARG A O 1
ATOM 1527 N N . LYS A 1 190 ? 1.662 12.159 10.951 1.00 92.62 190 LYS A N 1
ATOM 1528 C CA . LYS A 1 190 ? 1.843 11.124 11.974 1.00 92.62 190 LYS A CA 1
ATOM 1529 C C . LYS A 1 190 ? 2.613 9.957 11.363 1.00 92.62 190 LYS A C 1
ATOM 1531 O O . LYS A 1 190 ? 2.784 9.906 10.146 1.00 92.62 190 LYS A O 1
ATOM 1536 N N . THR A 1 191 ? 3.067 9.025 12.198 1.00 94.06 191 THR A N 1
ATOM 1537 C CA . THR A 1 191 ? 3.804 7.835 11.749 1.00 94.06 191 THR A CA 1
ATOM 1538 C C . THR A 1 191 ? 2.980 6.980 10.788 1.00 94.06 191 THR A C 1
ATOM 1540 O O . THR A 1 191 ? 3.524 6.534 9.783 1.00 94.06 191 THR A O 1
ATOM 1543 N N . TYR A 1 192 ? 1.690 6.798 11.084 1.00 96.69 192 TYR A N 1
ATOM 1544 C CA . TYR A 1 192 ? 0.749 5.981 10.320 1.00 96.69 192 TYR A CA 1
ATOM 1545 C C . TYR A 1 192 ? -0.402 6.857 9.831 1.00 96.69 192 TYR A C 1
ATOM 1547 O O . TYR A 1 192 ? -1.009 7.551 10.642 1.00 96.69 192 TYR A O 1
ATOM 1555 N N . LEU A 1 193 ? -0.719 6.837 8.541 1.00 97.31 193 LEU A N 1
ATOM 1556 C CA . LEU A 1 193 ? -1.802 7.630 7.957 1.00 97.31 193 LEU A CA 1
ATOM 1557 C C . LEU A 1 193 ? -2.755 6.748 7.150 1.00 97.31 193 LEU A C 1
ATOM 1559 O O . LEU A 1 193 ? -2.337 5.759 6.550 1.00 97.31 193 LEU A O 1
ATOM 1563 N N . GLY A 1 194 ? -4.027 7.133 7.171 1.00 97.56 194 GLY A N 1
ATOM 1564 C CA . GLY A 1 194 ? -5.131 6.480 6.466 1.00 97.56 194 GLY A CA 1
ATOM 1565 C C . GLY A 1 194 ? -6.432 6.535 7.246 1.00 97.56 194 GLY A C 1
ATOM 1566 O O . GLY A 1 194 ? -6.458 7.014 8.383 1.00 97.56 194 GLY A O 1
ATOM 1567 N N . LEU A 1 195 ? -7.516 6.058 6.646 1.00 97.88 195 LEU A N 1
ATOM 1568 C CA . LEU A 1 195 ? -8.802 5.909 7.315 1.00 97.88 195 LEU A CA 1
ATOM 1569 C C . LEU A 1 195 ? -8.625 5.107 8.618 1.00 97.88 195 LEU A C 1
ATOM 1571 O O . LEU A 1 195 ? -8.978 5.581 9.695 1.00 97.88 195 LEU A O 1
ATOM 1575 N N . PHE A 1 196 ? -7.926 3.977 8.539 1.00 98.19 196 PHE A N 1
ATOM 1576 C CA . PHE A 1 196 ? -7.473 3.171 9.667 1.00 98.19 196 PHE A CA 1
ATOM 1577 C C . PHE A 1 196 ? -5.950 3.163 9.694 1.00 98.19 196 PHE A C 1
ATOM 1579 O O . PHE A 1 196 ? -5.325 2.359 9.011 1.00 98.19 196 PHE A O 1
ATOM 1586 N N . ALA A 1 197 ? -5.319 4.012 10.502 1.00 97.88 197 ALA A N 1
ATOM 1587 C CA . ALA A 1 197 ? -3.863 4.147 10.526 1.00 97.88 197 ALA A CA 1
ATOM 1588 C C . ALA A 1 197 ? -3.142 2.790 10.638 1.00 97.88 197 ALA A C 1
ATOM 1590 O O . ALA A 1 197 ? -2.164 2.544 9.929 1.00 97.88 197 ALA A O 1
ATOM 1591 N N . ARG A 1 198 ? -3.667 1.892 11.482 1.00 98.38 198 ARG A N 1
ATOM 1592 C CA . ARG A 1 198 ? -3.182 0.519 11.639 1.00 98.38 198 ARG A CA 1
ATOM 1593 C C . ARG A 1 198 ? -4.331 -0.484 11.621 1.00 98.38 198 ARG A C 1
ATOM 1595 O O . ARG A 1 198 ? -5.242 -0.386 12.447 1.00 98.38 198 ARG A O 1
ATOM 1602 N N . ASN A 1 199 ? -4.242 -1.477 10.742 1.00 98.69 199 ASN A N 1
ATOM 1603 C CA . ASN A 1 199 ? -5.217 -2.559 10.619 1.00 98.69 199 ASN A CA 1
ATOM 1604 C C . ASN A 1 199 ? -4.600 -3.912 10.998 1.00 98.69 199 ASN A C 1
ATOM 1606 O O . ASN A 1 199 ? -3.577 -4.290 10.458 1.00 98.69 199 ASN A O 1
ATOM 1610 N N . ARG A 1 200 ? -5.243 -4.655 11.895 1.00 98.50 200 ARG A N 1
ATOM 1611 C CA . ARG A 1 200 ? -5.012 -6.075 12.238 1.00 98.50 200 ARG A CA 1
ATOM 1612 C C . ARG A 1 200 ? -6.289 -6.909 12.090 1.00 98.50 200 ARG A C 1
ATOM 1614 O O . ARG A 1 200 ? -6.298 -8.088 12.423 1.00 98.50 200 ARG A O 1
ATOM 1621 N N . GLY A 1 201 ? -7.381 -6.268 11.687 1.00 98.56 201 GLY A N 1
ATOM 1622 C CA . GLY A 1 201 ? -8.686 -6.873 11.497 1.00 98.56 201 GLY A CA 1
ATOM 1623 C C . GLY A 1 201 ? -9.003 -7.017 10.015 1.00 98.56 201 GLY A C 1
ATOM 1624 O O . GLY A 1 201 ? -8.123 -7.254 9.185 1.00 98.56 201 GLY A O 1
ATOM 1625 N N . THR A 1 202 ? -10.275 -6.843 9.682 1.00 98.88 202 THR A N 1
ATOM 1626 C CA . THR A 1 202 ? -10.767 -6.865 8.303 1.00 98.88 202 THR A CA 1
ATOM 1627 C C . THR A 1 202 ? -11.482 -5.563 7.987 1.00 98.88 202 THR A C 1
ATOM 1629 O O . THR A 1 202 ? -12.394 -5.184 8.716 1.00 98.88 202 THR A O 1
ATOM 1632 N N . ILE A 1 203 ? -11.099 -4.914 6.893 1.00 98.94 203 ILE A N 1
ATOM 1633 C CA . ILE A 1 203 ? -11.822 -3.792 6.290 1.00 98.94 203 ILE A CA 1
ATOM 1634 C C . ILE A 1 203 ? -12.346 -4.305 4.954 1.00 98.94 203 ILE A C 1
ATOM 1636 O O . ILE A 1 203 ? -11.542 -4.747 4.131 1.00 98.94 203 ILE A O 1
ATOM 1640 N N . ALA A 1 204 ? -13.664 -4.309 4.760 1.00 98.94 204 ALA A N 1
ATOM 1641 C CA . ALA A 1 204 ? -14.249 -4.885 3.558 1.00 98.94 204 ALA A CA 1
ATOM 1642 C C . ALA A 1 204 ? -15.457 -4.130 3.006 1.00 98.94 204 ALA A C 1
ATOM 1644 O O . ALA A 1 204 ? -16.104 -3.403 3.752 1.00 98.94 204 ALA A O 1
ATOM 1645 N N . ASN A 1 205 ? -15.770 -4.353 1.726 1.00 98.94 205 ASN A N 1
ATOM 1646 C CA . ASN A 1 205 ? -16.964 -3.855 1.023 1.00 98.94 205 ASN A CA 1
ATOM 1647 C C . ASN A 1 205 ? -17.139 -2.338 1.124 1.00 98.94 205 ASN A C 1
ATOM 1649 O O . ASN A 1 205 ? -18.197 -1.854 1.523 1.00 98.94 205 ASN A O 1
ATOM 1653 N N . LEU A 1 206 ? -16.077 -1.586 0.854 1.00 98.94 206 LEU A N 1
ATOM 1654 C CA . LEU A 1 206 ? -16.035 -0.151 1.111 1.00 98.94 206 LEU A CA 1
ATOM 1655 C C . LEU A 1 206 ? -15.601 0.618 -0.132 1.00 98.94 206 LEU A C 1
ATOM 1657 O O . LEU A 1 206 ? -14.513 0.397 -0.662 1.00 98.94 206 LEU A O 1
ATOM 1661 N N . ASN A 1 207 ? -16.406 1.604 -0.509 1.00 98.94 207 ASN A N 1
ATOM 1662 C CA . ASN A 1 207 ? -16.021 2.604 -1.491 1.00 98.94 207 ASN A CA 1
ATOM 1663 C C . ASN A 1 207 ? -15.435 3.827 -0.778 1.00 98.94 207 ASN A C 1
ATOM 1665 O O . ASN A 1 207 ? -15.955 4.286 0.244 1.00 98.94 207 ASN A O 1
ATOM 1669 N N . ILE A 1 208 ? -14.345 4.364 -1.314 1.00 98.88 208 ILE A N 1
ATOM 1670 C CA . ILE A 1 208 ? -13.730 5.601 -0.846 1.00 98.88 208 ILE A CA 1
ATOM 1671 C C . ILE A 1 208 ? -13.574 6.532 -2.035 1.00 98.88 208 ILE A C 1
ATOM 1673 O O . ILE A 1 208 ? -12.859 6.219 -2.982 1.00 98.88 208 ILE A O 1
ATOM 1677 N N . ASP A 1 209 ? -14.217 7.690 -1.958 1.00 98.88 209 ASP A N 1
ATOM 1678 C CA . ASP A 1 209 ? -14.263 8.638 -3.067 1.00 98.88 209 ASP A CA 1
ATOM 1679 C C . ASP A 1 209 ? -13.737 10.014 -2.658 1.00 98.88 209 ASP A C 1
ATOM 1681 O O . ASP A 1 209 ? -14.065 10.533 -1.587 1.00 98.88 209 ASP A O 1
ATOM 1685 N N . ASN A 1 210 ? -12.927 10.625 -3.521 1.00 98.44 210 ASN A N 1
ATOM 1686 C CA . ASN A 1 210 ? -12.375 11.962 -3.301 1.00 98.44 210 ASN A CA 1
ATOM 1687 C C . ASN A 1 210 ? -11.668 12.107 -1.938 1.00 98.44 210 ASN A C 1
ATOM 1689 O O . ASN A 1 210 ? -11.910 13.045 -1.170 1.00 98.44 210 ASN A O 1
ATOM 1693 N N . ALA A 1 211 ? -10.830 11.126 -1.599 1.00 98.19 211 ALA A N 1
ATOM 1694 C CA . ALA A 1 211 ? -10.036 11.138 -0.382 1.00 98.19 211 ALA A CA 1
ATOM 1695 C C . ALA A 1 211 ? -8.652 11.745 -0.633 1.00 98.19 211 ALA A C 1
ATOM 1697 O O . ALA A 1 211 ? -8.013 11.481 -1.653 1.00 98.19 211 ALA A O 1
ATOM 1698 N N . GLU A 1 212 ? -8.162 12.536 0.324 1.00 97.94 212 GLU A N 1
ATOM 1699 C CA . GLU A 1 212 ? -6.894 13.243 0.168 1.00 97.94 212 GLU A CA 1
ATOM 1700 C C . GLU A 1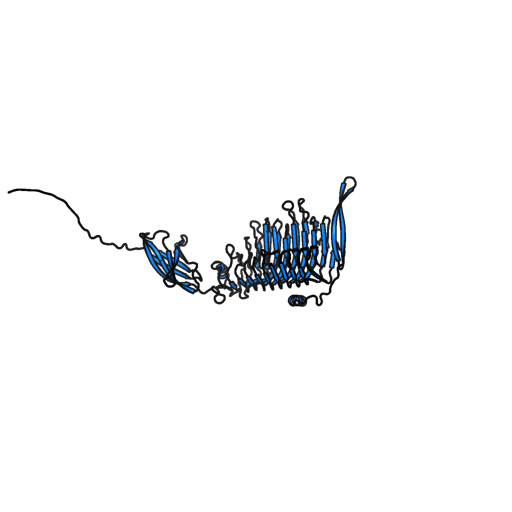 212 ? -5.980 13.146 1.398 1.00 97.94 212 GLU A C 1
ATOM 1702 O O . GLU A 1 212 ? -6.378 13.403 2.538 1.00 97.94 212 GLU A O 1
ATOM 1707 N N . ILE A 1 213 ? -4.695 12.882 1.157 1.00 97.56 213 ILE A N 1
ATOM 1708 C CA . ILE A 1 213 ? -3.616 13.187 2.106 1.00 97.56 213 ILE A CA 1
ATOM 1709 C C . ILE A 1 213 ? -2.795 14.345 1.545 1.00 97.56 213 ILE A C 1
ATOM 1711 O O . ILE A 1 213 ? -2.227 14.226 0.465 1.00 97.56 213 ILE A O 1
ATOM 1715 N N . ARG A 1 214 ? -2.678 15.446 2.297 1.00 95.56 214 ARG A N 1
ATOM 1716 C CA . ARG A 1 214 ? -1.897 16.631 1.905 1.00 95.56 214 ARG A CA 1
ATOM 1717 C C . ARG A 1 214 ? -0.912 17.030 2.997 1.00 95.56 214 ARG A C 1
ATOM 1719 O O . ARG A 1 214 ? -1.257 17.748 3.934 1.00 95.56 214 ARG A O 1
ATOM 1726 N N . LEU A 1 215 ? 0.337 16.595 2.864 1.00 92.88 215 LEU A N 1
ATOM 1727 C CA . LEU A 1 215 ? 1.397 16.786 3.856 1.00 92.88 215 LEU A CA 1
ATOM 1728 C C . LEU A 1 215 ? 2.448 17.786 3.354 1.00 92.88 215 LEU A C 1
ATOM 1730 O O . LEU A 1 215 ? 3.538 17.416 2.917 1.00 92.88 215 LEU A O 1
ATOM 1734 N N . THR A 1 216 ? 2.121 19.075 3.425 1.00 84.00 216 THR A N 1
ATOM 1735 C CA . THR A 1 216 ? 3.008 20.165 2.970 1.00 84.00 216 THR A CA 1
ATOM 1736 C C . THR A 1 216 ? 3.936 20.702 4.063 1.00 84.00 216 THR A C 1
ATOM 1738 O O . THR A 1 216 ? 4.950 21.323 3.761 1.00 84.00 216 THR A O 1
ATOM 1741 N N . SER A 1 217 ? 3.623 20.460 5.340 1.00 77.81 217 SER A N 1
ATOM 1742 C CA . SER A 1 217 ? 4.504 20.822 6.458 1.00 77.81 217 SER A CA 1
ATOM 1743 C C . SER A 1 217 ? 5.694 19.866 6.558 1.00 77.81 217 SER A C 1
ATOM 1745 O O . SER A 1 217 ? 5.532 18.658 6.422 1.00 77.81 217 SER A O 1
ATOM 1747 N N . THR A 1 218 ? 6.874 20.395 6.863 1.00 71.31 218 THR A N 1
ATOM 1748 C CA . THR A 1 218 ? 8.157 19.674 6.930 1.00 71.31 218 THR A CA 1
ATOM 1749 C C . THR A 1 218 ? 8.632 19.365 8.356 1.00 71.31 218 THR A C 1
ATOM 1751 O O . THR A 1 218 ? 9.668 18.738 8.551 1.00 71.31 218 THR A O 1
ATOM 1754 N N . ALA A 1 219 ? 7.883 19.790 9.380 1.00 68.50 219 ALA A N 1
ATOM 1755 C CA . ALA A 1 219 ? 8.325 19.748 10.780 1.00 68.50 219 ALA A CA 1
ATOM 1756 C C . ALA A 1 219 ? 8.265 18.356 11.444 1.00 68.50 219 ALA A C 1
ATOM 1758 O O . ALA A 1 219 ? 8.767 18.179 12.552 1.00 68.50 219 ALA A O 1
ATOM 1759 N N . LEU A 1 220 ? 7.616 17.382 10.807 1.00 75.94 220 LEU A N 1
ATOM 1760 C CA . LEU A 1 220 ? 7.371 16.038 11.335 1.00 75.94 220 LEU A CA 1
ATOM 1761 C C . LEU A 1 220 ? 7.583 15.000 10.225 1.00 75.94 220 LEU A C 1
ATOM 1763 O O . LEU A 1 220 ? 7.586 15.349 9.047 1.00 75.94 220 LEU A O 1
ATOM 1767 N N . TYR A 1 221 ? 7.725 13.725 10.591 1.00 82.75 221 TYR A N 1
ATOM 1768 C CA . TYR A 1 221 ? 7.921 12.622 9.644 1.00 82.75 221 TYR A CA 1
ATOM 1769 C C . TYR A 1 221 ? 6.684 11.715 9.561 1.00 82.75 221 TYR A C 1
ATOM 1771 O O . TYR A 1 221 ? 5.945 11.561 10.538 1.00 82.75 221 TYR A O 1
ATOM 1779 N N . SER A 1 222 ? 6.469 11.105 8.393 1.00 90.62 222 SER A N 1
ATOM 1780 C CA . SER A 1 222 ? 5.419 10.105 8.162 1.00 90.62 222 SER A CA 1
ATOM 1781 C C . SER A 1 222 ? 6.017 8.909 7.438 1.00 90.62 222 SER A C 1
ATOM 1783 O O . SER A 1 222 ? 6.493 9.033 6.314 1.00 90.62 222 SER A O 1
ATOM 1785 N N . GLN A 1 223 ? 6.020 7.757 8.104 1.00 94.44 223 GLN A N 1
ATOM 1786 C CA . GLN A 1 223 ? 6.670 6.555 7.588 1.00 94.44 223 GLN A CA 1
ATOM 1787 C C . GLN A 1 223 ? 5.713 5.697 6.760 1.00 94.44 223 GLN A C 1
ATOM 1789 O O . GLN A 1 223 ? 6.133 5.110 5.774 1.00 94.44 223 GLN A O 1
ATOM 1794 N N . TYR A 1 224 ? 4.443 5.626 7.151 1.00 97.62 224 TYR A N 1
ATOM 1795 C CA . TYR A 1 224 ? 3.459 4.736 6.549 1.00 97.62 224 TYR A CA 1
ATOM 1796 C C . TYR A 1 224 ? 2.255 5.549 6.079 1.00 97.62 224 TYR A C 1
ATOM 1798 O O . TYR A 1 224 ? 1.463 6.019 6.901 1.00 97.62 224 TYR A O 1
ATOM 1806 N N . ILE A 1 225 ? 2.140 5.757 4.771 1.00 98.25 225 ILE A N 1
ATOM 1807 C CA . ILE A 1 225 ? 1.198 6.700 4.166 1.00 98.25 225 ILE A CA 1
ATOM 1808 C C . ILE A 1 225 ? 0.271 5.947 3.215 1.00 98.25 225 ILE A C 1
ATOM 1810 O O . ILE A 1 225 ? 0.733 5.343 2.254 1.00 98.25 225 ILE A O 1
ATOM 1814 N N . SER A 1 226 ? -1.034 5.993 3.475 1.00 98.50 226 SER A N 1
ATOM 1815 C CA . SER A 1 226 ? -2.056 5.506 2.541 1.00 98.50 226 SER A CA 1
ATOM 1816 C C . SER A 1 226 ? -3.432 6.040 2.879 1.00 98.50 226 SER A C 1
ATOM 1818 O O . SER A 1 226 ? -3.608 6.554 3.978 1.00 98.50 226 SER A O 1
ATOM 1820 N N . LEU A 1 227 ? -4.410 5.883 1.991 1.00 98.62 227 LEU A N 1
ATOM 1821 C CA . LEU A 1 227 ? -5.778 6.336 2.240 1.00 98.62 227 LEU A CA 1
ATOM 1822 C C . LEU A 1 227 ? -6.597 5.340 3.066 1.00 98.62 227 LEU A C 1
ATOM 1824 O O . LEU A 1 227 ? -7.450 5.781 3.833 1.00 98.62 227 LEU A O 1
ATOM 1828 N N . VAL A 1 228 ? -6.308 4.033 3.007 1.00 98.75 228 VAL A N 1
ATOM 1829 C CA . VAL A 1 228 ? -7.007 3.028 3.835 1.00 98.75 228 VAL A CA 1
ATOM 1830 C C . VAL A 1 228 ? -6.219 2.702 5.095 1.00 98.75 228 VAL A C 1
ATOM 1832 O O . VAL A 1 228 ? -6.680 3.048 6.184 1.00 98.75 228 VAL A O 1
ATOM 1835 N N . SER A 1 229 ? -5.044 2.069 4.983 1.00 98.50 229 SER A N 1
ATOM 1836 C CA . SER A 1 229 ? -4.257 1.691 6.159 1.00 98.50 229 SER A CA 1
ATOM 1837 C C . SER A 1 229 ? -2.749 1.812 6.016 1.00 98.50 229 SER A C 1
ATOM 1839 O O . SER A 1 229 ? -2.100 1.014 5.336 1.00 98.50 229 SER A O 1
ATOM 1841 N N . GLY A 1 230 ? -2.174 2.783 6.738 1.00 98.50 230 GLY A N 1
ATOM 1842 C CA . GLY A 1 230 ? -0.740 3.059 6.715 1.00 98.50 230 GLY A CA 1
ATOM 1843 C C . GLY A 1 230 ? 0.070 1.789 6.947 1.00 98.50 230 GLY A C 1
ATOM 1844 O O . GLY A 1 230 ? 0.941 1.467 6.144 1.00 98.50 230 GLY A O 1
ATOM 1845 N N . ARG A 1 231 ? -0.269 1.023 7.988 1.00 98.44 231 ARG A N 1
ATOM 1846 C CA . ARG A 1 231 ? 0.276 -0.322 8.197 1.00 98.44 231 ARG A CA 1
ATOM 1847 C C . ARG A 1 231 ? -0.845 -1.351 8.282 1.00 98.44 231 ARG A C 1
ATOM 1849 O O . ARG A 1 231 ? -1.614 -1.345 9.246 1.00 98.44 231 ARG A O 1
ATOM 1856 N N . ASN A 1 232 ? -0.881 -2.249 7.305 1.00 98.69 232 ASN A N 1
ATOM 1857 C CA . ASN A 1 232 ? -1.803 -3.369 7.264 1.00 98.69 232 ASN A CA 1
ATOM 1858 C C . ASN A 1 232 ? -1.109 -4.649 7.748 1.00 98.69 232 ASN A C 1
ATOM 1860 O O . ASN A 1 232 ? -0.143 -5.106 7.158 1.00 98.69 232 ASN A O 1
ATOM 1864 N N . GLU A 1 233 ? -1.629 -5.221 8.823 1.00 97.69 233 GLU A N 1
ATOM 1865 C CA . GLU A 1 233 ? -1.292 -6.518 9.422 1.00 97.69 233 GLU A CA 1
ATOM 1866 C C . GLU A 1 233 ? -2.514 -7.473 9.326 1.00 97.69 233 GLU A C 1
ATOM 1868 O O . GLU A 1 233 ? -2.553 -8.505 9.990 1.00 97.69 233 GLU A O 1
ATOM 1873 N N . GLY A 1 234 ? -3.557 -7.091 8.574 1.00 98.44 234 GLY A N 1
ATOM 1874 C CA . GLY A 1 234 ? -4.830 -7.805 8.453 1.00 98.44 234 GLY A CA 1
ATOM 1875 C C . GLY A 1 234 ? -5.311 -7.907 7.003 1.00 98.44 234 GLY A C 1
ATOM 1876 O O . GLY A 1 234 ? -4.518 -8.060 6.074 1.00 98.44 234 GLY A O 1
ATOM 1877 N N . THR A 1 235 ? -6.625 -7.829 6.793 1.00 98.88 235 THR A N 1
ATOM 1878 C CA . THR A 1 235 ? -7.249 -7.979 5.469 1.00 98.88 235 THR A CA 1
ATOM 1879 C C . THR A 1 235 ? -7.921 -6.691 5.003 1.00 98.88 235 THR A C 1
ATOM 1881 O O . THR A 1 235 ? -8.693 -6.090 5.752 1.00 98.88 235 THR A O 1
ATOM 1884 N N . ILE A 1 236 ? -7.658 -6.318 3.752 1.00 98.94 236 ILE A N 1
ATOM 1885 C CA . ILE A 1 236 ? -8.405 -5.333 2.965 1.00 98.94 236 ILE A CA 1
ATOM 1886 C C . ILE A 1 236 ? -9.045 -6.108 1.802 1.00 98.94 236 ILE A C 1
ATOM 1888 O O . ILE A 1 236 ? -8.330 -6.728 1.016 1.00 98.94 236 ILE A O 1
ATOM 1892 N N . ASP A 1 237 ? -10.374 -6.157 1.734 1.00 98.94 237 ASP A N 1
ATOM 1893 C CA . ASP A 1 237 ? -11.114 -7.007 0.785 1.00 98.94 237 ASP A CA 1
ATOM 1894 C C . ASP A 1 237 ? -12.271 -6.238 0.152 1.00 98.94 237 ASP A C 1
ATOM 1896 O O . ASP A 1 237 ? -13.115 -5.736 0.882 1.00 98.94 237 ASP A O 1
ATOM 1900 N N . ASN A 1 238 ? -12.357 -6.162 -1.176 1.00 98.94 238 ASN A N 1
ATOM 1901 C CA . ASN A 1 238 ? -13.436 -5.421 -1.842 1.00 98.94 238 ASN A CA 1
ATOM 1902 C C . ASN A 1 238 ? -13.467 -3.941 -1.400 1.00 98.94 238 ASN A C 1
ATOM 1904 O O . ASN A 1 238 ? -14.472 -3.437 -0.891 1.00 98.94 238 ASN A O 1
ATOM 1908 N N . VAL A 1 239 ? -12.308 -3.273 -1.488 1.00 99.00 239 VAL A N 1
ATOM 1909 C CA . VAL A 1 239 ? -12.149 -1.847 -1.166 1.00 99.00 239 VAL A CA 1
ATOM 1910 C C . VAL A 1 239 ? -11.678 -1.085 -2.397 1.00 99.00 239 VAL A C 1
ATOM 1912 O O . VAL A 1 239 ? -10.695 -1.469 -3.033 1.00 99.00 239 VAL A O 1
ATOM 1915 N N . HIS A 1 240 ? -12.367 0.009 -2.713 1.00 98.94 240 HIS A N 1
ATOM 1916 C CA . HIS A 1 240 ? -12.179 0.737 -3.966 1.00 98.94 240 HIS A CA 1
ATOM 1917 C C . HIS A 1 240 ? -11.922 2.217 -3.706 1.00 98.94 240 HIS A C 1
ATOM 1919 O O . HIS A 1 240 ? -12.750 2.886 -3.088 1.00 98.94 240 HIS A O 1
ATOM 1925 N N . LEU A 1 241 ? -10.777 2.724 -4.172 1.00 98.88 241 LEU A N 1
ATOM 1926 C CA . LEU A 1 241 ? -10.488 4.160 -4.193 1.00 98.88 241 LEU A CA 1
ATOM 1927 C C . LEU A 1 241 ? -10.848 4.746 -5.556 1.00 98.88 241 LEU A C 1
ATOM 1929 O O . LEU A 1 241 ? -10.402 4.222 -6.578 1.00 98.88 241 LEU A O 1
ATOM 1933 N N . THR A 1 242 ? -11.572 5.861 -5.552 1.00 98.81 242 THR A N 1
ATOM 1934 C CA . THR A 1 242 ? -11.854 6.676 -6.739 1.00 98.81 242 THR A CA 1
ATOM 1935 C C . THR A 1 242 ? -11.522 8.141 -6.489 1.00 98.81 242 THR A C 1
ATOM 1937 O O . THR A 1 242 ? -11.623 8.632 -5.358 1.00 98.81 242 THR A O 1
ATOM 1940 N N . ASN A 1 243 ? -11.109 8.849 -7.546 1.00 98.38 243 ASN A N 1
ATOM 1941 C CA . ASN A 1 243 ? -10.857 10.299 -7.537 1.00 98.38 243 ASN A CA 1
ATOM 1942 C C . ASN A 1 243 ? -9.954 10.782 -6.386 1.00 98.38 243 ASN A C 1
ATOM 1944 O O . ASN A 1 243 ? -10.173 11.854 -5.826 1.00 98.38 243 ASN A O 1
ATOM 1948 N N . SER A 1 244 ? -8.996 9.965 -5.956 1.00 98.62 244 SER A N 1
ATOM 1949 C CA . SER A 1 244 ? -8.261 10.197 -4.713 1.00 98.62 244 SER A CA 1
ATOM 1950 C C . SER A 1 244 ? -6.830 10.662 -4.967 1.00 98.62 244 SER A C 1
ATOM 1952 O O . SER A 1 244 ? -6.264 10.394 -6.021 1.00 98.62 244 SER A O 1
ATOM 1954 N N . LYS A 1 245 ? -6.220 11.359 -3.998 1.00 98.62 245 LYS A N 1
ATOM 1955 C CA . LYS A 1 245 ? -4.882 11.947 -4.182 1.00 98.62 245 LYS A CA 1
ATOM 1956 C C . LYS A 1 245 ? -4.008 11.900 -2.928 1.00 98.62 245 LYS A C 1
ATOM 1958 O O . LYS A 1 245 ? -4.469 12.131 -1.808 1.00 98.62 245 LYS A O 1
ATOM 1963 N N . ILE A 1 246 ? -2.709 11.669 -3.112 1.00 98.62 246 ILE A N 1
ATOM 1964 C CA . ILE A 1 246 ? -1.685 11.824 -2.069 1.00 98.62 246 ILE A CA 1
ATOM 1965 C C . ILE A 1 246 ? -0.650 12.863 -2.516 1.00 98.62 246 ILE A C 1
ATOM 1967 O O . ILE A 1 246 ? 0.081 12.670 -3.482 1.00 98.62 246 ILE A O 1
ATOM 1971 N N . ILE A 1 247 ? -0.551 13.955 -1.755 1.00 97.50 247 ILE A N 1
ATOM 1972 C CA . ILE A 1 247 ? 0.427 15.033 -1.929 1.00 97.50 247 ILE A CA 1
ATOM 1973 C C . ILE A 1 247 ? 1.341 15.065 -0.707 1.00 97.50 247 ILE A C 1
ATOM 1975 O O . ILE A 1 247 ? 0.883 15.292 0.418 1.00 97.50 247 ILE A O 1
ATOM 1979 N N . THR A 1 248 ? 2.649 14.887 -0.888 1.00 93.88 248 THR A N 1
ATOM 1980 C CA . THR A 1 248 ? 3.608 14.984 0.225 1.00 93.88 248 THR A CA 1
ATOM 1981 C C . THR A 1 248 ? 4.946 15.561 -0.212 1.00 93.88 248 THR A C 1
ATOM 1983 O O . THR A 1 248 ? 5.474 15.231 -1.269 1.00 93.88 248 THR A O 1
ATOM 1986 N N . ALA A 1 249 ? 5.525 16.396 0.651 1.00 91.31 249 ALA A N 1
ATOM 1987 C CA . ALA A 1 249 ? 6.890 16.887 0.506 1.00 91.31 249 ALA A CA 1
ATOM 1988 C C . ALA A 1 249 ? 7.776 16.365 1.643 1.00 91.31 249 ALA A C 1
ATOM 1990 O O . ALA A 1 249 ? 7.472 16.593 2.816 1.00 91.31 249 ALA A O 1
ATOM 1991 N N . PHE A 1 250 ? 8.873 15.688 1.313 1.00 86.19 250 PHE A N 1
ATOM 1992 C CA . PHE A 1 250 ? 9.817 15.161 2.296 1.00 86.19 250 PHE A CA 1
ATOM 1993 C C . PHE A 1 250 ? 11.032 16.074 2.455 1.00 86.19 250 PHE A C 1
ATOM 1995 O O . PHE A 1 250 ? 11.669 16.478 1.483 1.00 86.19 250 PHE A O 1
ATOM 2002 N N . SER A 1 251 ? 11.380 16.359 3.708 1.00 82.06 251 SER A N 1
ATOM 2003 C CA . SER A 1 251 ? 12.512 17.212 4.093 1.00 82.06 251 SER A CA 1
ATOM 2004 C C . SER A 1 251 ? 13.357 16.589 5.212 1.00 82.06 251 SER A C 1
ATOM 2006 O O . SER A 1 251 ? 13.946 17.308 6.020 1.00 82.06 251 SER A O 1
ATOM 2008 N N . TYR A 1 252 ? 13.333 15.264 5.339 1.00 82.62 252 TYR A N 1
ATOM 2009 C CA . TYR A 1 252 ? 14.045 14.524 6.378 1.00 82.62 252 TYR A CA 1
ATOM 2010 C C . TYR A 1 252 ? 14.812 13.350 5.769 1.00 82.62 252 TYR A C 1
ATOM 2012 O O . TYR A 1 252 ? 14.600 12.981 4.619 1.00 82.62 252 TYR A O 1
ATOM 2020 N N . THR A 1 253 ? 15.714 12.759 6.549 1.00 84.19 253 THR A N 1
ATOM 2021 C CA . THR A 1 253 ? 16.393 11.515 6.171 1.00 84.19 253 THR A CA 1
ATOM 2022 C C . THR A 1 253 ? 15.697 10.328 6.814 1.00 84.19 253 THR A C 1
ATOM 2024 O O . THR A 1 253 ? 15.471 10.337 8.026 1.00 84.19 253 THR A O 1
ATOM 2027 N N . GLY A 1 254 ? 15.336 9.318 6.028 1.00 87.94 254 GLY A N 1
ATOM 2028 C CA . GLY A 1 254 ? 14.646 8.129 6.524 1.00 87.94 254 GLY A CA 1
ATOM 2029 C C . GLY A 1 254 ? 13.941 7.353 5.421 1.00 87.94 254 GLY A C 1
ATOM 2030 O O . GLY A 1 254 ? 14.161 7.614 4.247 1.00 87.94 254 GLY A O 1
ATOM 2031 N N . VAL A 1 255 ? 13.075 6.422 5.823 1.00 92.25 255 VAL A N 1
ATOM 2032 C CA . VAL A 1 255 ? 12.312 5.564 4.907 1.00 92.25 255 VAL A CA 1
ATOM 2033 C C . VAL A 1 255 ? 10.831 5.933 4.958 1.00 92.25 255 VAL A C 1
ATOM 2035 O O . VAL A 1 255 ? 10.290 6.157 6.047 1.00 92.25 255 VAL A O 1
ATOM 2038 N N . SER A 1 256 ? 10.165 5.973 3.805 1.00 95.81 256 SER A N 1
ATOM 2039 C CA . SER A 1 256 ? 8.708 6.101 3.706 1.00 95.81 256 SER A CA 1
ATOM 2040 C C . SER A 1 256 ? 8.097 5.030 2.796 1.00 95.81 256 SER A C 1
ATOM 2042 O O . SER A 1 256 ? 8.680 4.613 1.796 1.00 95.81 256 SER A O 1
ATOM 2044 N N . HIS A 1 257 ? 6.901 4.576 3.150 1.00 98.06 257 HIS A N 1
ATOM 2045 C CA . HIS A 1 257 ? 6.129 3.593 2.404 1.00 98.06 257 HIS A CA 1
ATOM 2046 C C . HIS A 1 257 ? 4.777 4.205 2.068 1.00 98.06 257 HIS A C 1
ATOM 2048 O O . HIS A 1 257 ? 4.013 4.566 2.970 1.00 98.06 257 HIS A O 1
ATOM 2054 N N . ILE A 1 258 ? 4.512 4.357 0.775 1.00 98.69 258 ILE A N 1
ATOM 2055 C CA . ILE A 1 258 ? 3.385 5.121 0.256 1.00 98.69 258 ILE A CA 1
ATOM 2056 C C . ILE A 1 258 ? 2.555 4.208 -0.636 1.00 98.69 258 ILE A C 1
ATOM 2058 O O . ILE A 1 258 ? 3.060 3.698 -1.629 1.00 98.69 258 ILE A O 1
ATOM 2062 N N . GLY A 1 259 ? 1.279 4.017 -0.323 1.00 98.56 259 GLY A N 1
ATOM 2063 C CA . GLY A 1 259 ? 0.382 3.379 -1.278 1.00 98.56 259 GLY A CA 1
ATOM 2064 C C . GLY A 1 259 ? -1.052 3.839 -1.161 1.00 98.56 259 GLY A C 1
ATOM 2065 O O . GLY A 1 259 ? -1.396 4.536 -0.215 1.00 98.56 259 GLY A O 1
ATOM 2066 N N . GLY A 1 260 ? -1.899 3.494 -2.125 1.00 98.62 260 GLY A N 1
ATOM 2067 C CA . GLY A 1 260 ? -3.308 3.882 -2.075 1.00 98.62 260 GLY A CA 1
ATOM 2068 C C . GLY A 1 260 ? -4.041 3.153 -0.953 1.00 98.62 260 GLY A C 1
ATOM 2069 O O . GLY A 1 260 ? -4.575 3.789 -0.040 1.00 98.62 260 GLY A O 1
ATOM 2070 N N . LEU A 1 261 ? -4.009 1.816 -0.971 1.00 98.88 261 LEU A N 1
ATOM 2071 C CA . LEU A 1 261 ? -4.691 0.987 0.029 1.00 98.88 261 LEU A CA 1
ATOM 2072 C C . LEU A 1 261 ? -3.821 0.747 1.264 1.00 98.88 261 LEU A C 1
ATOM 2074 O O . LEU A 1 261 ? -4.304 0.868 2.389 1.00 98.88 261 LEU A O 1
ATOM 2078 N N . SER A 1 262 ? -2.531 0.454 1.093 1.00 98.81 262 SER A N 1
ATOM 2079 C CA . SER A 1 262 ? -1.630 0.311 2.236 1.00 98.81 262 SER A CA 1
ATOM 2080 C C . SER A 1 262 ? -0.263 0.944 2.034 1.00 98.81 262 SER A C 1
ATOM 2082 O O . SER A 1 262 ? 0.359 0.805 0.987 1.00 98.81 262 SER A O 1
ATOM 2084 N N . GLY A 1 263 ? 0.250 1.613 3.066 1.00 98.69 263 GLY A N 1
ATOM 2085 C CA . GLY A 1 263 ? 1.642 2.059 3.060 1.00 98.69 263 GLY A CA 1
ATOM 2086 C C . GLY A 1 263 ? 2.569 0.848 3.140 1.00 98.69 263 GLY A C 1
ATOM 2087 O O . GLY A 1 263 ? 3.433 0.654 2.290 1.00 98.69 263 GLY A O 1
ATOM 2088 N N . TYR A 1 264 ? 2.342 -0.007 4.134 1.00 98.62 264 TYR A N 1
ATOM 2089 C CA . TYR A 1 264 ? 3.110 -1.222 4.382 1.00 98.62 264 TYR A CA 1
ATOM 2090 C C . TYR A 1 264 ? 2.182 -2.397 4.681 1.00 98.62 264 TYR A C 1
ATOM 2092 O O . TYR A 1 264 ? 1.520 -2.430 5.721 1.00 98.62 264 TYR A O 1
ATOM 2100 N N . ASN A 1 265 ? 2.179 -3.364 3.768 1.00 97.94 265 ASN A N 1
ATOM 2101 C CA . ASN A 1 265 ? 1.454 -4.620 3.861 1.00 97.94 265 ASN A CA 1
ATOM 2102 C C . ASN A 1 265 ? 2.386 -5.671 4.488 1.00 97.94 265 ASN A C 1
ATOM 2104 O O . ASN A 1 265 ? 3.327 -6.147 3.848 1.00 97.94 265 ASN A O 1
ATOM 2108 N N . ASP A 1 266 ? 2.169 -5.942 5.772 1.00 96.31 266 ASP A N 1
ATOM 2109 C CA . ASP A 1 266 ? 3.028 -6.753 6.638 1.00 96.31 266 ASP A CA 1
ATOM 2110 C C . ASP A 1 266 ? 2.875 -8.265 6.377 1.00 96.31 266 ASP A C 1
ATOM 2112 O O . ASP A 1 266 ? 2.077 -8.697 5.540 1.00 96.31 266 ASP A O 1
ATOM 2116 N N . SER A 1 267 ? 3.622 -9.084 7.122 1.00 92.94 267 SER A N 1
ATOM 2117 C CA . SER A 1 267 ? 3.535 -10.544 7.022 1.00 92.94 267 SER A CA 1
ATOM 2118 C C . SER A 1 267 ? 2.100 -11.013 7.226 1.00 92.94 267 SER A C 1
ATOM 2120 O O . SER A 1 267 ? 1.444 -10.624 8.189 1.00 92.94 267 SER A O 1
ATOM 2122 N N . ASP A 1 268 ? 1.632 -11.872 6.318 1.00 85.56 268 ASP A N 1
ATOM 2123 C CA . ASP A 1 268 ? 0.272 -12.435 6.311 1.00 85.56 268 ASP A CA 1
ATOM 2124 C C . ASP A 1 268 ? -0.861 -11.441 6.036 1.00 85.56 268 ASP A C 1
ATOM 2126 O O . ASP A 1 268 ? -2.020 -11.852 5.958 1.00 85.56 268 ASP A O 1
ATOM 2130 N N . ALA A 1 269 ? -0.537 -10.172 5.796 1.00 97.50 269 ALA A N 1
ATOM 2131 C CA . ALA A 1 269 ? -1.509 -9.198 5.354 1.00 97.50 269 ALA A CA 1
ATOM 2132 C C . ALA A 1 269 ? -1.971 -9.499 3.918 1.00 97.50 269 ALA A C 1
ATOM 2134 O O . ALA A 1 269 ? -1.192 -9.935 3.059 1.00 97.50 269 ALA A O 1
ATOM 2135 N N . VAL A 1 270 ? -3.259 -9.271 3.662 1.00 98.69 270 VAL A N 1
ATOM 2136 C CA . VAL A 1 270 ? -3.912 -9.575 2.383 1.00 98.69 270 VAL A CA 1
ATOM 2137 C C . VAL A 1 270 ? -4.646 -8.343 1.881 1.00 98.69 270 VAL A C 1
ATOM 2139 O O . VAL A 1 270 ? -5.448 -7.762 2.613 1.00 98.69 270 VAL A O 1
ATOM 2142 N N . ILE A 1 271 ? -4.400 -7.984 0.626 1.00 98.94 271 ILE A N 1
ATOM 2143 C CA . ILE A 1 271 ? -5.256 -7.086 -0.152 1.00 98.94 271 ILE A CA 1
ATOM 2144 C C . ILE A 1 271 ? -5.880 -7.932 -1.256 1.00 98.94 271 ILE A C 1
ATOM 2146 O O . ILE A 1 271 ? -5.157 -8.616 -1.976 1.00 98.94 271 ILE A O 1
ATOM 2150 N N . LYS A 1 272 ? -7.204 -7.935 -1.394 1.00 98.94 272 LYS A N 1
ATOM 2151 C CA . LYS A 1 272 ? -7.842 -8.700 -2.469 1.00 98.94 272 LYS A CA 1
ATOM 2152 C C . LYS A 1 272 ? -9.120 -8.069 -2.990 1.00 98.94 272 LYS A C 1
ATOM 2154 O O . LYS A 1 272 ? -9.760 -7.297 -2.276 1.00 98.94 272 LYS A O 1
ATOM 2159 N N . ASN A 1 273 ? -9.484 -8.402 -4.227 1.00 98.94 273 ASN A N 1
ATOM 2160 C CA . ASN A 1 273 ? -10.699 -7.911 -4.887 1.00 98.94 273 ASN A CA 1
ATOM 2161 C C . ASN A 1 273 ? -10.815 -6.376 -4.852 1.00 98.94 273 ASN A C 1
ATOM 2163 O O . ASN A 1 273 ? -11.909 -5.844 -4.733 1.00 98.94 273 ASN A O 1
ATOM 2167 N N . SER A 1 274 ? -9.693 -5.657 -4.836 1.00 98.94 274 SER A N 1
ATOM 2168 C CA . SER A 1 274 ? -9.656 -4.230 -4.503 1.00 98.94 274 SER A CA 1
ATOM 2169 C C . SER A 1 274 ? -9.129 -3.409 -5.671 1.00 98.94 274 SER A C 1
ATOM 2171 O O . SER A 1 274 ? -8.396 -3.917 -6.522 1.00 98.94 274 SER A O 1
ATOM 2173 N N . SER A 1 275 ? -9.473 -2.124 -5.712 1.00 98.94 275 SER A N 1
ATOM 2174 C CA . SER A 1 275 ? -8.943 -1.221 -6.734 1.00 98.94 275 SER A CA 1
ATOM 2175 C C . SER A 1 275 ? -8.513 0.127 -6.175 1.00 98.94 275 SER A C 1
ATOM 2177 O O . SER A 1 275 ? -9.022 0.594 -5.155 1.00 98.94 275 SER A O 1
ATOM 2179 N N . ALA A 1 276 ? -7.553 0.754 -6.849 1.00 98.88 276 ALA A N 1
ATOM 2180 C CA . ALA A 1 276 ? -7.096 2.090 -6.512 1.00 98.88 276 ALA A CA 1
ATOM 2181 C C . ALA A 1 276 ? -6.931 2.942 -7.770 1.00 98.88 276 ALA A C 1
ATOM 2183 O O . ALA A 1 276 ? -5.980 2.733 -8.516 1.00 98.88 276 ALA A O 1
ATOM 2184 N N . GLN A 1 277 ? -7.831 3.908 -7.963 1.00 98.88 277 GLN A N 1
ATOM 2185 C CA . GLN A 1 277 ? -7.628 5.039 -8.865 1.00 98.88 277 GLN A CA 1
ATOM 2186 C C . GLN A 1 277 ? -7.112 6.226 -8.043 1.00 98.88 277 GLN A C 1
ATOM 2188 O O . GLN A 1 277 ? -7.845 6.768 -7.203 1.00 98.88 277 GLN A O 1
ATOM 2193 N N . ILE A 1 278 ? -5.837 6.577 -8.216 1.00 98.69 278 ILE A N 1
ATOM 2194 C CA . ILE A 1 278 ? -5.158 7.513 -7.316 1.00 98.69 278 ILE A CA 1
ATOM 2195 C C . ILE A 1 278 ? -4.017 8.289 -7.978 1.00 98.69 278 ILE A C 1
ATOM 2197 O O . ILE A 1 278 ? -3.159 7.713 -8.641 1.00 98.69 278 ILE A O 1
ATOM 2201 N N . ASP A 1 279 ? -3.951 9.583 -7.665 1.00 98.88 279 ASP A N 1
ATOM 2202 C CA . ASP A 1 279 ? -2.868 10.464 -8.099 1.00 98.88 279 ASP A CA 1
ATOM 2203 C C . ASP A 1 279 ? -1.831 10.653 -6.984 1.00 98.88 279 ASP A C 1
ATOM 2205 O O . ASP A 1 279 ? -2.165 10.871 -5.810 1.00 98.88 279 ASP A O 1
ATOM 2209 N N . PHE A 1 280 ? -0.553 10.667 -7.352 1.00 98.75 280 PHE A N 1
ATOM 2210 C CA . PHE A 1 280 ? 0.555 10.949 -6.446 1.00 98.75 280 PHE A CA 1
ATOM 2211 C C . PHE A 1 280 ? 1.345 12.179 -6.891 1.00 98.75 280 PHE A C 1
ATOM 2213 O O . PHE A 1 280 ? 1.855 12.249 -8.003 1.00 98.75 280 PHE A O 1
ATOM 2220 N N . GLU A 1 281 ? 1.524 13.128 -5.973 1.00 98.19 281 GLU A N 1
ATOM 2221 C CA . GLU A 1 281 ? 2.412 14.278 -6.149 1.00 98.19 281 GLU A CA 1
ATOM 2222 C C . GLU A 1 281 ? 3.443 14.287 -5.018 1.00 98.19 281 GLU A C 1
ATOM 2224 O O . GLU A 1 281 ? 3.164 14.683 -3.877 1.00 98.19 281 GLU A O 1
ATOM 2229 N N . ILE A 1 282 ? 4.639 13.785 -5.322 1.00 95.88 282 ILE A N 1
ATOM 2230 C CA . ILE A 1 282 ? 5.676 13.506 -4.330 1.00 95.88 282 ILE A CA 1
ATOM 2231 C C . ILE A 1 282 ? 6.883 14.399 -4.582 1.00 95.88 282 ILE A C 1
ATOM 2233 O O . ILE A 1 282 ? 7.529 14.330 -5.625 1.00 95.88 282 ILE A O 1
ATOM 2237 N N . ASN A 1 283 ? 7.224 15.218 -3.591 1.00 93.88 283 ASN A N 1
ATOM 2238 C CA . ASN A 1 283 ? 8.392 16.086 -3.641 1.00 93.88 283 ASN A CA 1
ATOM 2239 C C . ASN A 1 283 ? 9.425 15.665 -2.585 1.00 93.88 283 ASN A C 1
ATOM 2241 O O . ASN A 1 283 ? 9.421 16.164 -1.457 1.00 93.88 283 ASN A O 1
ATOM 2245 N N . ALA A 1 284 ? 10.297 14.723 -2.935 1.00 89.88 284 ALA A N 1
ATOM 2246 C CA . ALA A 1 284 ? 11.357 14.179 -2.091 1.00 89.88 284 ALA A CA 1
ATOM 2247 C C . ALA A 1 284 ? 12.717 14.821 -2.424 1.00 89.88 284 ALA A C 1
ATOM 2249 O O . ALA A 1 284 ? 13.608 14.182 -2.965 1.00 89.88 284 ALA A O 1
ATOM 2250 N N . ILE A 1 285 ? 12.889 16.102 -2.081 1.00 81.00 285 ILE A N 1
ATOM 2251 C CA . ILE A 1 285 ? 14.128 16.875 -2.342 1.00 81.00 285 ILE A CA 1
ATOM 2252 C C . ILE A 1 285 ? 15.203 16.715 -1.253 1.00 81.00 285 ILE A C 1
ATOM 2254 O O . ILE A 1 285 ? 16.171 17.469 -1.187 1.00 81.00 285 ILE A O 1
ATOM 2258 N N . SER A 1 286 ? 14.997 15.771 -0.342 1.00 82.25 286 SER A N 1
ATOM 2259 C CA . SER A 1 286 ? 15.925 15.417 0.730 1.00 82.25 286 SER A CA 1
ATOM 2260 C C . SER A 1 286 ? 16.201 13.918 0.677 1.00 82.25 286 SER A C 1
ATOM 2262 O O . SER A 1 286 ? 15.596 13.209 -0.121 1.00 82.25 286 SER A O 1
ATOM 2264 N N . ARG A 1 287 ? 17.094 13.435 1.544 1.00 84.75 287 ARG A N 1
ATOM 2265 C CA . ARG A 1 287 ? 17.538 12.034 1.595 1.00 84.75 287 ARG A CA 1
ATOM 2266 C C . ARG A 1 287 ? 16.508 11.061 2.184 1.00 84.75 287 ARG A C 1
ATOM 2268 O O . ARG A 1 287 ? 16.771 10.372 3.170 1.00 84.75 287 ARG A O 1
ATOM 2275 N N . THR A 1 288 ? 15.286 11.103 1.670 1.00 88.94 288 THR A N 1
ATOM 2276 C CA . THR A 1 288 ? 14.232 10.150 2.010 1.00 88.94 288 THR A CA 1
ATOM 2277 C C . THR A 1 288 ? 14.248 9.037 0.980 1.00 88.94 288 THR A C 1
ATOM 2279 O O . THR A 1 288 ? 13.931 9.278 -0.179 1.00 88.94 288 THR A O 1
ATOM 2282 N N . GLU A 1 289 ? 14.548 7.824 1.424 1.00 92.94 289 GLU A N 1
ATOM 2283 C CA . GLU A 1 289 ? 14.275 6.626 0.645 1.00 92.94 289 GLU A CA 1
ATOM 2284 C C . GLU A 1 289 ? 12.775 6.348 0.698 1.00 92.94 289 GLU A C 1
ATOM 2286 O O . GLU A 1 289 ? 12.156 6.422 1.768 1.00 92.94 289 GLU A O 1
ATOM 2291 N N . PHE A 1 290 ? 12.157 5.995 -0.422 1.00 94.31 290 PHE A N 1
ATOM 2292 C CA . PHE A 1 290 ? 10.750 5.622 -0.377 1.00 94.31 290 PHE A CA 1
ATOM 2293 C C . PHE A 1 290 ? 10.368 4.555 -1.387 1.00 94.31 290 PHE A C 1
ATOM 2295 O O . PHE A 1 290 ? 11.021 4.322 -2.400 1.00 94.31 290 PHE A O 1
ATOM 2302 N N . SER A 1 291 ? 9.272 3.891 -1.050 1.00 98.25 291 SER A N 1
ATOM 2303 C CA . SER A 1 291 ? 8.596 2.932 -1.910 1.00 98.25 291 SER A CA 1
ATOM 2304 C C . SER A 1 291 ? 7.182 3.427 -2.169 1.00 98.25 291 SER A C 1
ATOM 2306 O O . SER A 1 291 ? 6.509 3.860 -1.226 1.00 98.25 291 SER A O 1
ATOM 2308 N N . LEU A 1 292 ? 6.753 3.399 -3.428 1.00 98.75 292 LEU A N 1
ATOM 2309 C CA . LEU A 1 292 ? 5.451 3.906 -3.846 1.00 98.75 292 LEU A CA 1
ATOM 2310 C C . LEU A 1 292 ? 4.744 2.928 -4.780 1.00 98.75 292 LEU A C 1
ATOM 2312 O O . LEU A 1 292 ? 5.330 2.510 -5.775 1.00 98.75 292 LEU A O 1
ATOM 2316 N N . GLY A 1 293 ? 3.483 2.610 -4.482 1.00 98.75 293 GLY A N 1
ATOM 2317 C CA . GLY A 1 293 ? 2.610 1.934 -5.440 1.00 98.75 293 GLY A CA 1
ATOM 2318 C C . GLY A 1 293 ? 1.122 2.128 -5.186 1.00 98.75 293 GLY A C 1
ATOM 2319 O O . GLY A 1 293 ? 0.702 2.357 -4.056 1.00 98.75 293 GLY A O 1
ATOM 2320 N N . GLY A 1 294 ? 0.305 2.047 -6.237 1.00 98.69 294 GLY A N 1
ATOM 2321 C CA . GLY A 1 294 ? -1.132 2.333 -6.178 1.00 98.69 294 GLY A CA 1
ATOM 2322 C C . GLY A 1 294 ? -1.899 1.471 -5.178 1.00 98.69 294 GLY A C 1
ATOM 2323 O O . GLY A 1 294 ? -2.740 1.982 -4.444 1.00 98.69 294 GLY A O 1
ATOM 2324 N N . LEU A 1 295 ? -1.564 0.184 -5.056 1.00 98.94 295 LEU A N 1
ATOM 2325 C CA . LEU A 1 295 ? -2.163 -0.704 -4.054 1.00 98.94 295 LEU A CA 1
ATOM 2326 C C . LEU A 1 295 ? -1.366 -0.675 -2.751 1.00 98.94 295 LEU A C 1
ATOM 2328 O O . LEU A 1 295 ? -1.938 -0.438 -1.683 1.00 98.94 295 LEU A O 1
ATOM 2332 N N . ALA A 1 296 ? -0.053 -0.899 -2.832 1.00 98.88 296 ALA A N 1
ATOM 2333 C CA . ALA A 1 296 ? 0.815 -0.960 -1.665 1.00 98.88 296 ALA A CA 1
ATOM 2334 C C . ALA A 1 296 ? 2.166 -0.269 -1.885 1.00 98.88 296 ALA A C 1
ATOM 2336 O O . ALA A 1 296 ? 2.827 -0.480 -2.897 1.00 98.88 296 ALA A O 1
ATOM 2337 N N . GLY A 1 297 ? 2.649 0.474 -0.890 1.00 98.81 297 GLY A N 1
ATOM 2338 C CA . GLY A 1 297 ? 4.024 0.983 -0.918 1.00 98.81 297 GLY A CA 1
ATOM 2339 C C . GLY A 1 297 ? 5.039 -0.144 -0.781 1.00 98.81 297 GLY A C 1
ATOM 2340 O O . GLY A 1 297 ? 5.912 -0.329 -1.627 1.00 98.81 297 GLY A O 1
ATOM 2341 N N . THR A 1 298 ? 4.904 -0.946 0.274 1.00 98.69 298 THR A N 1
ATOM 2342 C CA . THR A 1 298 ? 5.737 -2.132 0.501 1.00 98.69 298 THR A CA 1
ATOM 2343 C C . THR A 1 298 ? 4.905 -3.363 0.827 1.00 98.69 298 THR A C 1
ATOM 2345 O O . THR A 1 298 ? 3.937 -3.282 1.579 1.00 98.69 298 THR A O 1
ATOM 2348 N N . MET A 1 299 ? 5.337 -4.515 0.318 1.00 97.12 299 MET A N 1
ATOM 2349 C CA . MET A 1 299 ? 4.891 -5.846 0.716 1.00 97.12 299 MET A CA 1
ATOM 2350 C C . MET A 1 299 ? 6.025 -6.613 1.400 1.00 97.12 299 MET A C 1
ATOM 2352 O O . MET A 1 299 ? 7.153 -6.670 0.897 1.00 97.12 299 MET A O 1
ATOM 2356 N N . ALA A 1 300 ? 5.712 -7.243 2.528 1.00 96.25 300 ALA A N 1
ATOM 2357 C CA . ALA A 1 300 ? 6.647 -8.040 3.309 1.00 96.25 300 ALA A CA 1
ATOM 2358 C C . ALA A 1 300 ? 6.033 -9.403 3.659 1.00 96.25 300 ALA A C 1
ATOM 2360 O O . ALA A 1 300 ? 5.287 -9.507 4.622 1.00 96.25 300 ALA A O 1
ATOM 2361 N N . SER A 1 301 ? 6.324 -10.455 2.886 1.00 95.62 301 SER A N 1
ATOM 2362 C CA . SER A 1 301 ? 5.655 -11.773 2.995 1.00 95.62 301 SER A CA 1
ATOM 2363 C C . SER A 1 301 ? 4.121 -11.696 2.897 1.00 95.62 301 SER A C 1
ATOM 2365 O O . SER A 1 301 ? 3.388 -12.446 3.559 1.00 95.62 301 SER A O 1
ATOM 2367 N N . ALA A 1 302 ? 3.641 -10.760 2.082 1.00 97.25 302 ALA A N 1
ATOM 2368 C CA . ALA A 1 302 ? 2.239 -10.375 1.989 1.00 97.25 302 ALA A CA 1
ATOM 2369 C C . ALA A 1 302 ? 1.613 -10.819 0.661 1.00 97.25 302 ALA A C 1
ATOM 2371 O O . ALA A 1 302 ? 2.316 -11.251 -0.257 1.00 97.25 302 ALA A O 1
ATOM 2372 N N . ILE A 1 303 ? 0.288 -10.721 0.564 1.00 98.25 303 ILE A N 1
ATOM 2373 C CA . ILE A 1 303 ? -0.478 -11.201 -0.590 1.00 98.25 303 ILE A CA 1
ATOM 2374 C C . ILE A 1 303 ? -1.316 -10.061 -1.180 1.00 98.25 303 ILE A C 1
ATOM 2376 O O . ILE A 1 303 ? -1.973 -9.326 -0.436 1.00 98.25 303 ILE A O 1
ATOM 2380 N N . ILE A 1 304 ? -1.296 -9.935 -2.509 1.00 98.88 304 ILE A N 1
ATOM 2381 C CA . ILE A 1 304 ? -2.242 -9.124 -3.283 1.00 98.88 304 ILE A CA 1
ATOM 2382 C C . ILE A 1 304 ? -2.875 -10.000 -4.365 1.00 98.88 304 ILE A C 1
ATOM 2384 O O . ILE A 1 304 ? -2.155 -10.585 -5.172 1.00 98.88 304 ILE A O 1
ATOM 2388 N N . GLU A 1 305 ? -4.205 -10.084 -4.390 1.00 98.81 305 GLU A N 1
ATOM 2389 C CA . GLU A 1 305 ? -4.940 -10.937 -5.337 1.00 98.81 305 GLU A CA 1
ATOM 2390 C C . GLU A 1 305 ? -6.100 -10.193 -6.005 1.00 98.81 305 GLU A C 1
ATOM 2392 O O . GLU A 1 305 ? -6.784 -9.397 -5.360 1.00 98.81 305 GLU A O 1
ATOM 2397 N N . ASN A 1 306 ? -6.365 -10.466 -7.282 1.00 98.81 306 ASN A N 1
ATOM 2398 C CA . ASN A 1 306 ? -7.562 -9.996 -7.998 1.00 98.81 306 ASN A CA 1
ATOM 2399 C C . ASN A 1 306 ? -7.772 -8.480 -7.859 1.00 98.81 306 ASN A C 1
ATOM 2401 O O . ASN A 1 306 ? -8.831 -8.029 -7.424 1.00 98.81 306 ASN A O 1
ATOM 2405 N N . SER A 1 307 ? -6.725 -7.692 -8.086 1.00 98.94 307 SER A N 1
ATOM 2406 C CA . SER A 1 307 ? -6.730 -6.264 -7.750 1.00 98.94 307 SER A CA 1
ATOM 2407 C C . SER A 1 307 ? -6.159 -5.407 -8.875 1.00 98.94 307 SER A C 1
ATOM 2409 O O . SER A 1 307 ? -5.341 -5.869 -9.670 1.00 98.94 307 SER A O 1
ATOM 2411 N N . HIS A 1 308 ? -6.592 -4.150 -8.942 1.00 98.75 308 HIS A N 1
ATOM 2412 C CA . HIS A 1 308 ? -6.261 -3.243 -10.042 1.00 98.75 308 HIS A CA 1
ATOM 2413 C C . HIS A 1 308 ? -5.804 -1.865 -9.550 1.00 98.75 308 HIS A C 1
ATOM 2415 O O . HIS A 1 308 ? -6.409 -1.299 -8.640 1.00 98.75 308 HIS A O 1
ATOM 2421 N N . ALA A 1 309 ? -4.766 -1.310 -10.172 1.00 98.88 309 ALA A N 1
ATOM 2422 C CA . ALA A 1 309 ? -4.304 0.053 -9.926 1.00 98.88 309 ALA A CA 1
ATOM 2423 C C . ALA A 1 309 ? -4.379 0.902 -11.202 1.00 98.88 309 ALA A C 1
ATOM 2425 O O . ALA A 1 309 ? -3.916 0.466 -12.252 1.00 98.88 309 ALA A O 1
ATOM 2426 N N . ASP A 1 310 ? -4.900 2.117 -11.081 1.00 98.88 310 ASP A N 1
ATOM 2427 C CA . ASP A 1 310 ? -4.889 3.150 -12.116 1.00 98.88 310 ASP A CA 1
ATOM 2428 C C . ASP A 1 310 ? -4.248 4.405 -11.518 1.00 98.88 310 ASP A C 1
ATOM 2430 O O . ASP A 1 310 ? -4.781 4.987 -10.566 1.00 98.88 310 ASP A O 1
ATOM 2434 N N . VAL A 1 311 ? -3.030 4.725 -11.960 1.00 98.56 311 VAL A N 1
ATOM 2435 C CA . VAL A 1 311 ? -2.133 5.596 -11.197 1.00 98.56 311 VAL A CA 1
ATOM 2436 C C . VAL A 1 311 ? -1.430 6.622 -12.072 1.00 98.56 311 VAL A C 1
ATOM 2438 O O . VAL A 1 311 ? -0.667 6.264 -12.970 1.00 98.56 311 VAL A O 1
ATOM 2441 N N . GLU A 1 312 ? -1.575 7.893 -11.698 1.00 98.81 312 GLU A N 1
ATOM 2442 C CA . GLU A 1 312 ? -0.714 8.983 -12.157 1.00 98.81 312 GLU A CA 1
ATOM 2443 C C . GLU A 1 312 ? 0.296 9.352 -11.057 1.00 98.81 312 GLU A C 1
ATOM 2445 O O . GLU A 1 312 ? -0.060 9.550 -9.891 1.00 98.81 312 GLU A O 1
ATOM 2450 N N . ILE A 1 313 ? 1.580 9.456 -11.407 1.00 98.75 313 ILE A N 1
ATOM 2451 C CA . ILE A 1 313 ? 2.650 9.832 -10.477 1.00 98.75 313 ILE A CA 1
ATOM 2452 C C . ILE A 1 313 ? 3.466 10.984 -11.056 1.00 98.75 313 ILE A C 1
ATOM 2454 O O . ILE A 1 313 ? 4.113 10.847 -12.092 1.00 98.75 313 ILE A O 1
ATOM 2458 N N . ILE A 1 314 ? 3.550 12.079 -10.302 1.00 98.19 314 ILE A N 1
ATOM 2459 C CA . ILE A 1 314 ? 4.518 13.156 -10.511 1.00 98.19 314 ILE A CA 1
ATOM 2460 C C . ILE A 1 314 ? 5.506 13.137 -9.347 1.00 98.19 314 ILE A C 1
ATOM 2462 O O . ILE A 1 314 ? 5.139 13.369 -8.189 1.00 98.19 314 ILE A O 1
ATOM 2466 N N . LEU A 1 315 ? 6.775 12.860 -9.653 1.00 96.25 315 LEU A N 1
ATOM 2467 C CA . LEU A 1 315 ? 7.807 12.620 -8.651 1.00 96.25 315 LEU A CA 1
ATOM 2468 C C . LEU A 1 315 ? 9.054 13.485 -8.863 1.00 96.25 315 LEU A C 1
ATOM 2470 O O . LEU A 1 315 ? 9.738 13.375 -9.877 1.00 96.25 315 LEU A O 1
ATOM 2474 N N . ASN A 1 316 ? 9.428 14.242 -7.831 1.00 94.88 316 ASN A N 1
ATOM 2475 C CA . ASN A 1 316 ? 10.794 14.732 -7.655 1.00 94.88 316 ASN A CA 1
ATOM 2476 C C . ASN A 1 316 ? 11.494 13.874 -6.601 1.00 94.88 316 ASN A C 1
ATOM 2478 O O . ASN A 1 316 ? 11.048 13.809 -5.455 1.00 94.88 316 ASN A O 1
ATOM 2482 N N . ASN A 1 317 ? 12.590 13.239 -6.984 1.00 93.19 317 ASN A N 1
ATOM 2483 C CA . ASN A 1 317 ? 13.370 12.321 -6.173 1.00 93.19 317 ASN A CA 1
ATOM 2484 C C . ASN A 1 317 ? 14.804 12.839 -6.002 1.00 93.19 317 ASN A C 1
ATOM 2486 O O . ASN A 1 317 ? 15.379 13.401 -6.932 1.00 93.19 317 ASN A O 1
ATOM 2490 N N . ALA A 1 318 ? 15.397 12.609 -4.835 1.00 90.38 318 ALA A N 1
ATOM 2491 C CA . ALA A 1 318 ? 16.780 12.967 -4.533 1.00 90.38 318 ALA A CA 1
ATOM 2492 C C . ALA A 1 318 ? 17.577 11.820 -3.885 1.00 90.38 318 ALA A C 1
ATOM 2494 O O . ALA A 1 318 ? 18.693 12.061 -3.426 1.00 90.38 318 ALA A O 1
ATOM 2495 N N . ASP A 1 319 ? 17.025 10.600 -3.827 1.00 91.94 319 ASP A N 1
ATOM 2496 C CA . ASP A 1 319 ? 17.651 9.432 -3.189 1.00 91.94 319 ASP A CA 1
ATOM 2497 C C . ASP A 1 319 ? 17.196 8.107 -3.856 1.00 91.94 319 ASP A C 1
ATOM 2499 O O . ASP A 1 319 ? 16.690 8.096 -4.979 1.00 91.94 319 ASP A O 1
ATOM 2503 N N . THR A 1 320 ? 17.393 6.974 -3.187 1.00 94.06 320 THR A N 1
ATOM 2504 C CA . THR A 1 320 ? 16.888 5.653 -3.576 1.00 94.06 320 THR A CA 1
ATOM 2505 C C . THR A 1 320 ? 15.358 5.627 -3.576 1.00 94.06 320 THR A C 1
ATOM 2507 O O . THR A 1 320 ? 14.713 6.048 -2.612 1.00 94.06 320 THR A O 1
ATOM 2510 N N . ALA A 1 321 ? 14.764 5.081 -4.636 1.00 97.00 321 ALA A N 1
ATOM 2511 C CA . ALA A 1 321 ? 13.313 5.028 -4.789 1.00 97.00 321 ALA A CA 1
ATOM 2512 C C . ALA A 1 321 ? 12.858 3.762 -5.525 1.00 97.00 321 ALA A C 1
ATOM 2514 O O . ALA A 1 321 ? 13.397 3.429 -6.578 1.00 97.00 321 ALA A O 1
ATOM 2515 N N . ASP A 1 322 ? 11.827 3.096 -5.000 1.00 98.62 322 ASP A N 1
ATOM 2516 C CA . ASP A 1 322 ? 11.188 1.947 -5.651 1.00 98.62 322 ASP A CA 1
ATOM 2517 C C . ASP A 1 322 ? 9.730 2.272 -5.985 1.00 98.62 3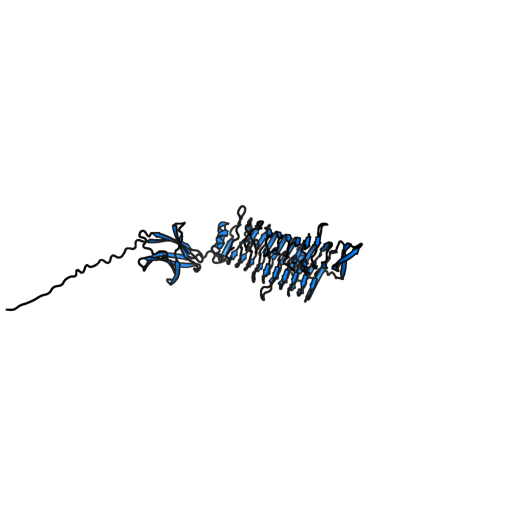22 ASP A C 1
ATOM 2519 O O . ASP A 1 322 ? 8.886 2.381 -5.090 1.00 98.62 322 ASP A O 1
ATOM 2523 N N . ILE A 1 323 ? 9.427 2.427 -7.270 1.00 98.75 323 ILE A N 1
ATOM 2524 C CA . ILE A 1 323 ? 8.136 2.923 -7.753 1.00 98.75 323 ILE A CA 1
ATOM 2525 C C . ILE A 1 323 ? 7.495 1.876 -8.654 1.00 98.75 323 ILE A C 1
ATOM 2527 O O . ILE A 1 323 ? 8.086 1.482 -9.656 1.00 98.75 323 ILE A O 1
ATOM 2531 N N . GLY A 1 324 ? 6.290 1.436 -8.305 1.00 98.69 324 GLY A N 1
ATOM 2532 C CA . GLY A 1 324 ? 5.479 0.551 -9.135 1.00 98.69 324 GLY A CA 1
ATOM 2533 C C . GLY A 1 324 ? 4.073 1.095 -9.330 1.00 98.69 324 GLY A C 1
ATOM 2534 O O . GLY A 1 324 ? 3.563 1.765 -8.439 1.00 98.69 324 GLY A O 1
ATOM 2535 N N . GLY A 1 325 ? 3.400 0.772 -10.434 1.00 98.75 325 GLY A N 1
ATOM 2536 C CA . GLY A 1 325 ? 1.981 1.119 -10.580 1.00 98.75 325 GLY A CA 1
ATOM 2537 C C . GLY A 1 325 ? 1.107 0.443 -9.521 1.00 98.75 325 GLY A C 1
ATOM 2538 O O . GLY A 1 325 ? 0.273 1.093 -8.904 1.00 98.75 325 GLY A O 1
ATOM 2539 N N . ALA A 1 326 ? 1.356 -0.829 -9.194 1.00 98.88 326 ALA A N 1
ATOM 2540 C CA . ALA A 1 326 ? 0.655 -1.519 -8.109 1.00 98.88 326 ALA A CA 1
ATOM 2541 C C . ALA A 1 326 ? 1.446 -1.521 -6.792 1.00 98.88 326 ALA A C 1
ATOM 2543 O O . ALA A 1 326 ? 0.871 -1.256 -5.732 1.00 98.88 326 ALA A O 1
ATOM 2544 N N . VAL A 1 327 ? 2.745 -1.841 -6.840 1.00 98.94 327 VAL A N 1
ATOM 2545 C CA . VAL A 1 327 ? 3.572 -2.073 -5.643 1.00 98.94 327 VAL A CA 1
ATOM 2546 C C . VAL A 1 327 ? 4.928 -1.384 -5.744 1.00 98.94 327 VAL A C 1
ATOM 2548 O O . VAL A 1 327 ? 5.669 -1.624 -6.684 1.00 98.94 327 VAL A O 1
ATOM 2551 N N . GLY A 1 328 ? 5.334 -0.608 -4.742 1.00 98.81 328 GLY A N 1
ATOM 2552 C CA . GLY A 1 328 ? 6.682 -0.023 -4.736 1.00 98.81 328 GLY A CA 1
ATOM 2553 C C . GLY A 1 328 ? 7.773 -1.080 -4.556 1.00 98.81 328 GLY A C 1
ATOM 2554 O O . GLY A 1 328 ? 8.561 -1.360 -5.459 1.00 98.81 328 GLY A O 1
ATOM 2555 N N . ARG A 1 329 ? 7.792 -1.717 -3.382 1.00 98.69 329 ARG A N 1
ATOM 2556 C CA . ARG A 1 329 ? 8.776 -2.743 -3.008 1.00 98.69 329 ARG A CA 1
ATOM 2557 C C . ARG A 1 329 ? 8.093 -4.018 -2.529 1.00 98.69 329 ARG A C 1
ATOM 2559 O O . ARG A 1 329 ? 7.224 -3.965 -1.669 1.00 98.69 329 ARG A O 1
ATOM 2566 N N . SER A 1 330 ? 8.551 -5.179 -2.980 1.00 98.12 330 SER A N 1
ATOM 2567 C CA . SER A 1 330 ? 8.176 -6.475 -2.407 1.00 98.12 330 SER A CA 1
ATOM 2568 C C . SER A 1 330 ? 9.396 -7.237 -1.915 1.00 98.12 330 SER A C 1
ATOM 2570 O O . SER A 1 330 ? 10.427 -7.313 -2.586 1.00 98.12 330 SER A O 1
ATOM 2572 N N . SER A 1 331 ? 9.270 -7.814 -0.726 1.00 94.62 331 SER A N 1
ATOM 2573 C CA . SER A 1 331 ? 10.302 -8.621 -0.085 1.00 94.62 331 SER A CA 1
ATOM 2574 C C . SER A 1 331 ? 9.686 -9.748 0.742 1.00 94.62 331 SER A C 1
ATOM 2576 O O . SER A 1 331 ? 8.522 -9.671 1.135 1.00 94.62 331 SER A O 1
ATOM 2578 N N . SER A 1 332 ? 10.465 -10.784 1.036 1.00 87.62 332 SER A N 1
ATOM 2579 C CA . SER A 1 332 ? 10.129 -11.812 2.023 1.00 87.62 332 SER A CA 1
ATOM 2580 C C . SER A 1 332 ? 10.791 -11.496 3.370 1.00 87.62 332 SER A C 1
ATOM 2582 O O . SER A 1 332 ? 12.015 -11.365 3.461 1.00 87.62 332 SER A O 1
ATOM 2584 N N . LEU A 1 333 ? 10.007 -11.452 4.441 1.00 78.88 333 LEU A N 1
ATOM 2585 C CA . LEU A 1 333 ? 10.485 -11.583 5.814 1.00 78.88 333 LEU A CA 1
ATOM 2586 C C . LEU A 1 333 ? 10.158 -13.011 6.274 1.00 78.88 333 LEU A C 1
ATOM 2588 O O . LEU A 1 333 ? 8.994 -13.305 6.537 1.00 78.88 333 LEU A O 1
ATOM 2592 N N . SER A 1 334 ? 11.164 -13.891 6.376 1.00 68.94 334 SER A N 1
ATOM 2593 C CA . SER A 1 334 ? 11.081 -15.334 6.724 1.00 68.94 334 SER A CA 1
ATOM 2594 C C . SER A 1 334 ? 10.901 -16.312 5.542 1.00 68.94 334 SER A C 1
ATOM 2596 O O . SER A 1 334 ? 11.320 -16.016 4.432 1.00 68.94 334 SER A O 1
ATOM 2598 N N . ALA A 1 335 ? 10.380 -17.522 5.790 1.00 77.19 335 ALA A N 1
ATOM 2599 C CA . ALA A 1 335 ? 10.247 -18.603 4.804 1.00 77.19 335 ALA A CA 1
ATOM 2600 C C . ALA A 1 335 ? 9.006 -18.472 3.899 1.00 77.19 335 ALA A C 1
ATOM 2602 O O . ALA A 1 335 ? 8.746 -19.355 3.080 1.00 77.19 335 ALA A O 1
ATOM 2603 N N . LYS A 1 336 ? 8.213 -17.410 4.077 1.00 86.88 336 LYS A N 1
ATOM 2604 C CA . LYS A 1 336 ? 7.024 -17.132 3.275 1.00 86.88 336 LYS A CA 1
ATOM 2605 C C . LYS A 1 336 ? 7.355 -16.093 2.209 1.00 86.88 336 LYS A C 1
ATOM 2607 O O . LYS A 1 336 ? 7.838 -15.008 2.514 1.00 86.88 336 LYS A O 1
ATOM 2612 N N . ARG A 1 337 ? 7.053 -16.439 0.963 1.00 91.06 337 ARG A N 1
ATOM 2613 C CA . ARG A 1 337 ? 7.218 -15.570 -0.199 1.00 91.06 337 ARG A CA 1
ATOM 2614 C C . ARG A 1 337 ? 6.058 -14.575 -0.298 1.00 91.06 337 ARG A C 1
ATOM 2616 O O . ARG A 1 337 ? 4.918 -14.961 -0.042 1.00 91.06 337 ARG A O 1
ATOM 2623 N N . SER A 1 338 ? 6.328 -13.338 -0.715 1.00 96.75 338 SER A N 1
ATOM 2624 C CA . SER A 1 338 ? 5.260 -12.420 -1.145 1.00 96.75 338 SER A CA 1
ATOM 2625 C C . SER A 1 338 ? 4.634 -12.894 -2.458 1.00 96.75 338 SER A C 1
ATOM 2627 O O . SER A 1 338 ? 5.338 -13.446 -3.307 1.00 96.75 338 SER A O 1
ATOM 2629 N N . TYR A 1 339 ? 3.333 -12.670 -2.644 1.00 97.69 339 TYR A N 1
ATOM 2630 C CA . TYR A 1 339 ? 2.606 -13.146 -3.824 1.00 97.69 339 TYR A CA 1
ATOM 2631 C C . TYR A 1 339 ? 1.682 -12.073 -4.401 1.00 97.69 339 TYR A C 1
ATOM 2633 O O . TYR A 1 339 ? 0.853 -11.518 -3.683 1.00 97.69 339 TYR A O 1
ATOM 2641 N N . LEU A 1 340 ? 1.837 -11.801 -5.695 1.00 98.75 340 LEU A N 1
ATOM 2642 C CA . LEU A 1 340 ? 0.880 -11.058 -6.505 1.00 98.75 340 LEU A CA 1
ATOM 2643 C C . LEU A 1 340 ? 0.225 -12.038 -7.477 1.00 98.75 340 LEU A C 1
ATOM 2645 O O . LEU A 1 340 ? 0.940 -12.706 -8.228 1.00 98.75 340 LEU A O 1
ATOM 2649 N N . LYS A 1 341 ? -1.107 -12.104 -7.470 1.00 98.75 341 LYS A N 1
ATOM 2650 C CA . LYS A 1 341 ? -1.877 -12.953 -8.381 1.00 98.75 341 LYS A CA 1
ATOM 2651 C C . LYS A 1 341 ? -3.015 -12.184 -9.035 1.00 98.75 341 LYS A C 1
ATOM 2653 O O . LYS A 1 341 ? -3.780 -11.550 -8.314 1.00 98.75 341 LYS A O 1
ATOM 2658 N N . GLN A 1 342 ? -3.177 -12.280 -10.354 1.00 98.75 342 GLN A N 1
ATOM 2659 C CA . GLN A 1 342 ? -4.302 -11.637 -11.055 1.00 98.75 342 GLN A CA 1
ATOM 2660 C C . 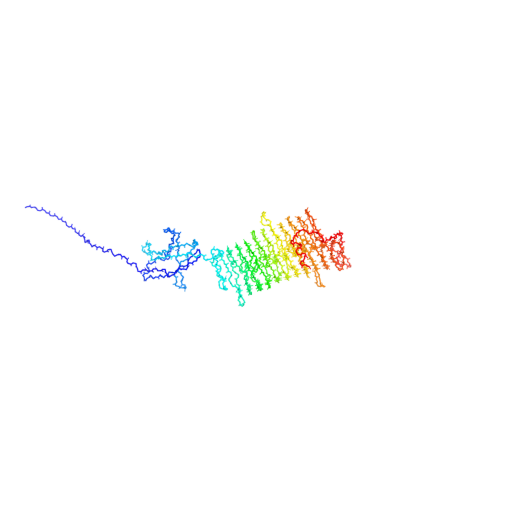GLN A 1 342 ? -4.355 -10.137 -10.736 1.00 98.75 342 GLN A C 1
ATOM 2662 O O . GLN A 1 342 ? -5.361 -9.597 -10.272 1.00 98.75 342 GLN A O 1
ATOM 2667 N N . VAL A 1 343 ? -3.206 -9.477 -10.903 1.00 98.88 343 VAL A N 1
ATOM 2668 C CA . VAL A 1 343 ? -3.046 -8.043 -10.633 1.00 98.88 343 VAL A CA 1
ATOM 2669 C C . VAL A 1 343 ? -2.868 -7.303 -11.948 1.00 98.88 343 VAL A C 1
ATOM 2671 O O . VAL A 1 343 ? -2.157 -7.763 -12.841 1.00 98.88 343 VAL A O 1
ATOM 2674 N N . SER A 1 344 ? -3.515 -6.153 -12.089 1.00 98.75 344 SER A N 1
ATOM 2675 C CA . SER A 1 344 ? -3.292 -5.263 -13.231 1.00 98.75 344 SER A CA 1
ATOM 2676 C C . SER A 1 344 ? -2.940 -3.851 -12.792 1.00 98.75 344 SER A C 1
ATOM 2678 O O . SER A 1 344 ? -3.325 -3.422 -11.703 1.00 98.75 344 SER A O 1
ATOM 2680 N N . ALA A 1 345 ? -2.185 -3.144 -13.630 1.00 98.75 345 ALA A N 1
ATOM 2681 C CA . ALA A 1 345 ? -1.797 -1.765 -13.372 1.00 98.75 345 ALA A CA 1
ATOM 2682 C C . ALA A 1 345 ? -1.753 -0.939 -14.662 1.00 98.75 345 ALA A C 1
ATOM 2684 O O . ALA A 1 345 ? -1.138 -1.363 -15.642 1.00 98.75 345 ALA A O 1
ATOM 2685 N N . ASN A 1 346 ? -2.352 0.248 -14.610 1.00 98.81 346 ASN A N 1
ATOM 2686 C CA . ASN A 1 346 ? -2.123 1.338 -15.548 1.00 98.81 346 ASN A CA 1
ATOM 2687 C C . ASN A 1 346 ? -1.274 2.391 -14.831 1.00 98.81 346 ASN A C 1
ATOM 2689 O O . ASN A 1 346 ? -1.632 2.829 -13.735 1.00 98.81 346 ASN A O 1
ATOM 2693 N N . LEU A 1 347 ? -0.133 2.747 -15.414 1.00 98.81 347 LEU A N 1
ATOM 2694 C CA . LEU A 1 347 ? 0.800 3.702 -14.829 1.00 98.81 347 LEU A CA 1
ATOM 2695 C C . LEU A 1 347 ? 1.157 4.799 -15.827 1.00 98.81 347 LEU A C 1
ATOM 2697 O O . LEU A 1 347 ? 1.783 4.511 -16.846 1.00 98.81 347 LEU A O 1
ATOM 2701 N N . ASP A 1 348 ? 0.888 6.045 -15.451 1.00 98.88 348 ASP A N 1
ATOM 2702 C CA . ASP A 1 348 ? 1.494 7.241 -16.033 1.00 98.88 348 ASP A CA 1
ATOM 2703 C C . ASP A 1 348 ? 2.459 7.860 -15.009 1.00 98.88 348 ASP A C 1
ATOM 2705 O O . ASP A 1 348 ? 2.056 8.431 -13.997 1.00 98.88 348 ASP A O 1
ATOM 2709 N N . LEU A 1 349 ? 3.765 7.730 -15.245 1.00 98.69 349 LEU A N 1
ATOM 2710 C CA . LEU A 1 349 ? 4.818 8.196 -14.341 1.00 98.69 349 LEU A CA 1
ATOM 2711 C C . LEU A 1 349 ? 5.657 9.285 -15.004 1.00 98.69 349 LEU A C 1
ATOM 2713 O O . LEU A 1 349 ? 6.317 9.038 -16.007 1.00 98.69 349 LEU A O 1
ATOM 2717 N N . THR A 1 350 ? 5.730 10.456 -14.376 1.00 97.75 350 THR A N 1
ATOM 2718 C CA . THR A 1 350 ? 6.718 11.495 -14.680 1.00 97.75 350 THR A CA 1
ATOM 2719 C C . THR A 1 350 ? 7.661 11.679 -13.497 1.00 97.75 350 THR A C 1
ATOM 2721 O O . THR A 1 350 ? 7.229 11.966 -12.379 1.00 97.75 350 THR A O 1
ATOM 2724 N N . VAL A 1 351 ? 8.967 11.528 -13.730 1.00 95.50 351 VAL A N 1
ATOM 2725 C CA . VAL A 1 351 ? 9.978 11.543 -12.666 1.00 95.50 351 VAL A CA 1
ATOM 2726 C C . VAL A 1 351 ? 11.196 12.401 -12.999 1.00 95.50 351 VAL A C 1
ATOM 2728 O O . VAL A 1 351 ? 11.768 12.332 -14.086 1.00 95.50 351 VAL A O 1
ATOM 2731 N N . LYS A 1 352 ? 11.641 13.166 -12.000 1.00 94.25 352 LYS A N 1
ATOM 2732 C CA . LYS A 1 352 ? 12.945 13.836 -11.948 1.00 94.25 352 LYS A CA 1
ATOM 2733 C C . LYS A 1 352 ? 13.745 13.257 -10.801 1.00 94.25 352 LYS A C 1
ATOM 2735 O O . LYS A 1 352 ? 13.281 13.272 -9.667 1.00 94.25 352 LYS A O 1
ATOM 2740 N N . THR A 1 353 ? 14.941 12.759 -11.080 1.00 92.81 353 THR A N 1
ATOM 2741 C CA . THR A 1 353 ? 15.895 12.323 -10.058 1.00 92.81 353 THR A CA 1
ATOM 2742 C C . THR A 1 353 ? 17.096 13.261 -10.047 1.00 92.81 353 THR A C 1
ATOM 2744 O O . THR A 1 353 ? 17.845 13.347 -11.019 1.00 92.81 353 THR A O 1
ATOM 2747 N N . GLU A 1 354 ? 17.273 13.970 -8.935 1.00 91.75 354 GLU A N 1
ATOM 2748 C CA . GLU A 1 354 ? 18.336 14.949 -8.719 1.00 91.75 354 GLU A CA 1
ATOM 2749 C C . GLU A 1 354 ? 19.015 14.716 -7.368 1.00 91.75 354 GLU A C 1
ATOM 2751 O O . GLU A 1 354 ? 18.622 15.261 -6.334 1.00 91.75 354 GLU A O 1
ATOM 2756 N N . VAL A 1 355 ? 20.075 13.910 -7.375 1.00 89.81 355 VAL A N 1
ATOM 2757 C CA . VAL A 1 355 ? 20.837 13.608 -6.164 1.00 89.81 355 VAL A CA 1
ATOM 2758 C C . VAL A 1 355 ? 21.894 14.685 -5.947 1.00 89.81 355 VAL A C 1
ATOM 2760 O O . VAL A 1 355 ? 22.888 14.778 -6.672 1.00 89.81 355 VAL A O 1
ATOM 2763 N N . THR A 1 356 ? 21.680 15.506 -4.921 1.00 88.88 356 THR A N 1
ATOM 2764 C CA . THR A 1 356 ? 22.565 16.635 -4.578 1.00 88.88 356 THR A CA 1
ATOM 2765 C C . THR A 1 356 ? 23.328 16.439 -3.269 1.00 88.88 356 THR A C 1
ATOM 2767 O O . THR A 1 356 ? 24.258 17.194 -2.978 1.00 88.88 356 THR A O 1
ATOM 2770 N N . ALA A 1 357 ? 22.982 15.412 -2.490 1.00 85.06 357 ALA A N 1
ATOM 2771 C CA . ALA A 1 357 ? 23.646 15.059 -1.241 1.00 85.06 357 ALA A CA 1
ATOM 2772 C C . ALA A 1 357 ? 23.535 13.552 -0.974 1.00 85.06 357 ALA A C 1
ATOM 2774 O O . ALA A 1 357 ? 22.474 12.975 -1.173 1.00 85.06 357 ALA A O 1
ATOM 2775 N N . ILE A 1 358 ? 24.603 12.948 -0.446 1.00 83.12 358 ILE A N 1
ATOM 2776 C CA . ILE A 1 358 ? 24.675 11.529 -0.056 1.00 83.12 358 ILE A CA 1
ATOM 2777 C C . ILE A 1 358 ? 25.477 11.364 1.243 1.00 83.12 358 ILE A C 1
ATOM 2779 O O . ILE A 1 358 ? 26.214 12.269 1.648 1.00 83.12 358 ILE A O 1
ATOM 2783 N N . THR A 1 359 ? 25.389 10.197 1.881 1.00 81.31 359 THR A N 1
ATOM 2784 C CA . THR A 1 359 ? 26.435 9.718 2.799 1.00 81.31 359 THR A CA 1
ATOM 2785 C C . THR A 1 359 ? 27.628 9.220 1.973 1.00 81.31 359 THR A C 1
ATOM 2787 O O . THR A 1 359 ? 27.458 8.690 0.882 1.00 81.31 359 THR A O 1
ATOM 2790 N N . TYR A 1 360 ? 28.859 9.394 2.465 1.00 80.94 360 TYR A N 1
ATOM 2791 C CA . TYR A 1 360 ? 30.083 8.990 1.755 1.00 80.94 360 TYR A CA 1
ATOM 2792 C C . TYR A 1 360 ? 30.001 7.562 1.171 1.00 80.94 360 TYR A C 1
ATOM 2794 O O . TYR A 1 360 ? 29.828 6.607 1.930 1.00 80.94 360 TYR A O 1
ATOM 2802 N N . ASN A 1 361 ? 30.196 7.428 -0.150 1.00 80.19 361 ASN A N 1
ATOM 2803 C CA . ASN A 1 361 ? 30.174 6.163 -0.902 1.00 80.19 361 ASN A CA 1
ATOM 2804 C C . ASN A 1 361 ? 28.859 5.357 -0.785 1.00 80.19 361 ASN A C 1
ATOM 2806 O O . ASN A 1 361 ? 28.863 4.129 -0.897 1.00 80.19 361 ASN A O 1
ATOM 2810 N N . GLU A 1 362 ? 27.747 6.043 -0.527 1.00 86.38 362 GLU A N 1
ATOM 2811 C CA . GLU A 1 362 ? 26.397 5.491 -0.639 1.00 86.38 362 GLU A CA 1
ATOM 2812 C C . GLU A 1 362 ? 26.075 5.143 -2.096 1.00 86.38 362 GLU A C 1
ATOM 2814 O O . GLU A 1 362 ? 26.550 5.816 -3.010 1.00 86.38 362 GLU A O 1
ATOM 2819 N N . VAL A 1 363 ? 25.317 4.061 -2.286 1.00 90.00 363 VAL A N 1
ATOM 2820 C CA . VAL A 1 363 ? 24.831 3.615 -3.597 1.00 90.00 363 VAL A CA 1
ATOM 2821 C C . VAL A 1 363 ? 23.403 4.109 -3.744 1.00 90.00 363 VAL A C 1
ATOM 2823 O O . VAL A 1 363 ? 22.573 3.795 -2.890 1.00 90.00 363 VAL A O 1
ATOM 2826 N N . ILE A 1 364 ? 23.124 4.835 -4.818 1.00 91.69 364 ILE A N 1
ATOM 2827 C CA . ILE A 1 364 ? 21.764 5.235 -5.170 1.00 91.69 364 ILE A CA 1
ATOM 2828 C C . ILE A 1 364 ? 21.172 4.210 -6.130 1.00 91.69 364 ILE A C 1
ATOM 2830 O O . ILE A 1 364 ? 21.721 3.958 -7.203 1.00 91.69 364 ILE A O 1
ATOM 2834 N N . GLU A 1 365 ? 20.033 3.635 -5.752 1.00 94.81 365 GLU A N 1
ATOM 2835 C CA . GLU A 1 365 ? 19.273 2.718 -6.600 1.00 94.81 365 GLU A CA 1
ATOM 2836 C C . GLU A 1 365 ? 17.867 3.272 -6.837 1.00 94.81 365 GLU A C 1
ATOM 2838 O O . GLU A 1 365 ? 17.081 3.439 -5.908 1.00 94.81 365 GLU A O 1
ATOM 2843 N N . VAL A 1 366 ? 17.518 3.533 -8.093 1.00 97.00 366 VAL A N 1
ATOM 2844 C CA . VAL A 1 366 ? 16.146 3.887 -8.470 1.00 97.00 366 VAL A CA 1
ATOM 2845 C C . VAL A 1 366 ? 15.583 2.773 -9.335 1.00 97.00 366 VAL A C 1
ATOM 2847 O O . VAL A 1 366 ? 16.186 2.403 -10.340 1.00 97.00 366 VAL A O 1
ATOM 2850 N N . SER A 1 367 ? 14.446 2.210 -8.930 1.00 98.50 367 SER A N 1
ATOM 2851 C CA . SER A 1 367 ? 13.759 1.134 -9.645 1.00 98.50 367 SER A CA 1
ATOM 2852 C C . SER A 1 367 ? 12.324 1.518 -9.969 1.00 98.50 367 SER A C 1
ATOM 2854 O O . SER A 1 367 ? 11.519 1.732 -9.065 1.00 98.50 367 SER A O 1
ATOM 2856 N N . LEU A 1 368 ? 11.998 1.568 -11.259 1.00 98.75 368 LEU A N 1
ATOM 2857 C CA . LEU A 1 368 ? 10.688 1.954 -11.776 1.00 98.75 368 LEU A CA 1
ATOM 2858 C C . LEU A 1 368 ? 10.058 0.799 -12.551 1.00 98.75 368 LEU A C 1
ATOM 2860 O O . LEU A 1 368 ? 10.660 0.283 -13.489 1.00 98.75 368 LEU A O 1
ATOM 2864 N N . GLY A 1 369 ? 8.850 0.395 -12.175 1.00 98.56 369 GLY A N 1
ATOM 2865 C CA . GLY A 1 369 ? 8.108 -0.666 -12.848 1.00 98.56 369 GLY A CA 1
ATOM 2866 C C . GLY A 1 369 ? 6.669 -0.275 -13.128 1.00 98.56 369 GLY A C 1
ATOM 2867 O O . GLY A 1 369 ? 6.043 0.388 -12.308 1.00 98.56 369 GLY A O 1
ATOM 2868 N N . GLY A 1 370 ? 6.090 -0.736 -14.232 1.00 98.75 370 GLY A N 1
ATOM 2869 C CA . GLY A 1 370 ? 4.653 -0.546 -14.452 1.00 98.75 370 GLY A CA 1
ATOM 2870 C C . GLY A 1 370 ? 3.784 -1.266 -13.421 1.00 98.75 370 GLY A C 1
ATOM 2871 O O . GLY A 1 370 ? 2.797 -0.710 -12.958 1.00 98.75 370 GLY A O 1
ATOM 2872 N N . LEU A 1 371 ? 4.175 -2.463 -12.972 1.00 98.88 371 LEU A N 1
ATOM 2873 C CA . LEU A 1 371 ? 3.511 -3.165 -11.869 1.00 98.88 371 LEU A CA 1
ATOM 2874 C C . LEU A 1 371 ? 4.249 -2.956 -10.551 1.00 98.88 371 LEU A C 1
ATOM 2876 O O . LEU A 1 371 ? 3.633 -2.584 -9.551 1.00 98.88 371 LEU A O 1
ATOM 2880 N N . ILE A 1 372 ? 5.555 -3.241 -10.541 1.00 98.88 372 ILE A N 1
ATOM 2881 C CA . ILE A 1 372 ? 6.347 -3.303 -9.314 1.00 98.88 372 ILE A CA 1
ATOM 2882 C C . ILE A 1 372 ? 7.706 -2.620 -9.444 1.00 98.88 372 ILE A C 1
ATOM 2884 O O . ILE A 1 372 ? 8.479 -2.947 -10.336 1.00 98.88 372 ILE A O 1
ATOM 2888 N N . GLY A 1 373 ? 8.051 -1.719 -8.526 1.00 98.75 373 GLY A N 1
ATOM 2889 C CA . GLY A 1 373 ? 9.359 -1.058 -8.548 1.00 98.75 373 GLY A CA 1
ATOM 2890 C C . GLY A 1 373 ? 10.492 -2.061 -8.359 1.00 98.75 373 GLY A C 1
ATOM 2891 O O . GLY A 1 373 ? 11.275 -2.319 -9.275 1.00 98.75 373 GLY A O 1
ATOM 2892 N N . LYS A 1 374 ? 10.543 -2.690 -7.181 1.00 98.62 374 LYS A N 1
ATOM 2893 C CA . LYS A 1 374 ? 11.567 -3.682 -6.831 1.00 98.62 374 LYS A CA 1
ATOM 2894 C C . LYS A 1 374 ? 10.968 -4.908 -6.158 1.00 98.62 374 LYS A C 1
ATOM 2896 O O . LYS A 1 374 ? 10.252 -4.786 -5.168 1.00 98.62 374 LYS A O 1
ATOM 2901 N N . ALA A 1 375 ? 11.319 -6.098 -6.634 1.00 97.94 375 ALA A N 1
ATOM 2902 C CA . ALA A 1 375 ? 10.891 -7.364 -6.049 1.00 97.94 375 ALA A CA 1
ATOM 2903 C C . ALA A 1 375 ? 12.088 -8.230 -5.641 1.00 97.94 375 ALA A C 1
ATOM 2905 O O . ALA A 1 375 ? 13.061 -8.378 -6.378 1.00 97.94 375 ALA A O 1
ATOM 2906 N N . SER A 1 376 ? 12.019 -8.833 -4.459 1.00 95.69 376 SER A N 1
ATOM 2907 C CA . SER A 1 376 ? 12.974 -9.831 -3.969 1.00 95.69 376 SER A CA 1
ATOM 2908 C C . SER A 1 376 ? 12.215 -10.986 -3.338 1.00 95.69 376 SER A C 1
ATOM 2910 O O . SER A 1 376 ? 11.328 -10.739 -2.526 1.00 95.69 376 SER A O 1
ATOM 2912 N N . ASP A 1 377 ? 12.550 -12.223 -3.718 1.00 94.88 377 ASP A N 1
ATOM 2913 C CA . ASP A 1 377 ? 11.820 -13.438 -3.321 1.00 94.88 377 ASP A CA 1
ATOM 2914 C C . ASP A 1 377 ? 10.299 -13.216 -3.353 1.00 94.88 377 ASP A C 1
ATOM 2916 O O . ASP A 1 377 ? 9.604 -13.195 -2.338 1.00 94.88 377 ASP A O 1
ATOM 2920 N N . THR A 1 378 ? 9.788 -12.922 -4.547 1.00 96.75 378 THR A N 1
ATOM 2921 C CA . THR A 1 378 ? 8.374 -12.620 -4.793 1.00 96.75 378 THR A CA 1
ATOM 2922 C C . THR A 1 378 ? 7.861 -13.494 -5.930 1.00 96.75 378 THR A C 1
ATOM 2924 O O . THR A 1 378 ? 8.578 -13.723 -6.905 1.00 96.75 378 THR A O 1
ATOM 2927 N N . LYS A 1 379 ? 6.638 -14.020 -5.799 1.00 97.69 379 LYS A N 1
ATOM 2928 C CA . LYS A 1 379 ? 5.927 -14.657 -6.910 1.00 97.69 379 LYS A CA 1
ATOM 2929 C C . LYS A 1 379 ? 4.985 -13.626 -7.535 1.00 97.69 379 LYS A C 1
ATOM 2931 O O . LYS A 1 379 ? 4.254 -12.961 -6.805 1.00 97.69 379 LYS A O 1
ATOM 2936 N N . ILE A 1 380 ? 5.022 -13.497 -8.854 1.00 98.56 380 ILE A N 1
ATOM 2937 C CA . ILE A 1 380 ? 4.081 -12.697 -9.640 1.00 98.56 380 ILE A CA 1
ATOM 2938 C C . ILE A 1 380 ? 3.477 -13.643 -10.667 1.00 98.56 380 ILE A C 1
ATOM 2940 O O . ILE A 1 380 ? 4.216 -14.312 -11.383 1.00 98.56 380 ILE A O 1
ATOM 2944 N N . ASP A 1 381 ? 2.160 -13.738 -10.687 1.00 98.62 381 ASP A N 1
ATOM 2945 C CA . ASP A 1 381 ? 1.439 -14.738 -11.464 1.00 98.62 381 ASP A CA 1
ATOM 2946 C C . ASP A 1 381 ? 0.187 -14.100 -12.052 1.00 98.62 381 ASP A C 1
ATOM 2948 O O . ASP A 1 381 ? -0.598 -13.501 -11.317 1.00 98.62 381 ASP A O 1
ATOM 2952 N N . GLU A 1 382 ? 0.014 -14.203 -13.366 1.00 98.56 382 GLU A N 1
ATOM 2953 C CA . GLU A 1 382 ? -1.126 -13.622 -14.080 1.00 98.56 382 GLU A CA 1
ATOM 2954 C C . GLU A 1 382 ? -1.199 -12.098 -13.866 1.00 98.56 382 GLU A C 1
ATOM 2956 O O . GLU A 1 382 ? -2.041 -11.593 -13.123 1.00 98.56 382 GLU A O 1
ATOM 2961 N N . ALA A 1 383 ? -0.293 -11.341 -14.492 1.00 98.69 383 ALA A N 1
ATOM 2962 C CA . ALA A 1 383 ? -0.301 -9.878 -14.411 1.00 98.69 383 ALA A CA 1
ATOM 2963 C C . ALA A 1 383 ? -0.377 -9.198 -15.781 1.00 98.69 383 ALA A C 1
ATOM 2965 O O . ALA A 1 383 ? 0.271 -9.629 -16.732 1.00 98.69 383 ALA A O 1
ATOM 2966 N N . ALA A 1 384 ? -1.145 -8.110 -15.856 1.00 98.44 384 ALA A N 1
ATOM 2967 C CA . ALA A 1 384 ? -1.329 -7.315 -17.070 1.00 98.44 384 ALA A CA 1
ATOM 2968 C C . ALA A 1 384 ? -1.039 -5.835 -16.795 1.00 98.44 384 ALA A C 1
ATOM 2970 O O . ALA A 1 384 ? -1.586 -5.263 -15.851 1.00 98.44 384 ALA A O 1
ATOM 2971 N N . VAL A 1 385 ? -0.172 -5.222 -17.597 1.00 98.44 385 VAL A N 1
ATOM 2972 C CA . VAL A 1 385 ? 0.365 -3.885 -17.318 1.00 98.44 385 VAL A CA 1
ATOM 2973 C C . VAL A 1 385 ? 0.316 -2.999 -18.555 1.00 98.44 385 VAL A C 1
ATOM 2975 O O . VAL A 1 385 ? 0.661 -3.445 -19.650 1.00 98.44 385 VAL A O 1
ATOM 2978 N N . VAL A 1 386 ? -0.064 -1.738 -18.363 1.00 98.62 386 VAL A N 1
ATOM 2979 C CA . VAL A 1 386 ? 0.159 -0.646 -19.315 1.00 98.62 386 VAL A CA 1
ATOM 2980 C C . VAL A 1 386 ? 0.963 0.429 -18.596 1.00 98.62 386 VAL A C 1
ATOM 2982 O O . VAL A 1 386 ? 0.526 0.949 -17.573 1.00 98.62 386 VAL A O 1
ATOM 2985 N N . ALA A 1 387 ? 2.159 0.733 -19.093 1.00 98.56 387 ALA A N 1
ATOM 2986 C CA . ALA A 1 387 ? 3.080 1.640 -18.419 1.00 98.56 387 ALA A CA 1
ATOM 2987 C C . ALA A 1 387 ? 3.636 2.698 -19.367 1.00 98.56 387 ALA A C 1
ATOM 2989 O O . ALA A 1 387 ? 4.247 2.379 -20.384 1.00 98.56 387 ALA A O 1
ATOM 2990 N N . ASN A 1 388 ? 3.495 3.958 -18.986 1.00 98.75 388 ASN A N 1
ATOM 2991 C CA . ASN A 1 388 ? 4.128 5.099 -19.615 1.00 98.75 388 ASN A CA 1
ATOM 2992 C C . ASN A 1 388 ? 5.029 5.784 -18.581 1.00 98.75 388 ASN A C 1
ATOM 2994 O O . ASN A 1 388 ? 4.560 6.385 -17.617 1.00 98.75 388 ASN A O 1
ATOM 2998 N N . ILE A 1 389 ? 6.341 5.645 -18.755 1.00 98.56 389 ILE A N 1
ATOM 2999 C CA . ILE A 1 389 ? 7.356 6.127 -17.817 1.00 98.56 389 ILE A CA 1
ATOM 3000 C C . ILE A 1 389 ? 8.196 7.199 -18.511 1.00 98.56 389 ILE A C 1
ATOM 3002 O O . ILE A 1 389 ? 8.975 6.905 -19.416 1.00 98.56 389 ILE A O 1
ATOM 3006 N N . ASN A 1 390 ? 8.072 8.439 -18.052 1.00 97.00 390 ASN A N 1
ATOM 3007 C CA . ASN A 1 390 ? 8.806 9.600 -18.532 1.00 97.00 390 ASN A CA 1
ATOM 3008 C C . ASN A 1 390 ? 9.824 10.073 -17.482 1.00 97.00 390 ASN A C 1
ATOM 3010 O O . ASN A 1 390 ? 9.472 10.632 -16.441 1.00 97.00 390 ASN A O 1
ATOM 3014 N N . VAL A 1 391 ? 11.106 9.859 -17.765 1.00 94.44 391 VAL A N 1
ATOM 3015 C CA . VAL A 1 391 ? 12.226 10.305 -16.935 1.00 94.44 391 VAL A CA 1
ATOM 3016 C C . VAL A 1 391 ? 12.748 11.624 -17.489 1.00 94.44 391 VAL A C 1
ATOM 3018 O O . VAL A 1 391 ? 13.564 11.659 -18.411 1.00 94.44 391 VAL A O 1
ATOM 3021 N N . GLU A 1 392 ? 12.285 12.725 -16.901 1.00 91.62 392 GLU A N 1
ATOM 3022 C CA . GLU A 1 392 ? 12.631 14.077 -17.347 1.00 91.62 392 GLU A CA 1
ATOM 3023 C C . GLU A 1 392 ? 14.030 14.502 -16.905 1.00 91.62 392 GLU A C 1
ATOM 3025 O O . GLU A 1 392 ? 14.625 15.387 -17.504 1.00 91.62 392 GLU A O 1
ATOM 3030 N N . LYS A 1 393 ? 14.575 13.932 -15.830 1.00 90.12 393 LYS A N 1
ATOM 3031 C CA . LYS A 1 393 ? 15.918 14.294 -15.367 1.00 90.12 393 LYS A CA 1
ATOM 3032 C C . LYS A 1 393 ? 16.543 13.177 -14.556 1.00 90.12 393 LYS A C 1
ATOM 3034 O O . LYS A 1 393 ? 15.860 12.572 -13.729 1.00 90.12 393 LYS A O 1
ATOM 3039 N N . LEU A 1 394 ? 17.839 12.952 -14.760 1.00 89.88 394 LEU A N 1
ATOM 3040 C CA . LEU A 1 394 ? 18.597 11.940 -14.039 1.00 89.88 394 LEU A CA 1
ATOM 3041 C C . LEU A 1 394 ? 20.020 12.431 -13.761 1.00 89.88 394 LEU A C 1
ATOM 3043 O O . LEU A 1 394 ? 20.937 12.194 -14.537 1.00 89.88 394 LEU A O 1
ATOM 3047 N N . THR A 1 395 ? 20.222 13.131 -12.650 1.00 87.88 395 THR A N 1
ATOM 3048 C CA . THR A 1 395 ? 21.530 13.718 -12.321 1.00 87.88 395 THR A CA 1
ATOM 3049 C C . THR A 1 395 ? 22.002 13.346 -10.931 1.00 87.88 395 THR A C 1
ATOM 3051 O O . THR A 1 395 ? 21.226 13.420 -9.975 1.00 87.88 395 THR A O 1
ATOM 3054 N N . HIS A 1 396 ? 23.297 13.068 -10.808 1.00 85.25 396 HIS A N 1
ATOM 3055 C CA . HIS A 1 396 ? 23.985 12.919 -9.534 1.00 85.25 396 HIS A CA 1
ATOM 3056 C C . HIS A 1 396 ? 25.165 13.904 -9.427 1.00 85.25 396 HIS A C 1
ATOM 3058 O O . HIS A 1 396 ? 26.199 13.742 -10.067 1.00 85.25 396 HIS A O 1
ATOM 3064 N N . SER A 1 397 ? 25.063 14.948 -8.600 1.00 83.12 397 SER A N 1
ATOM 3065 C CA . SER A 1 397 ? 26.071 16.024 -8.583 1.00 83.12 397 SER A CA 1
ATOM 3066 C C . SER A 1 397 ? 27.174 15.859 -7.527 1.00 83.12 397 SER A C 1
ATOM 3068 O O . SER A 1 397 ? 28.086 16.687 -7.455 1.00 83.12 397 SER A O 1
ATOM 3070 N N . VAL A 1 398 ? 27.134 14.821 -6.683 1.00 81.88 398 VAL A N 1
ATOM 3071 C CA . VAL A 1 398 ? 28.080 14.679 -5.556 1.00 81.88 398 VAL A CA 1
ATOM 3072 C C . VAL A 1 398 ? 29.359 13.956 -5.983 1.00 81.88 398 VAL A C 1
ATOM 3074 O O . VAL A 1 398 ? 29.326 12.926 -6.641 1.00 81.88 398 VAL A O 1
ATOM 3077 N N . SER A 1 399 ? 30.527 14.482 -5.604 1.00 75.44 399 SER A N 1
ATOM 3078 C CA . SER A 1 399 ? 31.840 13.951 -6.015 1.00 75.44 399 SER A CA 1
ATOM 3079 C C . SER A 1 399 ? 32.303 12.691 -5.271 1.00 75.44 399 SER A C 1
ATOM 3081 O O . SER A 1 399 ? 33.267 12.061 -5.697 1.00 75.44 399 SER A O 1
ATOM 3083 N N . THR A 1 400 ? 31.647 12.323 -4.168 1.00 75.44 400 THR A N 1
ATOM 3084 C CA . THR A 1 400 ? 31.986 11.162 -3.320 1.00 75.44 400 THR A CA 1
ATOM 3085 C C . THR A 1 400 ? 31.038 9.977 -3.517 1.00 75.44 400 THR A C 1
ATOM 3087 O O . THR A 1 400 ? 30.844 9.191 -2.586 1.00 75.44 400 THR A O 1
ATOM 3090 N N . GLN A 1 401 ? 30.400 9.901 -4.684 1.00 77.75 401 GLN A N 1
ATOM 3091 C CA . GLN A 1 401 ? 29.441 8.856 -5.038 1.00 77.75 401 GLN A CA 1
ATOM 3092 C C . GLN A 1 401 ? 30.069 7.472 -5.133 1.00 77.75 401 GLN A C 1
ATOM 3094 O O . GLN A 1 401 ? 31.285 7.340 -5.330 1.00 77.75 401 GLN A O 1
ATOM 3099 N N . SER A 1 402 ? 29.230 6.443 -5.004 1.00 81.56 402 SER A N 1
ATOM 3100 C CA . SER A 1 402 ? 29.638 5.106 -5.410 1.00 81.56 402 SER A CA 1
ATOM 3101 C C . SER A 1 402 ? 29.876 5.050 -6.920 1.00 81.56 402 SER A C 1
ATOM 3103 O O . SER A 1 402 ? 29.477 5.934 -7.663 1.00 81.56 402 SER A O 1
ATOM 3105 N N . LYS A 1 403 ? 30.553 3.995 -7.375 1.00 84.25 403 LYS A N 1
ATOM 3106 C CA . LYS A 1 403 ? 30.679 3.662 -8.807 1.00 84.25 403 LYS A CA 1
ATOM 3107 C C . LYS A 1 403 ? 29.699 2.555 -9.200 1.00 84.25 403 LYS A C 1
ATOM 3109 O O . LYS A 1 403 ? 30.073 1.595 -9.877 1.00 84.25 403 LYS A O 1
ATOM 3114 N N . ARG A 1 404 ? 28.522 2.576 -8.578 1.00 88.69 404 ARG A N 1
ATOM 3115 C CA . ARG A 1 404 ? 27.492 1.535 -8.665 1.00 88.69 404 ARG A CA 1
ATOM 3116 C C . ARG A 1 404 ? 26.079 2.112 -8.670 1.00 88.69 404 ARG A C 1
ATOM 3118 O O . ARG A 1 404 ? 25.134 1.347 -8.488 1.00 88.69 404 ARG A O 1
ATOM 3125 N N . ASP A 1 405 ? 25.936 3.420 -8.852 1.00 91.19 405 ASP A N 1
ATOM 3126 C CA . ASP A 1 405 ? 24.620 4.043 -8.857 1.00 91.19 405 ASP A CA 1
ATOM 3127 C C . ASP A 1 405 ? 23.831 3.508 -10.049 1.00 91.19 405 ASP A C 1
ATOM 3129 O O . ASP A 1 405 ? 24.332 3.443 -11.176 1.00 91.19 405 ASP A O 1
ATOM 3133 N N . THR A 1 406 ? 22.620 3.040 -9.767 1.00 94.69 406 THR A N 1
ATOM 3134 C CA . THR A 1 406 ? 21.832 2.241 -10.698 1.00 94.69 406 THR A CA 1
ATOM 3135 C C . THR A 1 406 ? 20.454 2.847 -10.881 1.00 94.69 406 THR A C 1
ATOM 3137 O O . THR A 1 406 ? 19.750 3.150 -9.918 1.00 94.69 406 THR A O 1
ATOM 3140 N N . TYR A 1 407 ? 20.050 2.967 -12.138 1.00 96.19 407 TYR A N 1
ATOM 3141 C CA . TYR A 1 407 ? 18.711 3.354 -12.534 1.00 96.19 407 TYR A CA 1
ATOM 3142 C C . TYR A 1 407 ? 18.104 2.248 -13.394 1.00 96.19 407 TYR A C 1
ATOM 3144 O O . TYR A 1 407 ? 18.529 2.033 -14.526 1.00 96.19 407 TYR A O 1
ATOM 3152 N N . ALA A 1 408 ? 17.125 1.523 -12.864 1.00 98.19 408 ALA A N 1
ATOM 3153 C CA . ALA A 1 408 ? 16.468 0.422 -13.553 1.00 98.19 408 ALA A CA 1
ATOM 3154 C C . ALA A 1 408 ? 15.003 0.775 -13.823 1.00 98.19 408 ALA A C 1
ATOM 3156 O O . ALA A 1 408 ? 14.252 1.068 -12.897 1.00 98.19 408 ALA A O 1
ATOM 3157 N N . SER A 1 409 ? 14.583 0.730 -15.084 1.00 98.50 409 SER A N 1
ATOM 3158 C CA . SER A 1 409 ? 13.199 0.978 -15.481 1.00 98.50 409 SER A CA 1
ATOM 3159 C C . SER A 1 409 ? 12.698 -0.143 -16.378 1.00 98.50 409 SER A C 1
ATOM 3161 O O . SER A 1 409 ? 13.380 -0.526 -17.332 1.00 98.50 409 SER A O 1
ATOM 3163 N N . GLY A 1 410 ? 11.519 -0.679 -16.077 1.00 98.44 410 GLY A N 1
ATOM 3164 C CA . GLY A 1 410 ? 10.905 -1.699 -16.908 1.00 98.44 410 GLY A CA 1
ATOM 3165 C C . GLY A 1 410 ? 9.389 -1.639 -16.963 1.00 98.44 410 GLY A C 1
ATOM 3166 O O . GLY A 1 410 ? 8.730 -1.148 -16.051 1.00 98.44 410 GLY A O 1
ATOM 3167 N N . GLY A 1 411 ? 8.833 -2.175 -18.044 1.00 97.50 411 GLY A N 1
ATOM 3168 C CA . GLY A 1 411 ? 7.391 -2.191 -18.268 1.00 97.50 411 GLY A CA 1
ATOM 3169 C C . GLY A 1 411 ? 6.589 -2.925 -17.207 1.00 97.50 411 GLY A C 1
ATOM 3170 O O . GLY A 1 411 ? 5.585 -2.429 -16.717 1.00 97.50 411 GLY A O 1
ATOM 3171 N N . LEU A 1 412 ? 7.070 -4.086 -16.779 1.00 98.50 412 LEU A N 1
ATOM 3172 C CA . LEU A 1 412 ? 6.551 -4.814 -15.628 1.00 98.50 412 LEU A CA 1
ATOM 3173 C C . LEU A 1 412 ? 7.232 -4.348 -14.341 1.00 98.50 412 LEU A C 1
ATOM 3175 O O . LEU A 1 412 ? 6.559 -4.029 -13.358 1.00 98.50 412 LEU A O 1
ATOM 3179 N N . ALA A 1 413 ? 8.566 -4.371 -14.333 1.00 98.69 413 ALA A N 1
ATOM 3180 C CA . ALA A 1 413 ? 9.345 -4.170 -13.123 1.00 98.69 413 ALA A CA 1
ATOM 3181 C C . ALA A 1 413 ? 10.637 -3.390 -13.347 1.00 98.69 413 ALA A C 1
ATOM 3183 O O . ALA A 1 413 ? 11.344 -3.618 -14.327 1.00 98.69 413 ALA A O 1
ATOM 3184 N N . GLY A 1 414 ? 11.006 -2.554 -12.378 1.00 98.69 414 GLY A N 1
ATOM 3185 C CA . GLY A 1 414 ? 12.331 -1.936 -12.368 1.00 98.69 414 GLY A CA 1
ATOM 3186 C C . GLY A 1 414 ? 13.389 -2.991 -12.095 1.00 98.69 414 GLY A C 1
ATOM 3187 O O . GLY A 1 414 ? 14.227 -3.283 -12.945 1.00 98.69 414 GLY A O 1
ATOM 3188 N N . THR A 1 415 ? 13.285 -3.628 -10.929 1.00 98.56 415 THR A N 1
ATOM 3189 C CA . THR A 1 415 ? 14.257 -4.616 -10.462 1.00 98.56 415 THR A CA 1
ATOM 3190 C C . THR A 1 415 ? 13.594 -5.897 -9.953 1.00 98.56 415 THR A C 1
ATOM 3192 O O . THR A 1 415 ? 12.751 -5.853 -9.059 1.00 98.56 415 THR A O 1
ATOM 3195 N N . ILE A 1 416 ? 14.044 -7.060 -10.431 1.00 97.88 416 ILE A N 1
ATOM 3196 C CA . ILE A 1 416 ? 13.634 -8.391 -9.952 1.00 97.88 416 ILE A CA 1
ATOM 3197 C C . ILE A 1 416 ? 14.852 -9.151 -9.422 1.00 97.88 416 ILE A C 1
ATOM 3199 O O . ILE A 1 416 ? 15.854 -9.292 -10.115 1.00 97.88 416 ILE A O 1
ATOM 3203 N N . ALA A 1 417 ? 14.777 -9.673 -8.197 1.00 94.62 417 ALA A N 1
ATOM 3204 C CA . ALA A 1 417 ? 15.913 -10.315 -7.539 1.00 94.62 417 ALA A CA 1
ATOM 3205 C C . ALA A 1 417 ? 15.550 -11.560 -6.711 1.00 94.62 417 ALA A C 1
ATOM 3207 O O . ALA A 1 417 ? 14.383 -11.854 -6.437 1.00 94.62 417 ALA A O 1
ATOM 3208 N N . SER A 1 418 ? 16.586 -12.252 -6.228 1.00 91.56 418 SER A N 1
ATOM 3209 C CA . SER A 1 418 ? 16.528 -13.179 -5.086 1.00 91.56 418 SER A CA 1
ATOM 3210 C C . SER A 1 418 ? 15.514 -14.322 -5.227 1.00 91.56 418 SER A C 1
ATOM 3212 O O . SER A 1 418 ? 14.666 -14.510 -4.366 1.00 91.56 418 SER A O 1
ATOM 3214 N N . ASN A 1 419 ? 15.618 -15.126 -6.289 1.00 90.31 419 ASN A N 1
ATOM 3215 C CA . ASN A 1 419 ? 14.742 -16.275 -6.574 1.00 90.31 419 ASN A CA 1
ATOM 3216 C C . ASN A 1 419 ? 13.263 -15.920 -6.795 1.00 90.31 419 ASN A C 1
ATOM 3218 O O . ASN A 1 419 ? 12.405 -16.792 -6.633 1.00 90.31 419 ASN A O 1
ATOM 3222 N N . SER A 1 420 ? 12.960 -14.680 -7.188 1.00 95.25 420 SER A N 1
ATOM 3223 C CA . SER A 1 420 ? 11.612 -14.312 -7.634 1.00 95.25 420 SER A CA 1
ATOM 3224 C C . SER A 1 420 ? 11.176 -15.153 -8.839 1.00 95.25 420 SER A C 1
ATOM 3226 O O . SER A 1 420 ? 12.014 -15.556 -9.650 1.00 95.25 420 SER A O 1
ATOM 3228 N N . ALA A 1 421 ? 9.878 -15.437 -8.926 1.00 96.00 421 ALA A N 1
ATOM 3229 C CA . ALA A 1 421 ? 9.269 -16.237 -9.986 1.00 96.00 421 ALA A CA 1
ATOM 3230 C C . ALA A 1 421 ? 8.137 -15.444 -10.639 1.00 96.00 421 ALA A C 1
ATOM 3232 O O . ALA A 1 421 ? 7.248 -14.961 -9.936 1.00 96.00 421 ALA A O 1
ATOM 3233 N N . LEU A 1 422 ? 8.217 -15.273 -11.953 1.00 97.94 422 LEU A N 1
ATOM 3234 C CA . LEU A 1 422 ? 7.263 -14.520 -12.757 1.00 97.94 422 LEU A CA 1
ATOM 3235 C C . LEU A 1 422 ? 6.626 -15.479 -13.761 1.00 97.94 422 LEU A C 1
ATOM 3237 O O . LEU A 1 422 ? 7.353 -16.132 -14.508 1.00 97.94 422 LEU A O 1
ATOM 3241 N N . GLU A 1 423 ? 5.299 -15.547 -13.757 1.00 97.56 423 GLU A N 1
ATOM 3242 C CA . GLU A 1 423 ? 4.495 -16.485 -14.542 1.00 97.56 423 GLU A CA 1
ATOM 3243 C C . GLU A 1 423 ? 3.328 -15.739 -15.211 1.00 97.56 423 GLU A C 1
ATOM 3245 O O . GLU A 1 423 ? 2.634 -14.966 -14.551 1.00 97.56 423 GLU A O 1
ATOM 3250 N N . ASN A 1 424 ? 3.091 -15.976 -16.505 1.00 97.81 424 ASN A N 1
ATOM 3251 C CA . ASN A 1 424 ? 1.939 -15.442 -17.252 1.00 97.81 424 ASN A CA 1
ATOM 3252 C C . ASN A 1 424 ? 1.809 -13.912 -17.166 1.00 97.81 424 ASN A C 1
ATOM 3254 O O . ASN A 1 424 ? 0.882 -13.381 -16.553 1.00 97.81 424 ASN A O 1
ATOM 3258 N N . ILE A 1 425 ? 2.749 -13.192 -17.774 1.00 98.44 425 ILE A N 1
ATOM 3259 C CA . ILE A 1 425 ? 2.802 -11.732 -17.674 1.00 98.44 425 ILE A CA 1
ATOM 3260 C C . ILE A 1 425 ? 2.672 -11.076 -19.039 1.00 98.44 425 ILE A C 1
ATOM 3262 O O . ILE A 1 425 ? 3.431 -11.397 -19.948 1.00 98.44 425 ILE A O 1
ATOM 3266 N N . LEU A 1 426 ? 1.798 -10.081 -19.138 1.00 98.19 426 LEU A N 1
ATOM 3267 C CA . LEU A 1 426 ? 1.664 -9.199 -20.289 1.00 98.19 426 LEU A CA 1
ATOM 3268 C C . LEU A 1 426 ? 2.010 -7.760 -19.887 1.00 98.19 426 LEU A C 1
ATOM 3270 O O . LEU A 1 426 ? 1.404 -7.217 -18.964 1.00 98.19 426 LEU A O 1
ATOM 3274 N N . ALA A 1 427 ? 2.937 -7.120 -20.597 1.00 98.25 427 ALA A N 1
ATOM 3275 C CA . ALA A 1 427 ? 3.245 -5.704 -20.411 1.00 98.25 427 ALA A CA 1
ATOM 3276 C C . ALA A 1 427 ? 3.220 -4.956 -21.744 1.00 98.25 427 ALA A C 1
ATOM 3278 O O . ALA A 1 427 ? 3.824 -5.396 -22.717 1.00 98.25 427 ALA A O 1
ATOM 3279 N N . GLU A 1 428 ? 2.548 -3.814 -21.772 1.00 97.81 428 GLU A N 1
ATOM 3280 C CA . GLU A 1 428 ? 2.639 -2.818 -22.836 1.00 97.81 428 GLU A CA 1
ATOM 3281 C C . GLU A 1 428 ? 3.292 -1.571 -22.264 1.00 97.81 428 GLU A C 1
ATOM 3283 O O . GLU A 1 428 ? 2.990 -1.163 -21.139 1.00 97.81 428 GLU A O 1
ATOM 3288 N N . THR A 1 429 ? 4.283 -1.024 -22.960 1.00 97.06 429 THR A N 1
ATOM 3289 C CA . THR A 1 429 ? 5.222 -0.125 -22.291 1.00 97.06 429 THR A CA 1
ATOM 3290 C C . THR A 1 429 ? 5.799 0.925 -23.207 1.00 97.06 429 THR A C 1
ATOM 3292 O O . THR A 1 429 ? 6.336 0.613 -24.262 1.00 97.06 429 THR A O 1
ATOM 3295 N N . LYS A 1 430 ? 5.789 2.163 -22.719 1.00 98.56 430 LYS A N 1
ATOM 3296 C CA . LYS A 1 430 ? 6.549 3.286 -23.242 1.00 98.56 430 LYS A CA 1
ATOM 3297 C C . LYS A 1 430 ? 7.481 3.795 -22.148 1.00 98.56 430 LYS A C 1
ATOM 3299 O O . LYS A 1 430 ? 7.022 4.218 -21.092 1.00 98.56 430 LYS A O 1
ATOM 3304 N N . ILE A 1 431 ? 8.786 3.781 -22.389 1.00 98.38 431 ILE A N 1
ATOM 3305 C CA . ILE A 1 431 ? 9.782 4.393 -21.505 1.00 98.38 431 ILE A CA 1
ATOM 3306 C C . ILE A 1 431 ? 10.518 5.464 -22.291 1.00 98.38 431 ILE A C 1
ATOM 3308 O O . ILE A 1 431 ? 11.112 5.195 -23.333 1.00 98.38 431 ILE A O 1
ATOM 3312 N N . THR A 1 432 ? 10.492 6.682 -21.773 1.00 96.50 432 THR A N 1
ATOM 3313 C CA . THR A 1 432 ? 11.236 7.816 -22.310 1.00 96.50 432 THR A CA 1
ATOM 3314 C C . THR A 1 432 ? 12.251 8.255 -21.267 1.00 96.50 432 THR A C 1
ATOM 3316 O O . THR A 1 432 ? 11.884 8.634 -20.158 1.00 96.50 432 THR A O 1
ATOM 3319 N N . LEU A 1 433 ? 13.533 8.152 -21.604 1.00 93.12 433 LEU A N 1
ATOM 3320 C CA . LEU A 1 433 ? 14.649 8.610 -20.793 1.00 93.12 433 LEU A CA 1
ATOM 3321 C C . LEU A 1 433 ? 15.296 9.809 -21.481 1.00 93.12 433 LEU A C 1
ATOM 3323 O O . LEU A 1 433 ? 15.934 9.657 -22.522 1.00 93.12 433 LEU A O 1
ATOM 3327 N N . GLY A 1 434 ? 15.137 10.989 -20.883 1.00 80.38 434 GLY A N 1
ATOM 3328 C CA . GLY A 1 434 ? 15.472 12.249 -21.541 1.00 80.38 434 GLY A CA 1
ATOM 3329 C C . GLY A 1 434 ? 14.384 12.665 -22.539 1.00 80.38 434 GLY A C 1
ATOM 3330 O O . GLY A 1 434 ? 13.675 11.832 -23.098 1.00 80.38 434 GLY A O 1
ATOM 3331 N N . GLY A 1 435 ? 14.202 13.970 -22.743 1.00 64.06 435 GLY A N 1
ATOM 3332 C CA . GLY A 1 435 ? 13.061 14.466 -23.534 1.00 64.06 435 GLY A CA 1
ATOM 3333 C C . GLY A 1 435 ? 13.028 15.967 -23.828 1.00 64.06 435 GLY A C 1
ATOM 3334 O O . GLY A 1 435 ? 12.128 16.437 -24.519 1.00 64.06 435 GLY A O 1
ATOM 3335 N N . SER A 1 436 ? 13.998 16.735 -23.335 1.00 60.16 436 SER A N 1
ATOM 3336 C CA . SER A 1 436 ? 14.149 18.170 -23.591 1.00 60.16 436 SER A CA 1
ATOM 3337 C C . SER A 1 436 ? 15.635 18.528 -23.673 1.00 60.16 436 SER A C 1
ATOM 3339 O O . SER A 1 436 ? 16.474 17.823 -23.124 1.00 60.16 436 SER A O 1
ATOM 3341 N N . GLU A 1 437 ? 15.991 19.631 -24.335 1.00 50.72 437 GLU A N 1
ATOM 3342 C CA . GLU A 1 437 ? 17.394 20.085 -24.427 1.00 50.72 437 GLU A CA 1
ATOM 3343 C C . GLU A 1 437 ? 18.014 20.436 -23.052 1.00 50.72 437 GLU A C 1
ATOM 3345 O O . GLU A 1 437 ? 19.227 20.598 -22.947 1.00 50.72 437 GLU A O 1
ATOM 3350 N N . GLU A 1 438 ? 17.203 20.520 -21.987 1.00 52.56 438 GLU A N 1
ATOM 3351 C CA . GLU A 1 438 ? 17.644 20.734 -20.600 1.00 52.56 438 GLU A CA 1
ATOM 3352 C C . GLU A 1 438 ? 17.804 19.429 -19.791 1.00 52.56 438 GLU A C 1
ATOM 3354 O O . GLU A 1 438 ? 18.211 19.474 -18.623 1.00 52.56 438 GLU A O 1
ATOM 3359 N N . THR A 1 439 ? 17.479 18.259 -20.362 1.00 57.97 439 THR A N 1
ATOM 3360 C CA . THR A 1 439 ? 17.613 16.983 -19.646 1.00 57.97 439 THR A CA 1
ATOM 3361 C C . THR A 1 439 ? 19.074 16.582 -19.534 1.00 57.97 439 THR A C 1
ATOM 3363 O O . THR A 1 439 ? 19.703 16.212 -20.522 1.00 57.97 439 THR A O 1
ATOM 3366 N N . ASN A 1 440 ? 19.599 16.616 -18.308 1.00 67.62 440 ASN A N 1
ATOM 3367 C CA . ASN A 1 440 ? 20.925 16.100 -18.008 1.00 67.62 440 ASN A CA 1
ATOM 3368 C C . ASN A 1 440 ? 20.818 14.666 -17.472 1.00 67.62 440 ASN A C 1
ATOM 3370 O O . ASN A 1 440 ? 20.205 14.460 -16.422 1.00 67.62 440 ASN A O 1
ATOM 3374 N N . ILE A 1 441 ? 21.408 13.695 -18.178 1.00 80.19 441 ILE A N 1
ATOM 3375 C CA . ILE A 1 441 ? 21.728 12.364 -17.650 1.00 80.19 441 ILE A CA 1
ATOM 3376 C C . ILE A 1 441 ? 23.180 12.405 -17.182 1.00 80.19 441 ILE A C 1
ATOM 3378 O O . ILE A 1 441 ? 24.110 12.199 -17.947 1.00 80.19 441 ILE A O 1
ATOM 3382 N N . ASP A 1 442 ? 23.412 12.716 -15.917 1.00 80.62 442 ASP A N 1
ATOM 3383 C CA . ASP A 1 442 ? 24.777 12.907 -15.429 1.00 80.62 442 ASP A CA 1
ATOM 3384 C C . ASP A 1 442 ? 25.082 11.984 -14.256 1.00 80.62 442 ASP A C 1
ATOM 3386 O O . ASP A 1 442 ? 24.312 11.897 -13.295 1.00 80.62 442 ASP A O 1
ATOM 3390 N N . ARG A 1 443 ? 26.259 11.349 -14.323 1.00 77.69 443 ARG A N 1
ATOM 3391 C CA . ARG A 1 443 ? 26.907 10.640 -13.209 1.00 77.69 443 ARG A CA 1
ATOM 3392 C C . ARG A 1 443 ? 26.126 9.482 -12.571 1.00 77.69 443 ARG A C 1
ATOM 3394 O O . ARG A 1 443 ? 26.444 9.109 -11.447 1.00 77.69 443 ARG A O 1
ATOM 3401 N N . PHE A 1 444 ? 25.191 8.859 -13.282 1.00 84.75 444 PHE A N 1
ATOM 3402 C CA . PHE A 1 444 ? 24.720 7.509 -12.947 1.00 84.75 444 PHE A CA 1
ATOM 3403 C C . PHE A 1 444 ? 25.584 6.467 -13.662 1.00 84.75 444 PHE A C 1
ATOM 3405 O O . PHE A 1 444 ? 25.806 6.571 -14.868 1.00 84.75 444 PHE A O 1
ATOM 3412 N N . ASP A 1 445 ? 26.080 5.466 -12.931 1.00 90.19 445 ASP A N 1
ATOM 3413 C CA . ASP A 1 445 ? 27.008 4.480 -13.496 1.00 90.19 445 ASP A CA 1
ATOM 3414 C C . ASP A 1 445 ? 26.297 3.496 -14.428 1.00 90.19 445 ASP A C 1
ATOM 3416 O O . ASP A 1 445 ? 26.823 3.147 -15.489 1.00 90.19 445 ASP A O 1
ATOM 3420 N N . PHE A 1 446 ? 25.100 3.058 -14.035 1.00 94.81 446 PHE A N 1
ATOM 3421 C CA . PHE A 1 446 ? 24.341 2.037 -14.740 1.00 94.81 446 PHE A CA 1
ATOM 3422 C C . PHE A 1 446 ? 22.890 2.448 -14.952 1.00 94.81 446 PHE A C 1
ATOM 3424 O O . PHE A 1 446 ? 22.171 2.763 -14.007 1.00 94.81 446 PHE A O 1
ATOM 3431 N N . ILE A 1 447 ? 22.445 2.373 -16.201 1.00 96.31 447 ILE A N 1
ATOM 3432 C CA . ILE A 1 447 ? 21.063 2.612 -16.595 1.00 96.31 447 ILE A CA 1
ATOM 3433 C C . ILE A 1 447 ? 20.563 1.380 -17.345 1.00 96.31 447 ILE A C 1
ATOM 3435 O O . ILE A 1 447 ? 21.138 0.973 -18.357 1.00 96.31 447 ILE A O 1
ATOM 3439 N N . TYR A 1 448 ? 19.488 0.776 -16.855 1.00 98.38 448 TYR A N 1
ATOM 3440 C CA . TYR A 1 448 ? 18.924 -0.448 -17.408 1.00 98.38 448 TYR A CA 1
ATOM 3441 C C . TYR A 1 448 ? 17.464 -0.242 -17.778 1.00 98.38 448 TYR A C 1
ATOM 3443 O O . TYR A 1 448 ? 16.641 0.050 -16.914 1.00 98.38 448 TYR A O 1
ATOM 3451 N N . LEU A 1 449 ? 17.148 -0.406 -19.060 1.00 98.44 449 LEU A N 1
ATOM 3452 C CA . LEU A 1 449 ? 15.815 -0.181 -19.609 1.00 98.44 449 LEU A CA 1
ATOM 3453 C C . LEU A 1 449 ? 15.307 -1.457 -20.280 1.00 98.44 449 LEU A C 1
ATOM 3455 O O . LEU A 1 449 ? 15.967 -2.000 -21.169 1.00 98.44 449 LEU A O 1
ATOM 3459 N N . GLY A 1 450 ? 14.143 -1.939 -19.854 1.00 98.25 450 GLY A N 1
ATOM 3460 C CA . GLY A 1 450 ? 13.519 -3.141 -20.402 1.00 98.25 450 GLY A CA 1
ATOM 3461 C C . GLY A 1 450 ? 12.057 -2.928 -20.764 1.00 98.25 450 GLY A C 1
ATOM 3462 O O . GLY A 1 450 ? 11.309 -2.367 -19.972 1.00 98.25 450 GLY A O 1
ATOM 3463 N N . GLY A 1 451 ? 11.598 -3.440 -21.904 1.00 98.06 451 GLY A N 1
ATOM 3464 C CA . GLY A 1 451 ? 10.154 -3.500 -22.170 1.00 98.06 451 GLY A CA 1
ATOM 3465 C C . GLY A 1 451 ? 9.401 -4.368 -21.150 1.00 98.06 451 GLY A C 1
ATOM 3466 O O . GLY A 1 451 ? 8.246 -4.102 -20.851 1.00 98.06 451 GLY A O 1
ATOM 3467 N N . LEU A 1 452 ? 10.075 -5.346 -20.534 1.00 98.19 452 LEU A N 1
ATOM 3468 C CA . LEU A 1 452 ? 9.575 -6.110 -19.386 1.00 98.19 452 LEU A CA 1
ATOM 3469 C C . LEU A 1 452 ? 10.243 -5.667 -18.085 1.00 98.19 452 LEU A C 1
ATOM 3471 O O . LEU A 1 452 ? 9.581 -5.196 -17.165 1.00 98.19 452 LEU A O 1
ATOM 3475 N N . ILE A 1 453 ? 11.556 -5.860 -17.972 1.00 98.69 453 ILE A N 1
ATOM 3476 C CA . ILE A 1 453 ? 12.269 -5.711 -16.699 1.00 98.69 453 ILE A CA 1
ATOM 3477 C C . ILE A 1 453 ? 13.515 -4.860 -16.916 1.00 98.69 453 ILE A C 1
ATOM 3479 O O . ILE A 1 453 ? 14.327 -5.177 -17.783 1.00 98.69 453 ILE A O 1
ATOM 3483 N N . GLY A 1 454 ? 13.710 -3.818 -16.109 1.00 98.50 454 GLY A N 1
ATOM 3484 C CA . GLY A 1 454 ? 14.942 -3.029 -16.153 1.00 98.50 454 GLY A CA 1
ATOM 3485 C C . GLY A 1 454 ? 16.149 -3.907 -15.833 1.00 98.50 454 GLY A C 1
ATOM 3486 O O . GLY A 1 454 ? 17.025 -4.121 -16.674 1.00 98.50 454 GLY A O 1
ATOM 3487 N N . GLN A 1 455 ? 16.152 -4.499 -14.641 1.00 97.81 455 GLN A N 1
ATOM 3488 C CA . GLN A 1 455 ? 17.217 -5.376 -14.175 1.00 97.81 455 GLN A CA 1
ATOM 3489 C C . GLN A 1 455 ? 16.692 -6.633 -13.480 1.00 97.81 455 GLN A C 1
ATOM 3491 O O . GLN A 1 455 ? 15.802 -6.577 -12.633 1.00 97.81 455 GLN A O 1
ATOM 3496 N N . SER A 1 456 ? 17.276 -7.780 -13.814 1.00 96.94 456 SER A N 1
ATOM 3497 C CA . SER A 1 456 ? 16.881 -9.075 -13.273 1.00 96.94 456 SER A CA 1
ATOM 3498 C C . SER A 1 456 ? 18.090 -9.889 -12.820 1.00 96.94 456 SER A C 1
ATOM 3500 O O . SER A 1 456 ? 19.067 -10.029 -13.561 1.00 96.94 456 SER A O 1
ATOM 3502 N N . TYR A 1 457 ? 18.023 -10.446 -11.608 1.00 93.44 457 TYR A N 1
ATOM 3503 C CA . TYR A 1 457 ? 19.070 -11.305 -11.054 1.00 93.44 457 TYR A CA 1
ATOM 3504 C C . TYR A 1 457 ? 18.503 -12.520 -10.333 1.00 93.44 457 TYR A C 1
ATOM 3506 O O . TYR A 1 457 ? 17.697 -12.399 -9.406 1.00 93.44 457 TYR A O 1
ATOM 3514 N N . TYR A 1 458 ? 19.040 -13.697 -10.658 1.00 91.94 458 TYR A N 1
ATOM 3515 C CA . TYR A 1 458 ? 18.712 -14.940 -9.954 1.00 91.94 458 TYR A CA 1
ATOM 3516 C C . TYR A 1 458 ? 17.207 -15.235 -9.877 1.00 91.94 458 TYR A C 1
ATOM 3518 O O . TYR A 1 458 ? 16.716 -15.648 -8.828 1.00 91.94 458 TYR A O 1
ATOM 3526 N N . SER A 1 459 ? 16.474 -15.036 -10.962 1.00 92.62 459 SER A N 1
ATOM 3527 C CA . SER A 1 459 ? 15.021 -15.215 -11.035 1.00 92.62 459 SER A CA 1
ATOM 3528 C C . SER A 1 459 ? 14.617 -16.304 -12.032 1.00 92.62 459 SER A C 1
ATOM 3530 O O . SER A 1 459 ? 15.446 -16.847 -12.774 1.00 92.62 459 SER A O 1
ATOM 3532 N N . TYR A 1 460 ? 13.331 -16.647 -11.989 1.00 95.12 460 TYR A N 1
ATOM 3533 C CA . TYR A 1 460 ? 12.658 -17.547 -12.916 1.00 95.12 460 TYR A CA 1
ATOM 3534 C C . TYR A 1 460 ? 11.618 -16.751 -13.695 1.00 95.12 460 TYR A C 1
ATOM 3536 O O . TYR A 1 460 ? 10.803 -16.050 -13.088 1.00 95.12 460 TYR A O 1
ATOM 3544 N N . HIS A 1 461 ? 11.650 -16.870 -15.015 1.00 95.25 461 HIS A N 1
ATOM 3545 C CA . HIS A 1 461 ? 10.665 -16.268 -15.902 1.00 95.25 461 HIS A CA 1
ATOM 3546 C C . HIS A 1 461 ? 10.018 -17.370 -16.742 1.00 95.25 461 HIS A C 1
ATOM 3548 O O . HIS A 1 461 ? 10.731 -18.162 -17.367 1.00 95.25 461 HIS A O 1
ATOM 3554 N N . ASP A 1 462 ? 8.691 -17.409 -16.733 1.00 96.00 462 ASP A N 1
ATOM 3555 C CA . ASP A 1 462 ? 7.863 -18.350 -17.478 1.00 96.00 462 ASP A CA 1
ATOM 3556 C C . ASP A 1 462 ? 6.702 -17.592 -18.136 1.00 96.00 462 ASP A C 1
ATOM 3558 O O . ASP A 1 462 ? 5.849 -17.016 -17.459 1.00 96.00 462 ASP A O 1
ATOM 3562 N N . THR A 1 463 ? 6.674 -17.572 -19.467 1.00 95.88 463 THR A N 1
ATOM 3563 C CA . THR A 1 463 ? 5.592 -16.962 -20.247 1.00 95.88 463 THR A CA 1
ATOM 3564 C C . THR A 1 463 ? 5.400 -15.463 -19.937 1.00 95.88 463 THR A C 1
ATOM 3566 O O . THR A 1 463 ? 4.346 -15.016 -19.481 1.00 95.88 463 THR A O 1
ATOM 3569 N N . LEU A 1 464 ? 6.437 -14.652 -20.180 1.00 97.69 464 LEU A N 1
ATOM 3570 C CA . LEU A 1 464 ? 6.353 -13.179 -20.131 1.00 97.69 464 LEU A CA 1
ATOM 3571 C C . LEU A 1 464 ? 6.291 -12.604 -21.554 1.00 97.69 464 LEU A C 1
ATOM 3573 O O . LEU A 1 464 ? 6.986 -13.098 -22.440 1.00 97.69 464 LEU A O 1
ATOM 3577 N N . PHE A 1 465 ? 5.519 -11.544 -21.785 1.00 98.06 465 PHE A N 1
ATOM 3578 C CA . PHE A 1 465 ? 5.364 -10.945 -23.111 1.00 98.06 465 PHE A CA 1
ATOM 3579 C C . PHE A 1 465 ? 5.346 -9.413 -23.062 1.00 98.06 465 PHE A C 1
ATOM 3581 O O . PHE A 1 465 ? 4.510 -8.827 -22.373 1.00 98.06 465 PHE A O 1
ATOM 3588 N N . ALA A 1 466 ? 6.256 -8.770 -23.798 1.00 98.00 466 ALA A N 1
ATOM 3589 C CA . ALA A 1 466 ? 6.235 -7.328 -24.043 1.00 98.00 466 ALA A CA 1
ATOM 3590 C C . ALA A 1 466 ? 5.513 -7.025 -25.361 1.00 98.00 466 ALA A C 1
ATOM 3592 O O . ALA A 1 466 ? 6.008 -7.332 -26.444 1.00 98.00 466 ALA A O 1
ATOM 3593 N N . LEU A 1 467 ? 4.341 -6.411 -25.268 1.00 97.00 467 LEU A N 1
ATOM 3594 C CA . LEU A 1 467 ? 3.553 -5.985 -26.413 1.00 97.00 467 LEU A CA 1
ATOM 3595 C C . LEU A 1 467 ? 3.906 -4.540 -26.769 1.00 97.00 467 LEU A C 1
ATOM 3597 O O . LEU A 1 467 ? 3.755 -3.648 -25.939 1.00 97.00 467 LEU A O 1
ATOM 3601 N N . ASN A 1 468 ? 4.363 -4.326 -27.999 1.00 96.62 468 ASN A N 1
ATOM 3602 C CA . ASN A 1 468 ? 4.682 -3.019 -28.568 1.00 96.62 468 ASN A CA 1
ATOM 3603 C C . ASN A 1 468 ? 5.592 -2.142 -27.677 1.00 96.62 468 ASN A C 1
ATOM 3605 O O . ASN A 1 468 ? 5.269 -0.975 -27.441 1.00 96.62 468 ASN A O 1
ATOM 3609 N N . PRO A 1 469 ? 6.700 -2.668 -27.109 1.00 97.81 469 PRO A N 1
ATOM 3610 C CA . PRO A 1 469 ? 7.520 -1.880 -26.200 1.00 97.81 469 PRO A CA 1
ATOM 3611 C C . PRO A 1 469 ? 8.222 -0.738 -26.951 1.00 97.81 469 PRO A C 1
ATOM 3613 O O . PRO A 1 469 ? 8.958 -0.972 -27.910 1.00 97.81 469 PRO A O 1
ATOM 3616 N N . GLU A 1 470 ? 8.043 0.492 -26.475 1.00 98.38 470 GLU A N 1
ATOM 3617 C CA . GLU A 1 470 ? 8.677 1.703 -26.992 1.00 98.38 470 GLU A CA 1
ATOM 3618 C C . GLU A 1 470 ? 9.699 2.239 -25.979 1.00 98.38 470 GLU A C 1
ATOM 3620 O O . GLU A 1 470 ? 9.345 2.662 -24.881 1.00 98.38 470 GLU A O 1
ATOM 3625 N N . LEU A 1 471 ? 10.978 2.250 -26.349 1.00 98.19 471 LEU A N 1
ATOM 3626 C CA . LEU A 1 471 ? 12.076 2.778 -25.545 1.00 98.19 471 LEU A CA 1
ATOM 3627 C C . LEU A 1 471 ? 12.733 3.944 -26.287 1.00 98.19 471 LEU A C 1
ATOM 3629 O O . LEU A 1 471 ? 13.375 3.741 -27.315 1.00 98.19 471 LEU A O 1
ATOM 3633 N N . ASN A 1 472 ? 12.607 5.157 -25.756 1.00 96.38 472 ASN A N 1
ATOM 3634 C CA . ASN A 1 472 ? 13.243 6.358 -26.295 1.00 96.38 472 ASN A CA 1
ATOM 3635 C C . ASN A 1 472 ? 14.305 6.860 -25.323 1.00 96.38 472 ASN A C 1
ATOM 3637 O O . ASN A 1 472 ? 14.000 7.138 -24.167 1.00 96.38 472 ASN A O 1
ATOM 3641 N N . ILE A 1 473 ? 15.543 6.980 -25.788 1.00 94.19 473 ILE A N 1
ATOM 3642 C CA . ILE A 1 473 ? 16.694 7.331 -24.960 1.00 94.19 473 ILE A CA 1
ATOM 3643 C C . ILE A 1 473 ? 17.415 8.501 -25.613 1.00 94.19 473 ILE A C 1
ATOM 3645 O O . ILE A 1 473 ? 17.846 8.404 -26.762 1.00 94.19 473 ILE A O 1
ATOM 3649 N N . LEU A 1 474 ? 17.557 9.589 -24.867 1.00 90.19 474 LEU A N 1
ATOM 3650 C CA . LEU A 1 474 ? 18.380 10.736 -25.222 1.00 90.19 474 LEU A CA 1
ATOM 3651 C C . LEU A 1 474 ? 19.480 10.881 -24.179 1.00 90.19 474 LEU A C 1
ATOM 3653 O O . LEU A 1 474 ? 19.198 11.068 -22.998 1.00 90.19 474 LEU A O 1
ATOM 3657 N N . THR A 1 475 ? 20.728 10.783 -24.614 1.00 84.12 475 THR A N 1
ATOM 3658 C CA . THR A 1 475 ? 21.907 10.888 -23.763 1.00 84.12 475 THR A CA 1
ATOM 3659 C C . THR A 1 475 ? 22.598 12.237 -23.942 1.00 84.12 475 THR A C 1
ATOM 3661 O O . THR A 1 475 ? 22.452 12.923 -24.951 1.00 84.12 475 THR A O 1
ATOM 3664 N N . ASN A 1 476 ? 23.369 12.636 -22.937 1.00 80.00 476 ASN A N 1
ATOM 3665 C CA . ASN A 1 476 ? 24.220 13.825 -22.934 1.00 80.00 476 ASN A CA 1
ATOM 3666 C C . ASN A 1 476 ? 25.642 13.440 -22.466 1.00 80.00 476 ASN A C 1
ATOM 3668 O O . ASN A 1 476 ? 25.987 12.257 -22.387 1.00 80.00 476 ASN A O 1
ATOM 3672 N N . ASP A 1 477 ? 26.490 14.426 -22.186 1.00 74.56 477 ASP A N 1
ATOM 3673 C CA . ASP A 1 477 ? 27.854 14.205 -21.696 1.00 74.56 477 ASP A CA 1
ATOM 3674 C C . ASP A 1 477 ? 27.864 13.565 -20.295 1.00 74.56 477 ASP A C 1
ATOM 3676 O O . ASP A 1 477 ? 27.240 14.072 -19.366 1.00 74.56 477 ASP A O 1
ATOM 3680 N N . GLY A 1 478 ? 28.609 12.468 -20.120 1.00 78.75 478 GLY A N 1
ATOM 3681 C CA . GLY A 1 478 ? 28.705 11.755 -18.842 1.00 78.75 478 GLY A CA 1
ATOM 3682 C C . GLY A 1 478 ? 29.370 10.384 -18.978 1.00 78.75 478 GLY A C 1
ATOM 3683 O O . GLY A 1 478 ? 29.363 9.794 -20.047 1.00 78.75 478 GLY A O 1
ATOM 3684 N N . VAL A 1 479 ? 29.974 9.855 -17.909 1.00 77.31 479 VAL A N 1
ATOM 3685 C CA . VAL A 1 479 ? 30.451 8.455 -17.903 1.00 77.31 479 VAL A CA 1
ATOM 3686 C C . VAL A 1 479 ? 29.317 7.578 -17.404 1.00 77.31 479 VAL A C 1
ATOM 3688 O O . VAL A 1 479 ? 28.891 7.757 -16.267 1.00 77.31 479 VAL A O 1
ATOM 3691 N N . MET A 1 480 ? 28.847 6.654 -18.239 1.00 89.50 480 MET A N 1
ATOM 3692 C CA . MET A 1 480 ? 27.717 5.781 -17.916 1.00 89.50 480 MET A CA 1
ATOM 3693 C C . MET A 1 480 ? 27.716 4.519 -18.780 1.00 89.50 480 MET A C 1
ATOM 3695 O O . MET A 1 480 ? 28.289 4.493 -19.871 1.00 89.50 480 MET A O 1
ATOM 3699 N N . THR A 1 481 ? 27.027 3.485 -18.303 1.00 94.62 481 THR A N 1
ATOM 3700 C CA . THR A 1 481 ? 26.641 2.313 -19.093 1.00 94.62 481 THR A CA 1
ATOM 3701 C C . THR A 1 481 ? 25.126 2.269 -19.221 1.00 94.62 481 THR A C 1
ATOM 3703 O O . THR A 1 481 ? 24.433 2.183 -18.209 1.00 94.62 481 THR A O 1
ATOM 3706 N N . ILE A 1 482 ? 24.608 2.262 -20.448 1.00 95.94 482 ILE A N 1
ATOM 3707 C CA . ILE A 1 482 ? 23.183 2.050 -20.721 1.00 95.94 482 ILE A CA 1
ATOM 3708 C C . ILE A 1 482 ? 23.000 0.675 -21.354 1.00 95.94 482 ILE A C 1
ATOM 3710 O O . ILE A 1 482 ? 23.656 0.364 -22.345 1.00 95.94 482 ILE A O 1
ATOM 3714 N N . LYS A 1 483 ? 22.089 -0.141 -20.817 1.00 98.25 483 LYS A N 1
ATOM 3715 C CA . LYS A 1 483 ? 21.610 -1.360 -21.482 1.00 98.25 483 LYS A CA 1
ATOM 3716 C C . LYS A 1 483 ? 20.110 -1.257 -21.700 1.00 98.25 483 LYS A C 1
ATOM 3718 O O . LYS A 1 483 ? 19.354 -1.175 -20.734 1.00 98.25 483 LYS A O 1
ATOM 3723 N N . ALA A 1 484 ? 19.697 -1.277 -22.958 1.00 98.38 484 ALA A N 1
ATOM 3724 C CA . ALA A 1 484 ? 18.309 -1.135 -23.362 1.00 98.38 484 ALA A CA 1
ATOM 3725 C C . ALA A 1 484 ? 17.871 -2.331 -24.208 1.00 98.38 484 ALA A C 1
ATOM 3727 O O . ALA A 1 484 ? 18.592 -2.760 -25.110 1.00 98.38 484 ALA A O 1
ATOM 3728 N N . SER A 1 485 ? 16.697 -2.880 -23.914 1.00 98.19 485 SER A N 1
ATOM 3729 C CA . SER A 1 485 ? 16.158 -4.047 -24.608 1.00 98.19 485 SER A CA 1
ATOM 3730 C C . SER A 1 485 ? 14.630 -4.018 -24.615 1.00 98.19 485 SER A C 1
ATOM 3732 O O . SER A 1 485 ? 14.042 -3.758 -23.567 1.00 98.19 485 SER A O 1
ATOM 3734 N N . PRO A 1 486 ? 13.961 -4.394 -25.719 1.00 97.69 486 PRO A N 1
ATOM 3735 C CA . PRO A 1 486 ? 12.521 -4.678 -25.727 1.00 97.69 486 PRO A CA 1
ATOM 3736 C C . PRO A 1 486 ? 12.071 -5.696 -24.665 1.00 97.69 486 PRO A C 1
ATOM 3738 O O . PRO A 1 486 ? 10.897 -5.762 -24.322 1.00 97.69 486 PRO A O 1
ATOM 3741 N N . LEU A 1 487 ? 13.004 -6.488 -24.132 1.00 97.12 487 LEU A N 1
ATOM 3742 C CA . LEU A 1 487 ? 12.777 -7.507 -23.112 1.00 97.12 487 LEU A CA 1
ATOM 3743 C C . LEU A 1 487 ? 13.350 -7.051 -21.761 1.00 97.12 487 LEU A C 1
ATOM 3745 O O . LEU A 1 487 ? 12.730 -6.264 -21.048 1.00 97.12 487 LEU A O 1
ATOM 3749 N N . ILE A 1 488 ? 14.539 -7.544 -21.402 1.00 97.56 488 ILE A N 1
ATOM 3750 C CA . ILE A 1 488 ? 15.218 -7.246 -20.138 1.00 97.56 488 ILE A CA 1
ATOM 3751 C C . ILE A 1 488 ? 16.469 -6.409 -20.410 1.00 97.56 488 ILE A C 1
ATOM 3753 O O . ILE A 1 488 ? 17.319 -6.817 -21.208 1.00 97.56 488 ILE A O 1
ATOM 3757 N N . GLY A 1 489 ? 16.601 -5.262 -19.736 1.00 97.56 489 GLY A N 1
ATOM 3758 C CA . GLY A 1 489 ? 17.746 -4.361 -19.901 1.00 97.56 489 GLY A CA 1
ATOM 3759 C C . GLY A 1 489 ? 19.057 -5.018 -19.461 1.00 97.56 489 GLY A C 1
ATOM 3760 O O . GLY A 1 489 ? 19.998 -5.166 -20.248 1.00 97.56 489 GLY A O 1
ATOM 3761 N N . ASN A 1 490 ? 19.102 -5.496 -18.217 1.00 97.00 490 ASN A N 1
ATOM 3762 C CA . ASN A 1 490 ? 20.218 -6.273 -17.680 1.00 97.00 490 ASN A CA 1
ATOM 3763 C C . ASN A 1 490 ? 19.738 -7.562 -17.010 1.00 97.00 490 ASN A C 1
ATOM 3765 O O . ASN A 1 490 ? 19.050 -7.515 -15.995 1.00 97.00 490 ASN A O 1
ATOM 3769 N N . GLU A 1 491 ? 20.148 -8.711 -17.544 1.00 93.81 491 GLU A N 1
ATOM 3770 C CA . GLU A 1 491 ? 19.830 -10.026 -16.985 1.00 93.81 491 GLU A CA 1
ATOM 3771 C C . 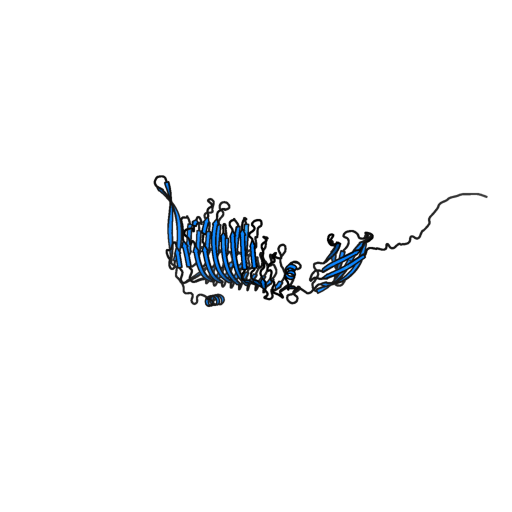GLU A 1 491 ? 21.109 -10.726 -16.521 1.00 93.81 491 GLU A C 1
ATOM 3773 O O . GLU A 1 491 ? 22.056 -10.909 -17.289 1.00 93.81 491 GLU A O 1
ATOM 3778 N N . GLU A 1 492 ? 21.131 -11.137 -15.255 1.00 90.69 492 GLU A N 1
ATOM 3779 C CA . GLU A 1 492 ? 22.252 -11.850 -14.657 1.00 90.69 492 GLU A CA 1
ATOM 3780 C C . GLU A 1 492 ? 21.794 -13.136 -13.976 1.00 90.69 492 GLU A C 1
ATOM 3782 O O . GLU A 1 492 ? 20.945 -13.141 -13.084 1.00 90.69 492 GLU A O 1
ATOM 3787 N N . ARG A 1 493 ? 22.440 -14.252 -14.332 1.00 83.69 493 ARG A N 1
ATOM 3788 C CA . ARG A 1 493 ? 22.251 -15.546 -13.652 1.00 83.69 493 ARG A CA 1
ATOM 3789 C C . ARG A 1 493 ? 20.777 -15.986 -13.621 1.00 83.69 493 ARG A C 1
ATOM 3791 O O . ARG A 1 493 ? 20.318 -16.525 -12.610 1.00 83.69 493 ARG A O 1
ATOM 3798 N N . ALA A 1 494 ? 20.056 -15.757 -14.720 1.00 76.56 494 ALA A N 1
ATOM 3799 C CA . ALA A 1 494 ? 18.709 -16.281 -14.905 1.00 76.56 494 ALA A CA 1
ATOM 3800 C C . ALA A 1 494 ? 18.715 -17.809 -14.822 1.00 76.56 494 ALA A C 1
ATOM 3802 O O . ALA A 1 494 ? 19.650 -18.472 -15.285 1.00 76.56 494 ALA A O 1
ATOM 3803 N N . ARG A 1 495 ? 17.691 -18.371 -14.177 1.00 76.75 495 ARG A N 1
ATOM 3804 C CA . ARG A 1 495 ? 17.571 -19.824 -14.004 1.00 76.75 495 ARG A CA 1
ATOM 3805 C C . ARG A 1 495 ? 16.731 -20.461 -15.104 1.00 76.75 495 ARG A C 1
ATOM 3807 O O . ARG A 1 495 ? 17.061 -21.556 -15.548 1.00 76.75 495 ARG A O 1
ATOM 3814 N N . THR A 1 496 ? 15.682 -19.762 -15.526 1.00 72.88 496 THR A N 1
ATOM 3815 C CA . THR A 1 496 ? 14.831 -20.061 -16.681 1.00 72.88 496 THR A CA 1
ATOM 3816 C C . THR A 1 496 ? 14.368 -18.738 -17.281 1.00 72.88 496 THR A C 1
ATOM 3818 O O . THR A 1 496 ? 14.100 -17.795 -16.532 1.00 72.88 496 THR A O 1
ATOM 3821 N N . SER A 1 497 ? 14.276 -18.679 -18.607 1.00 77.50 497 SER A N 1
ATOM 3822 C CA . SER A 1 497 ? 13.908 -17.463 -19.332 1.00 77.50 497 SER A CA 1
ATOM 3823 C C . SER A 1 497 ? 13.001 -17.820 -20.508 1.00 77.50 497 SER A C 1
ATOM 3825 O O . SER A 1 497 ? 13.492 -18.111 -21.596 1.00 77.50 497 SER A O 1
ATOM 3827 N N . GLU A 1 498 ? 11.685 -17.827 -20.283 1.00 91.12 498 GLU A N 1
ATOM 3828 C CA . GLU A 1 498 ? 10.685 -17.816 -21.357 1.00 91.12 498 GLU A CA 1
ATOM 3829 C C . GLU A 1 498 ? 10.007 -16.445 -21.406 1.00 91.12 498 GLU A C 1
ATOM 3831 O O . GLU A 1 498 ? 9.106 -16.127 -20.627 1.00 91.12 498 GLU A O 1
ATOM 3836 N N . TYR A 1 499 ? 10.500 -15.604 -22.310 1.00 94.06 499 TYR A N 1
ATOM 3837 C CA . TYR A 1 499 ? 9.942 -14.292 -22.586 1.00 94.06 499 TYR A CA 1
ATOM 3838 C C . TYR A 1 499 ? 9.958 -13.995 -24.085 1.00 94.06 499 TYR A C 1
ATOM 3840 O O . TYR A 1 499 ? 10.793 -14.513 -24.829 1.00 94.06 499 TYR A O 1
ATOM 3848 N N . ALA A 1 500 ? 9.038 -13.146 -24.523 1.00 97.00 500 ALA A N 1
ATOM 3849 C CA . ALA A 1 500 ? 8.886 -12.746 -25.912 1.00 97.00 500 ALA A CA 1
ATOM 3850 C C . ALA A 1 500 ? 8.461 -11.281 -26.020 1.00 97.00 500 ALA A C 1
ATOM 3852 O O . ALA A 1 500 ? 8.058 -10.656 -25.038 1.00 97.00 500 ALA A O 1
ATOM 3853 N N . TYR A 1 501 ? 8.588 -10.730 -27.220 1.00 97.38 501 TYR A N 1
ATOM 3854 C CA . TYR A 1 501 ? 8.093 -9.402 -27.538 1.00 97.38 501 TYR A CA 1
ATOM 3855 C C . TYR A 1 501 ? 7.554 -9.359 -28.966 1.00 97.38 501 TYR A C 1
ATOM 3857 O O . TYR A 1 501 ? 7.948 -10.174 -29.808 1.00 97.38 501 TYR A O 1
ATOM 3865 N N . PHE A 1 502 ? 6.702 -8.374 -29.227 1.00 96.56 502 PHE A N 1
ATOM 3866 C CA . PHE A 1 502 ? 6.182 -8.060 -30.553 1.00 96.56 502 PHE A CA 1
ATOM 3867 C C . PHE A 1 502 ? 6.264 -6.552 -30.815 1.00 96.56 502 PHE A C 1
ATOM 3869 O O . PHE A 1 502 ? 6.044 -5.770 -29.895 1.00 96.56 502 PHE A O 1
ATOM 3876 N N . ASP A 1 503 ? 6.601 -6.181 -32.055 1.00 94.19 503 ASP A N 1
ATOM 3877 C CA . ASP A 1 503 ? 6.585 -4.805 -32.588 1.00 94.19 503 ASP A CA 1
ATOM 3878 C C . ASP A 1 503 ? 7.271 -3.744 -31.700 1.00 94.19 503 ASP A C 1
ATOM 3880 O O . ASP A 1 503 ? 6.675 -2.771 -31.246 1.00 94.19 503 ASP A O 1
ATOM 3884 N N . SER A 1 504 ? 8.555 -3.952 -31.396 1.00 96.06 504 SER A N 1
ATOM 3885 C CA . SER A 1 504 ? 9.312 -3.036 -30.536 1.00 96.06 504 SER A CA 1
A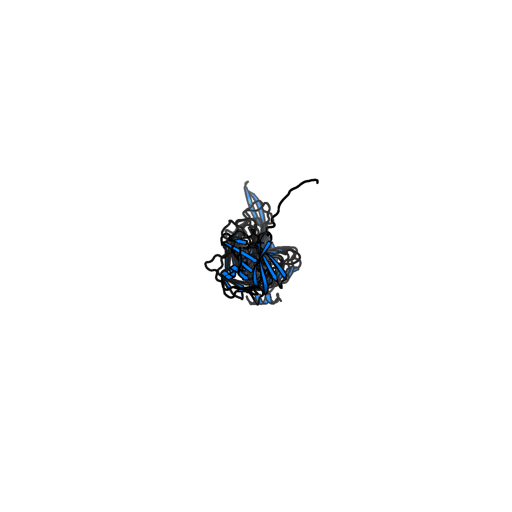TOM 3886 C C . SER A 1 504 ? 9.865 -1.822 -31.276 1.00 96.06 504 SER A C 1
ATOM 3888 O O . SER A 1 504 ? 10.462 -1.973 -32.343 1.00 96.06 504 SER A O 1
ATOM 3890 N N . VAL A 1 505 ? 9.863 -0.668 -30.612 1.00 97.19 505 VAL A N 1
ATOM 3891 C CA . VAL A 1 505 ? 10.607 0.527 -31.025 1.00 97.19 505 VAL A CA 1
ATOM 3892 C C . VAL A 1 505 ? 11.693 0.813 -29.992 1.00 97.19 505 VAL A C 1
ATOM 3894 O O . VAL A 1 505 ? 11.394 1.052 -28.827 1.00 97.19 505 VAL A O 1
ATOM 3897 N N . LEU A 1 506 ? 12.963 0.830 -30.403 1.00 98.19 506 LEU A N 1
ATOM 3898 C CA . LEU A 1 506 ? 14.079 1.245 -29.548 1.00 98.19 506 LEU A CA 1
ATOM 3899 C C . LEU A 1 506 ? 14.872 2.343 -30.246 1.00 98.19 506 LEU A C 1
ATOM 3901 O O . LEU A 1 506 ? 15.425 2.124 -31.321 1.00 98.19 506 LEU A O 1
ATOM 3905 N N . LYS A 1 507 ? 14.949 3.518 -29.622 1.00 97.19 507 LYS A N 1
ATOM 3906 C CA . LYS A 1 507 ? 15.690 4.676 -30.122 1.00 97.19 507 LYS A CA 1
ATOM 3907 C C . LYS A 1 507 ? 16.729 5.121 -29.107 1.00 97.19 507 LYS A C 1
ATOM 3909 O O . LYS A 1 507 ? 16.388 5.409 -27.964 1.00 97.19 507 LYS A O 1
ATOM 3914 N N . LEU A 1 508 ? 17.978 5.217 -29.548 1.00 94.81 508 LEU A N 1
ATOM 3915 C CA . LEU A 1 508 ? 19.080 5.815 -28.799 1.00 94.81 508 LEU A CA 1
ATOM 3916 C C . LEU A 1 508 ? 19.611 6.998 -29.603 1.00 94.81 508 LEU A C 1
ATOM 3918 O O . LEU A 1 508 ? 20.041 6.821 -30.741 1.00 94.81 508 LEU A O 1
ATOM 3922 N N . ASP A 1 509 ? 19.534 8.196 -29.025 1.00 91.69 509 ASP A N 1
ATOM 3923 C CA . ASP A 1 509 ? 19.963 9.453 -29.644 1.00 91.69 509 ASP A CA 1
ATOM 3924 C C . ASP A 1 509 ? 19.372 9.640 -31.050 1.00 91.69 509 ASP A C 1
ATOM 3926 O O . ASP A 1 509 ? 20.058 9.948 -32.021 1.00 91.69 509 ASP A O 1
ATOM 3930 N N . GLN A 1 510 ? 18.053 9.418 -31.144 1.00 91.12 510 GLN A N 1
ATOM 3931 C CA . GLN A 1 510 ? 17.237 9.481 -32.369 1.00 91.12 510 GLN A CA 1
ATOM 3932 C C . GLN A 1 510 ? 17.541 8.402 -33.423 1.00 91.12 510 GLN A C 1
ATOM 3934 O O . GLN A 1 510 ? 16.840 8.331 -34.435 1.00 91.12 510 GLN A O 1
ATOM 3939 N N . ILE A 1 511 ? 18.527 7.536 -33.190 1.00 95.44 511 ILE A N 1
ATOM 3940 C CA . ILE A 1 511 ? 18.831 6.392 -34.050 1.00 95.44 511 ILE A CA 1
ATOM 3941 C C . ILE A 1 511 ? 17.977 5.210 -33.606 1.00 95.44 511 ILE A C 1
ATOM 3943 O O . ILE A 1 511 ? 17.995 4.823 -32.439 1.00 95.44 511 ILE A O 1
ATOM 3947 N N . GLU A 1 512 ? 17.235 4.634 -34.545 1.00 97.44 512 GLU A N 1
ATOM 3948 C CA . GLU A 1 512 ? 16.380 3.476 -34.302 1.00 97.44 512 GLU A CA 1
ATOM 3949 C C . GLU A 1 512 ? 17.149 2.159 -34.459 1.00 97.44 512 GLU A C 1
ATOM 3951 O O . GLU A 1 512 ? 17.924 1.976 -35.400 1.00 97.44 512 GLU A O 1
ATOM 3956 N N . TYR A 1 513 ? 16.915 1.237 -33.528 1.00 97.31 513 TYR A N 1
ATOM 3957 C CA . TYR A 1 513 ? 17.520 -0.087 -33.458 1.00 97.31 513 TYR A CA 1
ATOM 3958 C C . TYR A 1 513 ? 16.413 -1.139 -33.473 1.00 97.31 513 TYR A C 1
ATOM 3960 O O . TYR A 1 513 ? 15.909 -1.571 -32.437 1.00 97.31 513 TYR A O 1
ATOM 3968 N N . GLU A 1 514 ? 16.033 -1.550 -34.675 1.00 94.44 514 GLU A N 1
ATOM 3969 C CA . GLU A 1 514 ? 14.996 -2.554 -34.885 1.00 94.44 514 GLU A CA 1
ATOM 3970 C C . GLU A 1 514 ? 15.449 -3.931 -34.372 1.00 94.44 514 GLU A C 1
ATOM 3972 O O . GLU A 1 514 ? 16.549 -4.378 -34.702 1.00 94.44 514 GLU A O 1
ATOM 3977 N N . ASN A 1 515 ? 14.597 -4.606 -33.586 1.00 94.19 515 ASN A N 1
ATOM 3978 C CA . ASN A 1 515 ? 14.803 -5.975 -33.093 1.00 94.19 515 ASN A CA 1
ATOM 3979 C C . ASN A 1 515 ? 16.161 -6.210 -32.414 1.00 94.19 515 ASN A C 1
ATOM 3981 O O . ASN A 1 515 ? 16.786 -7.254 -32.592 1.00 94.19 515 ASN A O 1
ATOM 3985 N N . LYS A 1 516 ? 16.638 -5.240 -31.632 1.00 96.94 516 LYS A N 1
ATOM 3986 C CA . LYS A 1 516 ? 17.954 -5.309 -30.991 1.00 96.94 516 LYS A CA 1
ATOM 3987 C C . LYS A 1 516 ? 17.892 -4.983 -29.515 1.00 96.94 516 LYS A C 1
ATOM 3989 O O . LYS A 1 516 ? 17.105 -4.158 -29.062 1.00 96.94 516 LYS A O 1
ATOM 3994 N N . LYS A 1 517 ? 18.829 -5.575 -28.786 1.00 97.38 517 LYS A N 1
ATOM 3995 C CA . LYS A 1 517 ? 19.316 -5.040 -27.520 1.00 97.38 517 LYS A CA 1
ATOM 3996 C C . LYS A 1 517 ? 20.528 -4.159 -27.795 1.00 97.38 517 LYS A C 1
ATOM 3998 O O . LYS A 1 517 ? 21.393 -4.525 -28.589 1.00 97.38 517 LYS A O 1
ATOM 4003 N N . VAL A 1 518 ? 20.592 -3.018 -27.121 1.00 98.25 518 VAL A N 1
ATOM 4004 C CA . VAL A 1 518 ? 21.651 -2.016 -27.267 1.00 98.25 518 VAL A CA 1
ATOM 4005 C C . VAL A 1 518 ? 22.389 -1.860 -25.947 1.00 98.25 518 VAL A C 1
ATOM 4007 O O . VAL A 1 518 ? 21.776 -1.770 -24.883 1.00 98.25 518 VAL A O 1
ATOM 4010 N N . ILE A 1 519 ? 23.715 -1.826 -26.019 1.00 97.94 519 ILE A N 1
ATOM 4011 C CA . ILE A 1 519 ? 24.598 -1.516 -24.899 1.00 97.94 519 ILE A CA 1
ATOM 4012 C C . ILE A 1 519 ? 25.464 -0.331 -25.320 1.00 97.94 519 ILE A C 1
ATOM 4014 O O . ILE A 1 519 ? 26.233 -0.447 -26.272 1.00 97.94 519 ILE A O 1
ATOM 4018 N N . LEU A 1 520 ? 25.337 0.785 -24.608 1.00 95.94 520 LEU A N 1
ATOM 4019 C CA . LEU A 1 520 ? 26.185 1.965 -24.746 1.00 95.94 520 LEU A CA 1
ATOM 4020 C C . LEU A 1 520 ? 27.125 2.040 -23.544 1.00 95.94 520 LEU A C 1
ATOM 4022 O O . LEU A 1 520 ? 26.671 2.101 -22.403 1.00 95.94 520 LEU A O 1
ATOM 4026 N N . GLU A 1 521 ? 28.424 2.092 -23.806 1.00 94.94 521 GLU A N 1
ATOM 4027 C CA . GLU A 1 521 ? 29.450 2.426 -22.822 1.00 94.94 521 GLU A CA 1
ATOM 4028 C C . GLU A 1 521 ? 30.033 3.794 -23.179 1.00 94.94 521 GLU A C 1
ATOM 4030 O O . GLU A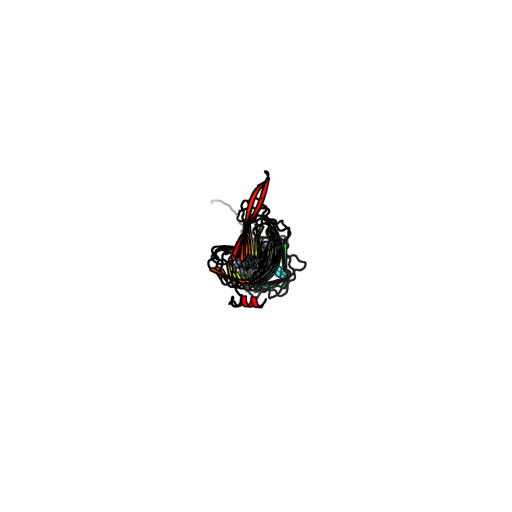 1 521 ? 30.689 3.942 -24.211 1.00 94.94 521 GLU A O 1
ATOM 4035 N N . LYS A 1 522 ? 29.796 4.796 -22.328 1.00 90.25 522 LYS A N 1
ATOM 4036 C CA . LYS A 1 522 ? 30.324 6.149 -22.515 1.00 90.25 522 LYS A CA 1
ATOM 4037 C C . LYS A 1 522 ? 31.528 6.354 -21.606 1.00 90.25 522 LYS A C 1
ATOM 4039 O O . LYS A 1 522 ? 31.423 6.243 -20.382 1.00 90.25 522 LYS A O 1
ATOM 4044 N N . THR A 1 523 ? 32.690 6.636 -22.193 1.00 87.94 523 THR A N 1
ATOM 4045 C CA . THR A 1 523 ? 33.958 6.756 -21.456 1.00 87.94 523 THR A CA 1
ATOM 4046 C C . THR A 1 523 ? 34.532 8.162 -21.539 1.00 87.94 523 THR A C 1
ATOM 4048 O O . THR A 1 523 ? 34.426 8.841 -22.556 1.00 87.94 523 THR A O 1
ATOM 4051 N N . ARG A 1 524 ? 35.142 8.621 -20.441 1.00 86.62 524 ARG A N 1
ATOM 4052 C CA . ARG A 1 524 ? 35.797 9.931 -20.384 1.00 86.62 524 ARG A CA 1
ATOM 4053 C C . ARG A 1 524 ? 37.180 9.845 -21.018 1.00 86.62 524 ARG A C 1
ATOM 4055 O O . ARG A 1 524 ? 38.036 9.116 -20.517 1.00 86.62 524 ARG A O 1
ATOM 4062 N N . VAL A 1 525 ? 37.420 10.686 -22.014 1.00 85.94 525 VAL A N 1
ATOM 4063 C CA . VAL A 1 525 ? 38.723 10.872 -22.653 1.00 85.94 525 VAL A CA 1
ATOM 4064 C C . VAL A 1 525 ? 39.255 12.256 -22.298 1.00 85.94 525 VAL A C 1
ATOM 4066 O O . VAL A 1 525 ? 38.531 13.250 -22.319 1.00 85.94 525 VAL A O 1
ATOM 4069 N N . VAL A 1 526 ? 40.523 12.320 -21.896 1.00 86.31 526 VAL A N 1
ATOM 4070 C CA . VAL A 1 526 ? 41.216 13.580 -21.608 1.00 86.31 526 VAL A CA 1
ATOM 4071 C C . VAL A 1 526 ? 42.311 13.739 -22.645 1.00 86.31 526 VAL A C 1
ATOM 4073 O O . VAL A 1 526 ? 43.231 12.924 -22.695 1.00 86.31 526 VAL A O 1
ATOM 4076 N N . THR A 1 527 ? 42.198 14.780 -23.463 1.00 87.69 527 THR A N 1
ATOM 4077 C CA . THR A 1 527 ? 43.193 15.123 -24.480 1.00 87.69 527 THR A CA 1
ATOM 4078 C C . THR A 1 527 ? 43.879 16.419 -24.072 1.00 87.69 527 THR A C 1
ATOM 4080 O O . THR A 1 527 ? 43.209 17.387 -23.720 1.00 87.69 527 THR A O 1
ATOM 4083 N N . GLU A 1 528 ? 45.210 16.447 -24.102 1.00 85.06 528 GLU A N 1
ATOM 4084 C CA . GLU A 1 528 ? 45.976 17.679 -23.900 1.00 85.06 528 GLU A CA 1
ATOM 4085 C C . GLU A 1 528 ? 46.134 18.400 -25.241 1.00 85.06 528 GLU A C 1
ATOM 4087 O O . GLU A 1 528 ? 46.684 17.841 -26.194 1.00 85.06 528 GLU A O 1
ATOM 4092 N N . VAL A 1 529 ? 45.635 19.633 -25.319 1.00 83.50 529 VAL A N 1
ATOM 4093 C CA . VAL A 1 529 ? 45.796 20.521 -26.476 1.00 83.50 529 VAL A CA 1
ATOM 4094 C C . VAL A 1 529 ? 46.301 21.862 -25.952 1.00 83.50 529 VAL A C 1
ATOM 4096 O O . VAL A 1 529 ? 45.637 22.478 -25.129 1.00 83.50 529 VAL A O 1
ATOM 4099 N N . ASP A 1 530 ? 47.482 22.295 -26.400 1.00 83.00 530 ASP A N 1
ATOM 4100 C CA . ASP A 1 530 ? 48.096 23.585 -26.033 1.00 83.00 530 ASP A CA 1
ATOM 4101 C C . ASP A 1 530 ? 48.158 23.868 -24.510 1.00 83.00 530 ASP A C 1
ATOM 4103 O O . ASP A 1 530 ? 47.803 24.952 -24.056 1.00 83.00 530 ASP A O 1
ATOM 4107 N N . ASP A 1 531 ? 48.618 22.893 -23.713 1.00 79.56 531 ASP A N 1
ATOM 4108 C CA . ASP A 1 531 ? 48.680 22.939 -22.235 1.00 79.56 531 ASP A CA 1
ATOM 4109 C C . ASP A 1 531 ? 47.310 23.052 -21.519 1.00 79.56 531 ASP A C 1
ATOM 4111 O O . ASP A 1 531 ? 47.257 23.194 -20.293 1.00 79.56 531 ASP A O 1
ATOM 4115 N N . GLU A 1 532 ? 46.193 22.913 -22.242 1.00 75.75 532 GLU A N 1
ATOM 4116 C CA . GLU A 1 532 ? 44.844 22.810 -21.682 1.00 75.75 532 GLU A CA 1
ATOM 4117 C C . GLU A 1 532 ? 44.301 21.374 -21.768 1.00 75.75 532 GLU A C 1
ATOM 4119 O O . GLU A 1 532 ? 44.458 20.657 -22.761 1.00 75.75 532 GLU A O 1
ATOM 4124 N N . SER A 1 533 ? 43.641 20.931 -20.695 1.00 81.31 533 SER A N 1
ATOM 4125 C CA . SER A 1 533 ? 42.966 19.632 -20.650 1.00 81.31 533 SER A CA 1
ATOM 4126 C C . SER A 1 533 ? 41.574 19.748 -21.273 1.00 81.31 533 SER A C 1
ATOM 4128 O O . SER A 1 533 ? 40.670 20.314 -20.658 1.00 81.31 533 SER A O 1
ATOM 4130 N N . VAL A 1 534 ? 41.370 19.168 -22.455 1.00 84.38 534 VAL A N 1
ATOM 4131 C CA . VAL A 1 534 ? 40.045 19.045 -23.076 1.00 84.38 534 VAL A CA 1
ATOM 4132 C C . VAL A 1 534 ? 39.432 17.709 -22.661 1.00 84.38 534 VAL A C 1
ATOM 4134 O O . VAL A 1 534 ? 40.050 16.654 -22.816 1.00 84.38 534 VAL A O 1
ATOM 4137 N N . ILE A 1 535 ? 38.222 17.750 -22.105 1.00 80.31 535 ILE A N 1
ATOM 4138 C CA . ILE A 1 535 ? 37.459 16.552 -21.741 1.00 80.31 535 ILE A CA 1
ATOM 4139 C C . ILE A 1 535 ? 36.450 16.280 -22.853 1.00 80.31 535 ILE A C 1
ATOM 4141 O O . ILE A 1 535 ? 35.629 17.140 -23.158 1.00 80.31 535 ILE A O 1
ATOM 4145 N N . THR A 1 536 ? 36.504 15.081 -23.422 1.00 85.12 536 THR A N 1
ATOM 4146 C CA . THR A 1 536 ? 35.513 14.559 -24.368 1.00 85.12 536 THR A CA 1
ATOM 4147 C C . THR A 1 536 ? 34.958 13.233 -23.859 1.00 85.12 536 THR A C 1
ATOM 4149 O O . THR A 1 536 ? 35.513 12.617 -22.940 1.00 85.12 536 THR A O 1
ATOM 4152 N N . TYR A 1 537 ? 33.859 12.787 -24.459 1.00 85.12 537 TYR A N 1
ATOM 4153 C CA . TYR A 1 537 ? 33.252 11.492 -24.182 1.00 85.12 537 TYR A CA 1
ATOM 4154 C C . TYR A 1 537 ? 33.233 10.662 -25.464 1.00 85.12 537 TYR A C 1
ATOM 4156 O O . TYR A 1 537 ? 32.906 11.179 -26.530 1.00 85.12 537 TYR A O 1
ATOM 4164 N N . GLU A 1 538 ? 33.644 9.401 -25.362 1.00 88.44 538 GLU A N 1
ATOM 4165 C CA . GLU A 1 538 ? 33.587 8.438 -26.463 1.00 88.44 538 GLU A CA 1
ATOM 4166 C C . GLU A 1 538 ? 32.471 7.426 -26.219 1.00 88.44 538 GLU A C 1
ATOM 4168 O O . GLU A 1 538 ? 32.401 6.830 -25.137 1.00 88.44 538 GLU A O 1
ATOM 4173 N N . ASP A 1 539 ? 31.652 7.219 -27.251 1.00 91.56 539 ASP A N 1
ATOM 4174 C CA . ASP A 1 539 ? 30.538 6.276 -27.262 1.00 91.56 539 ASP A CA 1
ATOM 4175 C C . ASP A 1 539 ? 30.972 4.956 -27.888 1.00 91.56 539 ASP A C 1
ATOM 4177 O O . ASP A 1 539 ? 31.336 4.890 -29.065 1.00 91.56 539 ASP A O 1
ATOM 4181 N N . ASN A 1 540 ? 30.894 3.881 -27.109 1.00 94.75 540 ASN A N 1
ATOM 4182 C CA . ASN A 1 540 ? 31.067 2.523 -27.596 1.00 94.75 540 ASN A CA 1
ATOM 4183 C C . ASN A 1 540 ? 29.715 1.803 -27.571 1.00 94.75 540 ASN A C 1
ATOM 4185 O O . ASN A 1 540 ? 29.215 1.438 -26.506 1.00 94.75 540 ASN A O 1
ATOM 4189 N N . ILE A 1 541 ? 29.118 1.618 -28.749 1.00 96.88 541 ILE A N 1
ATOM 4190 C CA . ILE A 1 541 ? 27.813 0.970 -28.905 1.00 96.88 541 ILE A CA 1
ATOM 4191 C C . ILE A 1 541 ? 28.010 -0.461 -29.399 1.00 96.88 541 ILE A C 1
ATOM 4193 O O . ILE A 1 541 ? 28.617 -0.703 -30.443 1.00 96.88 541 ILE A O 1
ATOM 4197 N N . THR A 1 542 ? 27.431 -1.415 -28.674 1.00 97.75 542 THR A N 1
ATOM 4198 C CA . THR A 1 542 ? 27.317 -2.814 -29.096 1.00 97.75 542 THR A CA 1
ATOM 4199 C C . THR A 1 542 ? 25.853 -3.231 -29.147 1.00 97.75 542 THR A C 1
ATOM 4201 O O . THR A 1 542 ? 25.016 -2.709 -28.409 1.00 97.75 542 THR A O 1
ATOM 4204 N N . THR A 1 543 ? 25.529 -4.159 -30.047 1.00 97.56 543 THR A N 1
ATOM 4205 C CA . THR A 1 543 ? 24.154 -4.627 -30.245 1.00 97.56 543 THR A CA 1
ATOM 4206 C C . THR A 1 543 ? 24.075 -6.144 -30.280 1.00 97.56 543 THR A C 1
ATOM 4208 O O . THR A 1 543 ? 24.972 -6.802 -30.808 1.00 97.56 543 THR A O 1
ATOM 4211 N N . GLU A 1 544 ? 22.964 -6.682 -29.797 1.00 96.81 544 GLU A N 1
ATOM 4212 C CA . GLU A 1 544 ? 22.597 -8.096 -29.875 1.00 96.81 544 GLU A CA 1
ATOM 4213 C C . GLU A 1 544 ? 21.276 -8.213 -30.645 1.00 96.81 544 GLU A C 1
ATOM 4215 O O . GLU A 1 544 ? 20.323 -7.495 -30.342 1.00 96.81 544 GLU A O 1
ATOM 4220 N N . GLU A 1 545 ? 21.236 -9.079 -31.659 1.00 96.81 545 GLU A N 1
ATOM 4221 C CA . GLU A 1 545 ? 20.029 -9.327 -32.455 1.00 96.81 545 GLU A CA 1
ATOM 4222 C C . GLU A 1 545 ? 19.012 -10.126 -31.636 1.00 96.81 545 GLU A C 1
ATOM 4224 O O . GLU A 1 545 ? 19.344 -11.143 -31.024 1.00 96.81 545 GLU A O 1
ATOM 4229 N N . LEU A 1 546 ? 17.761 -9.689 -31.673 1.00 96.12 546 LEU A N 1
ATOM 4230 C CA . LEU A 1 546 ? 16.618 -10.346 -31.060 1.00 96.12 546 LEU A CA 1
ATOM 4231 C C . LEU A 1 546 ? 15.658 -10.817 -32.153 1.00 96.12 546 LEU A C 1
ATOM 4233 O O . LEU A 1 546 ? 15.744 -10.401 -33.308 1.00 96.12 546 LEU A O 1
ATOM 4237 N N . GLN A 1 547 ? 14.767 -11.742 -31.810 1.00 94.81 547 GLN A N 1
ATOM 4238 C CA . GLN A 1 547 ? 13.744 -12.235 -32.727 1.00 94.81 547 GLN A CA 1
ATOM 4239 C C . GLN A 1 547 ? 12.369 -11.975 -32.109 1.00 94.81 547 GLN A C 1
ATOM 4241 O O . GLN A 1 547 ? 12.123 -12.467 -31.003 1.00 94.81 547 GLN A O 1
ATOM 4246 N N . PRO A 1 548 ? 11.488 -11.219 -32.786 1.00 94.94 548 PRO A N 1
ATOM 4247 C CA . PRO A 1 548 ? 10.131 -11.019 -32.309 1.00 94.94 548 PRO A CA 1
ATOM 4248 C C . PRO A 1 548 ? 9.341 -12.328 -32.417 1.00 94.94 548 PRO A C 1
ATOM 4250 O O . PRO A 1 548 ? 9.668 -13.219 -33.209 1.00 94.94 548 PRO A O 1
ATOM 4253 N N . ARG A 1 549 ? 8.280 -12.442 -31.623 1.00 95.19 549 ARG A N 1
ATOM 4254 C CA . ARG A 1 549 ? 7.346 -13.569 -31.658 1.00 95.19 549 ARG A CA 1
ATOM 4255 C C . ARG A 1 549 ? 5.929 -13.020 -31.690 1.00 95.19 549 ARG A C 1
ATOM 4257 O O . ARG A 1 549 ? 5.624 -12.068 -30.983 1.00 95.19 549 ARG A O 1
ATOM 4264 N N . GLU A 1 550 ? 5.075 -13.638 -32.493 1.00 93.00 550 GLU A N 1
ATOM 4265 C CA . GLU A 1 550 ? 3.650 -13.314 -32.511 1.00 93.00 550 GLU A CA 1
ATOM 4266 C C . GLU A 1 550 ? 3.008 -13.596 -31.147 1.00 93.00 550 GLU A C 1
ATOM 4268 O O . GLU A 1 550 ? 3.394 -14.535 -30.442 1.00 93.00 550 GLU A O 1
ATOM 4273 N N . LEU A 1 551 ? 2.016 -12.780 -30.790 1.00 90.81 551 LEU A N 1
ATOM 4274 C CA . LEU A 1 551 ? 1.264 -12.918 -29.542 1.00 90.81 551 LEU A CA 1
ATOM 4275 C C . LEU A 1 551 ? 0.247 -14.074 -29.585 1.00 90.81 551 LEU A C 1
ATOM 4277 O O . LEU A 1 551 ? -0.132 -14.599 -28.537 1.00 90.81 551 LEU A O 1
ATOM 4281 N N . GLU A 1 552 ? -0.202 -14.465 -30.781 1.00 87.44 552 GLU A N 1
ATOM 4282 C CA . GLU A 1 552 ? -1.200 -15.522 -30.976 1.00 87.44 552 GLU A CA 1
ATOM 4283 C C . GLU A 1 552 ? -0.766 -16.827 -30.285 1.00 87.44 552 GLU A C 1
ATOM 4285 O O . GLU A 1 552 ? 0.379 -17.268 -30.409 1.00 87.44 552 GLU A O 1
ATOM 4290 N N . ASP A 1 553 ? -1.680 -17.419 -29.512 1.00 86.19 553 ASP A N 1
ATOM 4291 C CA . ASP A 1 553 ? -1.477 -18.644 -28.727 1.00 86.19 553 ASP A CA 1
ATOM 4292 C C . ASP A 1 553 ? -0.305 -18.616 -27.718 1.00 86.19 553 ASP A C 1
ATOM 4294 O O . ASP A 1 553 ? 0.098 -19.666 -27.210 1.00 86.19 553 ASP A O 1
ATOM 4298 N N . TYR A 1 554 ? 0.250 -17.441 -27.385 1.00 93.31 554 TYR A N 1
ATOM 4299 C CA . TYR A 1 554 ? 1.337 -17.348 -26.401 1.00 93.31 554 TYR A CA 1
ATOM 4300 C C . TYR A 1 554 ? 0.863 -17.642 -24.972 1.00 93.31 554 TYR A C 1
ATOM 4302 O O . TYR A 1 554 ? 1.591 -18.243 -24.185 1.00 93.31 554 TYR A O 1
ATOM 4310 N N . PHE A 1 555 ? -0.366 -17.240 -24.636 1.00 95.50 555 PHE A N 1
ATOM 4311 C CA . PHE A 1 555 ? -0.943 -17.413 -23.306 1.00 95.50 555 PHE A CA 1
ATOM 4312 C C . PHE A 1 555 ? -2.043 -18.470 -23.286 1.00 95.50 555 PHE A C 1
ATOM 4314 O O . PHE A 1 555 ? -2.883 -18.539 -24.180 1.00 95.50 555 PHE A O 1
ATOM 4321 N N . THR A 1 556 ? -2.086 -19.238 -22.195 1.00 94.25 556 THR A N 1
ATOM 4322 C CA . THR A 1 556 ? -3.211 -20.131 -21.860 1.00 94.25 556 THR A CA 1
ATOM 4323 C C . THR A 1 556 ? -3.974 -19.689 -20.608 1.00 94.25 556 THR A C 1
ATOM 4325 O O . THR A 1 556 ? -5.029 -20.245 -20.309 1.00 94.25 556 THR A O 1
ATOM 4328 N N . SER A 1 557 ? -3.464 -18.686 -19.882 1.00 96.50 557 SER A N 1
ATOM 4329 C CA . SER A 1 557 ? -4.131 -18.087 -18.720 1.00 96.50 557 SER A CA 1
ATOM 4330 C C . SER A 1 557 ? -5.405 -17.356 -19.151 1.00 96.50 557 SER A C 1
ATOM 4332 O O . SER A 1 557 ? -5.348 -16.420 -19.949 1.00 96.50 557 SER A O 1
ATOM 4334 N N . GLU A 1 558 ? -6.549 -17.752 -18.585 1.00 96.50 558 GLU A N 1
ATOM 4335 C CA . GLU A 1 558 ? -7.843 -17.102 -18.836 1.00 96.50 558 GLU A CA 1
ATOM 4336 C C . GLU A 1 558 ? -7.819 -15.618 -18.446 1.00 96.50 558 GLU A C 1
ATOM 4338 O O . GLU A 1 558 ? -8.340 -14.790 -19.188 1.00 96.50 558 GLU A O 1
ATOM 4343 N N . TYR A 1 559 ? -7.148 -15.273 -17.341 1.00 97.19 559 TYR A N 1
ATOM 4344 C CA . TYR A 1 559 ? -7.019 -13.889 -16.882 1.00 97.19 559 TYR A CA 1
ATOM 4345 C C . TYR A 1 559 ? -6.286 -13.010 -17.905 1.00 97.19 559 TYR A C 1
ATOM 4347 O O . TYR A 1 559 ? -6.736 -11.911 -18.223 1.00 97.19 559 TYR A O 1
ATOM 4355 N N . ILE A 1 560 ? -5.167 -13.489 -18.459 1.00 97.38 560 ILE A N 1
ATOM 4356 C CA . ILE A 1 560 ? -4.418 -12.720 -19.464 1.00 97.38 560 ILE A CA 1
ATOM 4357 C C . ILE A 1 560 ? -5.203 -12.610 -20.772 1.00 97.38 560 ILE A C 1
ATOM 4359 O O . ILE A 1 560 ? -5.217 -11.545 -21.387 1.00 97.38 560 ILE A O 1
ATOM 4363 N N . LEU A 1 561 ? -5.893 -13.676 -21.181 1.00 95.75 561 LEU A N 1
ATOM 4364 C CA . LEU A 1 561 ? -6.745 -13.652 -22.370 1.00 95.75 561 LEU A CA 1
ATOM 4365 C C . LEU A 1 561 ? -7.915 -12.668 -22.216 1.00 95.75 561 LEU A C 1
ATOM 4367 O O . LEU A 1 561 ? -8.240 -11.961 -23.166 1.00 95.75 561 LEU A O 1
ATOM 4371 N N . GLU A 1 562 ? -8.519 -12.567 -21.029 1.00 95.62 562 GLU A N 1
ATOM 4372 C CA . GLU A 1 562 ? -9.522 -11.540 -20.724 1.00 95.62 562 GLU A CA 1
ATOM 4373 C C . GLU A 1 562 ? -8.932 -10.131 -20.878 1.00 95.62 562 GLU A C 1
ATOM 4375 O O . GLU A 1 562 ? -9.487 -9.310 -21.606 1.00 95.62 562 GLU A O 1
ATOM 4380 N N . LYS A 1 563 ? -7.749 -9.881 -20.301 1.00 94.12 563 LYS A N 1
ATOM 4381 C CA . LYS A 1 563 ? -7.060 -8.581 -20.384 1.00 94.12 563 LYS A CA 1
ATOM 4382 C C . LYS A 1 563 ? -6.635 -8.194 -21.800 1.00 94.12 563 LYS A C 1
ATOM 4384 O O . LYS A 1 563 ? -6.565 -7.008 -22.105 1.00 94.12 563 LYS A O 1
ATOM 4389 N N . LEU A 1 564 ? -6.362 -9.166 -22.665 1.00 90.50 564 LEU A N 1
ATOM 4390 C CA . LEU A 1 564 ? -6.093 -8.923 -24.082 1.00 90.50 564 LEU A CA 1
ATOM 4391 C C . LEU A 1 564 ? -7.348 -8.525 -24.861 1.00 90.50 564 LEU A C 1
ATOM 4393 O O . LEU A 1 564 ? -7.246 -7.700 -25.757 1.00 90.50 564 LEU A O 1
ATOM 4397 N N . ASN A 1 565 ? -8.511 -9.082 -24.516 1.00 88.31 565 ASN A N 1
ATOM 4398 C CA . ASN A 1 565 ? -9.780 -8.775 -25.186 1.00 88.31 565 ASN A CA 1
ATOM 4399 C C . ASN A 1 565 ? -10.395 -7.434 -24.752 1.00 88.31 565 ASN A C 1
ATOM 4401 O O . ASN A 1 565 ? -11.296 -6.931 -25.421 1.00 88.31 565 ASN A O 1
ATOM 4405 N N . GLU A 1 566 ? -9.968 -6.889 -23.609 1.00 85.25 566 GLU A N 1
ATOM 4406 C CA . GLU A 1 566 ? -10.361 -5.553 -23.139 1.00 85.25 566 GLU A CA 1
ATOM 4407 C C . GLU A 1 566 ? -9.689 -4.416 -23.936 1.00 85.25 566 GLU A C 1
ATOM 4409 O O . GLU A 1 566 ? -10.165 -3.280 -23.876 1.00 85.25 566 GLU A O 1
ATOM 4414 N N . LYS A 1 567 ? -8.604 -4.717 -24.662 1.00 65.56 567 LYS A N 1
ATOM 4415 C CA . LYS A 1 567 ? -7.874 -3.795 -25.544 1.00 65.56 567 LYS A CA 1
ATOM 4416 C C . LYS A 1 567 ? -8.433 -3.848 -26.965 1.00 65.56 567 LYS A C 1
ATOM 4418 O O . LYS A 1 567 ? -8.475 -2.772 -27.605 1.00 65.56 567 LYS A O 1
#

Foldseek 3Di:
DDDDDDDDDDDDDDDPDDPPPPDQPKAKEFPDWAAAFFKIKTWIDTDRPPPQFDPQFKKKFKDAPNHGPDIWTWDQDPVVRIIMTIGGRHHGQGKIKIWIWTDGPNDIDTHDIDIDTHYCAQVDPVRHAEDAEVVSLQCCLVPLAGHYEYPAAYEQPPHEDDAPQQPHFRAHEYHPVLHEHEDYEHADAGQADANTSHYQHEYANYEYEAYEYAHPDAPDDYAFEEHHYSEYNEEYYHYEYYNYEYEHAYDDAEEHAYEHNISEQEAAYEYELYEFEYEYHYHDQDNYEFAYEHAISEYELYEYYQYEAEYEYDDEAAAAWAYEPHYREYDYDPPRAYEYYLYEGEYDEEYAYEHPDDDQADAGEWAEEHGIREYARHEYELYEGEYEYHYAEAEHDDPRYHLHHEFAYEQGIREYYHAYEYYNEEGEEAHAAHDDPPHANEDRAEWAYEPGYREYENYHYYLYEREAYEAHEEHDDYFYKWKYDPHTRYYYPYPYDDYAYDNYWHYYNNDTDPQKIKIWGKDWDWDDDPNDTDIDIDIDIDIDGHDHDDPPPSDPDPSVVVVVVVD

Sequence (567 aa):
MKKYILLIFSLFLVLLTSCNKETISAEITIESITPARTSAFVVLEVNDPNEEIVENSIVARVFYKDSLYSTFNATFDKDKEITTVELKNLSIDYEYTISIHATINKKSHKFDTKTFKTSIIGSSKDNPKPINTIEDFKEIEKDASAYYRLEEDLDFAGSEYVSLFQTTAFQGHFDGNDKTIKNFTIKTRKTYLGLFARNRGTIANLNIDNAEIRLTSTALYSQYISLVSGRNEGTIDNVHLTNSKIITAFSYTGVSHIGGLSGYNDSDAVIKNSSAQIDFEINAISRTEFSLGGLAGTMASAIIENSHADVEIILNNADTADIGGAVGRSSSLSAKRSYLKQVSANLDLTVKTEVTAITYNEVIEVSLGGLIGKASDTKIDEAAVVANINVEKLTHSVSTQSKRDTYASGGLAGTIASNSALENILAETKITLGGSEETNIDRFDFIYLGGLIGQSYYSYHDTLFALNPELNILTNDGVMTIKASPLIGNEERARTSEYAYFDSVLKLDQIEYENKKVILEKTRVVTEVDDESVITYEDNITTEELQPRELEDYFTSEYILEKLNEK